Protein AF-0000000084999631 (afdb_homodimer)

Organism: Prochlorococcus marinus (strain NATL2A) (NCBI:txid59920)

Structure (mmCIF, N/CA/C/O backbone):
data_AF-0000000084999631-model_v1
#
loop_
_entity.id
_entity.type
_entity.pdbx_description
1 polymer 'Ribosomal RNA small subunit methyltransferase E'
#
loop_
_atom_site.group_PDB
_atom_site.id
_atom_site.type_symbol
_atom_site.label_atom_id
_atom_site.label_alt_id
_atom_site.label_comp_id
_atom_site.label_asym_id
_atom_site.label_entity_id
_atom_site.label_seq_id
_atom_site.pdbx_PDB_ins_code
_atom_site.Cartn_x
_atom_site.Cartn_y
_atom_site.Cartn_z
_atom_site.occupancy
_atom_site.B_iso_or_equiv
_atom_site.auth_seq_id
_atom_site.auth_comp_id
_atom_site.auth_asym_id
_atom_site.auth_atom_id
_atom_site.pdbx_PDB_model_num
ATOM 1 N N . MET A 1 1 ? 22.734 -13.086 -6.055 1 35.94 1 MET A N 1
ATOM 2 C CA . MET A 1 1 ? 22.125 -14.164 -6.832 1 35.94 1 MET A CA 1
ATOM 3 C C . MET A 1 1 ? 21.172 -13.602 -7.879 1 35.94 1 MET A C 1
ATOM 5 O O . MET A 1 1 ? 20.469 -12.625 -7.621 1 35.94 1 MET A O 1
ATOM 9 N N . ALA A 1 2 ? 21.375 -13.891 -9.086 1 48.78 2 ALA A N 1
ATOM 10 C CA . ALA A 1 2 ? 20.672 -13.367 -10.258 1 48.78 2 ALA A CA 1
ATOM 11 C C . ALA A 1 2 ? 19.172 -13.57 -10.133 1 48.78 2 ALA A C 1
ATOM 13 O O . ALA A 1 2 ? 18.719 -14.516 -9.484 1 48.78 2 ALA A O 1
ATOM 14 N N . GLU A 1 3 ? 18.328 -12.539 -10.297 1 60.88 3 GLU A N 1
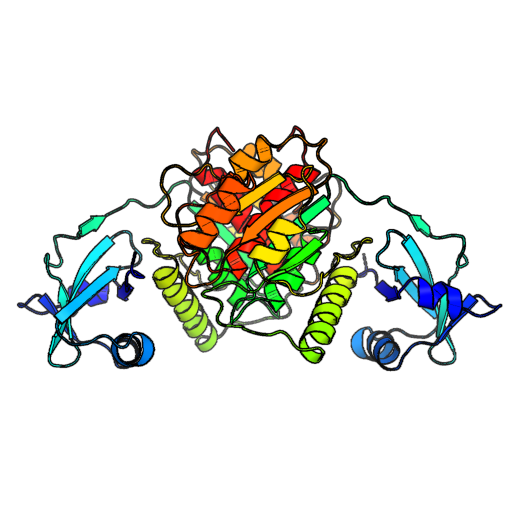ATOM 15 C CA . GLU A 1 3 ? 16.875 -12.539 -10.422 1 60.88 3 GLU A CA 1
ATOM 16 C C . GLU A 1 3 ? 16.375 -13.82 -11.086 1 60.88 3 GLU A C 1
ATOM 18 O O . GLU A 1 3 ? 16.938 -14.266 -12.086 1 60.88 3 GLU A O 1
ATOM 23 N N . LYS A 1 4 ? 15.609 -14.656 -10.273 1 72.19 4 LYS A N 1
ATOM 24 C CA . LYS A 1 4 ? 14.992 -15.812 -10.906 1 72.19 4 LYS A CA 1
ATOM 25 C C . LYS A 1 4 ? 13.961 -15.391 -11.945 1 72.19 4 LYS A C 1
ATOM 27 O O . LYS A 1 4 ? 13.086 -14.578 -11.664 1 72.19 4 LYS A O 1
ATOM 32 N N . ARG A 1 5 ? 14.281 -15.68 -13.172 1 85.5 5 ARG A N 1
ATOM 33 C CA . ARG A 1 5 ? 13.344 -15.375 -14.25 1 85.5 5 ARG A CA 1
ATOM 34 C C . ARG A 1 5 ? 12.18 -16.375 -14.266 1 85.5 5 ARG A C 1
ATOM 36 O O . ARG A 1 5 ? 12.391 -17.578 -14.438 1 85.5 5 ARG A O 1
ATOM 43 N N . ARG A 1 6 ? 10.977 -15.828 -14.016 1 92.56 6 ARG A N 1
ATOM 44 C CA . ARG A 1 6 ? 9.805 -16.688 -13.906 1 92.56 6 ARG A CA 1
ATOM 45 C C . ARG A 1 6 ? 8.789 -16.359 -14.992 1 92.56 6 ARG A C 1
ATOM 47 O O . ARG A 1 6 ? 8.586 -15.188 -15.328 1 92.56 6 ARG A O 1
ATOM 54 N N . LEU A 1 7 ? 8.18 -17.422 -15.477 1 94.81 7 LEU A N 1
ATOM 55 C CA . LEU A 1 7 ? 7.102 -17.281 -16.438 1 94.81 7 LEU A CA 1
ATOM 56 C C . LEU A 1 7 ? 5.828 -17.953 -15.938 1 94.81 7 LEU A C 1
ATOM 58 O O . LEU A 1 7 ? 5.848 -19.109 -15.547 1 94.81 7 LEU A O 1
ATOM 62 N N . PHE A 1 8 ? 4.727 -17.203 -15.969 1 95.88 8 PHE A N 1
ATOM 63 C CA . PHE A 1 8 ? 3.42 -17.719 -15.562 1 95.88 8 PHE A CA 1
ATOM 64 C C . PHE A 1 8 ? 2.686 -18.328 -16.75 1 95.88 8 PHE A C 1
ATOM 66 O O . PHE A 1 8 ? 2.424 -17.656 -17.75 1 95.88 8 PHE A O 1
ATOM 73 N N . ILE A 1 9 ? 2.396 -19.641 -16.625 1 95.25 9 ILE A N 1
ATOM 74 C CA . ILE A 1 9 ? 1.617 -20.344 -17.641 1 95.25 9 ILE A CA 1
ATOM 75 C C . ILE A 1 9 ? 0.489 -21.125 -16.969 1 95.25 9 ILE A C 1
ATOM 77 O O . ILE A 1 9 ? 0.736 -21.953 -16.094 1 95.25 9 ILE A O 1
ATOM 81 N N . LYS A 1 10 ? -0.709 -20.906 -17.438 1 93.94 10 LYS A N 1
ATOM 82 C CA . LYS A 1 10 ? -1.857 -21.594 -16.859 1 93.94 10 LYS A CA 1
ATOM 83 C C . LYS A 1 10 ? -1.708 -23.109 -16.984 1 93.94 10 LYS A C 1
ATOM 85 O O . LYS A 1 10 ? -1.228 -23.609 -18 1 93.94 10 LYS A O 1
ATOM 90 N N . LEU A 1 11 ? -2.225 -23.766 -16.016 1 91.69 11 LEU A N 1
ATOM 91 C CA . LEU A 1 11 ? -2.08 -25.203 -15.93 1 91.69 11 LEU A CA 1
ATOM 92 C C . LEU A 1 11 ? -2.682 -25.891 -17.156 1 91.69 11 LEU A C 1
ATOM 94 O O . LEU A 1 11 ? -2.104 -26.828 -17.688 1 91.69 11 LEU A O 1
ATOM 98 N N . ASN A 1 12 ? -3.787 -25.453 -17.594 1 93.06 12 ASN A N 1
ATOM 99 C CA . ASN A 1 12 ? -4.441 -26.047 -18.75 1 93.06 12 ASN A CA 1
ATOM 100 C C . ASN A 1 12 ? -3.586 -25.938 -20.016 1 93.06 12 ASN A C 1
ATOM 102 O O . ASN A 1 12 ? -3.529 -26.875 -20.812 1 93.06 12 ASN A O 1
ATOM 106 N N . ARG A 1 13 ? -2.957 -24.844 -20.125 1 94.38 13 ARG A N 1
ATOM 107 C CA . ARG A 1 13 ? -2.074 -24.672 -21.266 1 94.38 13 ARG A CA 1
ATOM 108 C C . ARG A 1 13 ? -0.871 -25.609 -21.188 1 94.38 13 ARG A C 1
ATOM 110 O O . ARG A 1 13 ? -0.479 -26.219 -22.172 1 94.38 13 ARG A O 1
ATOM 117 N N . LEU A 1 14 ? -0.287 -25.688 -20 1 93.56 14 LEU A N 1
ATOM 118 C CA . LEU A 1 14 ? 0.832 -26.594 -19.797 1 93.56 14 LEU A CA 1
ATOM 119 C C . LEU A 1 14 ? 0.429 -28.031 -20.109 1 93.56 14 LEU A C 1
ATOM 121 O O . LEU A 1 14 ? 1.145 -28.75 -20.828 1 93.56 14 LEU A O 1
ATOM 125 N N . ARG A 1 15 ? -0.682 -28.375 -19.672 1 91.44 15 ARG A N 1
ATOM 126 C CA . ARG A 1 15 ? -1.172 -29.75 -19.844 1 91.44 15 ARG A CA 1
ATOM 127 C C . ARG A 1 15 ? -1.519 -30.031 -21.297 1 91.44 15 ARG A C 1
ATOM 129 O O . ARG A 1 15 ? -1.139 -31.078 -21.844 1 91.44 15 ARG A O 1
ATOM 136 N N . ASP A 1 16 ? -2.133 -29.094 -21.969 1 94.12 16 ASP A N 1
ATOM 137 C CA . ASP A 1 16 ? -2.74 -29.328 -23.281 1 94.12 16 ASP A CA 1
ATOM 138 C C . ASP A 1 16 ? -1.75 -29.047 -24.406 1 94.12 16 ASP A C 1
ATOM 140 O O . ASP A 1 16 ? -1.86 -29.609 -25.484 1 94.12 16 ASP A O 1
ATOM 144 N N . GLU A 1 17 ? -0.849 -28.156 -24.109 1 93.88 17 GLU A N 1
ATOM 145 C CA . GLU A 1 17 ? -0.063 -27.656 -25.234 1 93.88 17 GLU A CA 1
ATOM 146 C C . GLU A 1 17 ? 1.366 -28.188 -25.188 1 93.88 17 GLU A C 1
ATOM 148 O O . GLU A 1 17 ? 2.113 -28.062 -26.172 1 93.88 17 GLU A O 1
ATOM 153 N N . ILE A 1 18 ? 1.748 -28.766 -24.125 1 91.94 18 ILE A N 1
ATOM 154 C CA . ILE A 1 18 ? 3.088 -29.328 -24.062 1 91.94 18 ILE A CA 1
ATOM 155 C C . ILE A 1 18 ? 3.16 -30.562 -24.969 1 91.94 18 ILE A C 1
ATOM 157 O O . ILE A 1 18 ? 2.254 -31.406 -24.953 1 91.94 18 ILE A O 1
ATOM 161 N N . ASP A 1 19 ? 4.176 -30.703 -25.75 1 90.06 19 ASP A N 1
ATOM 162 C CA . ASP A 1 19 ? 4.254 -31.797 -26.703 1 90.06 19 ASP A CA 1
ATOM 163 C C . ASP A 1 19 ? 5.008 -33 -26.109 1 90.06 19 ASP A C 1
ATOM 165 O O . ASP A 1 19 ? 5.344 -33 -24.922 1 90.06 19 ASP A O 1
ATOM 169 N N . SER A 1 20 ? 5.289 -34 -26.922 1 87.75 20 SER A N 1
ATOM 170 C CA . SER A 1 20 ? 5.883 -35.25 -26.469 1 87.75 20 SER A CA 1
ATOM 171 C C . SER A 1 20 ? 7.324 -35.031 -26.016 1 87.75 20 SER A C 1
ATOM 173 O O . SER A 1 20 ? 7.84 -35.812 -25.203 1 87.75 20 SER A O 1
ATOM 175 N N . ASN A 1 21 ? 7.934 -33.969 -26.438 1 86.88 21 ASN A N 1
ATOM 176 C CA . ASN A 1 21 ? 9.305 -33.688 -26.062 1 86.88 21 ASN A CA 1
ATOM 177 C C . ASN A 1 21 ? 9.367 -32.781 -24.812 1 86.88 21 ASN A C 1
ATOM 179 O O . ASN A 1 21 ? 10.453 -32.406 -24.375 1 86.88 21 ASN A O 1
ATOM 183 N N . GLY A 1 22 ? 8.141 -32.438 -24.344 1 89 22 GLY A N 1
ATOM 184 C CA . GLY A 1 22 ? 8.078 -31.547 -23.188 1 89 22 GLY A CA 1
ATOM 185 C C . GLY A 1 22 ? 8.211 -30.078 -23.531 1 89 22 GLY A C 1
ATOM 186 O O . GLY A 1 22 ? 8.547 -29.25 -22.688 1 89 22 GLY A O 1
ATOM 187 N N . GLU A 1 23 ? 8 -29.766 -24.781 1 94 23 GLU A N 1
ATOM 188 C CA . GLU A 1 23 ? 8.188 -28.406 -25.266 1 94 23 GLU A CA 1
ATOM 189 C C . GLU A 1 23 ? 6.852 -27.672 -25.344 1 94 23 GLU A C 1
ATOM 191 O O . GLU A 1 23 ? 5.824 -28.266 -25.656 1 94 23 GLU A O 1
ATOM 196 N N . LEU A 1 24 ? 6.879 -26.438 -25.016 1 95.62 24 LEU A N 1
ATOM 197 C CA . LEU A 1 24 ? 5.723 -25.562 -25.109 1 95.62 24 LEU A CA 1
ATOM 198 C C . LEU A 1 24 ? 6.051 -24.312 -25.938 1 95.62 24 LEU A C 1
ATOM 200 O O . LEU A 1 24 ? 7.012 -23.609 -25.641 1 95.62 24 LEU A O 1
ATOM 204 N N . LYS A 1 25 ? 5.273 -24.078 -26.953 1 95.69 25 LYS A N 1
ATOM 205 C CA . LYS A 1 25 ? 5.465 -22.906 -27.797 1 95.69 25 LYS A CA 1
ATOM 206 C C . LYS A 1 25 ? 5.031 -21.641 -27.062 1 95.69 25 LYS A C 1
ATOM 208 O O . LYS A 1 25 ? 3.979 -21.609 -26.422 1 95.69 25 LYS A O 1
ATOM 213 N N . LEU A 1 26 ? 5.781 -20.656 -27.156 1 96.06 26 LEU A N 1
ATOM 214 C CA . LEU A 1 26 ? 5.488 -19.391 -26.5 1 96.06 26 LEU A CA 1
ATOM 215 C C . LEU A 1 26 ? 4.52 -18.547 -27.328 1 96.06 26 LEU A C 1
ATOM 217 O O . LEU A 1 26 ? 4.586 -18.562 -28.562 1 96.06 26 LEU A O 1
ATOM 221 N N . THR A 1 27 ? 3.631 -17.875 -26.641 1 94.31 27 THR A N 1
ATOM 222 C CA . THR A 1 27 ? 2.816 -16.875 -27.312 1 94.31 27 THR A CA 1
ATOM 223 C C . THR A 1 27 ? 3.666 -15.664 -27.703 1 94.31 27 THR A C 1
ATOM 225 O O . THR A 1 27 ? 4.812 -15.539 -27.281 1 94.31 27 THR A O 1
ATOM 228 N N . SER A 1 28 ? 3.084 -14.82 -28.516 1 93.5 28 SER A N 1
ATOM 229 C CA . SER A 1 28 ? 3.793 -13.617 -28.922 1 93.5 28 SER A CA 1
ATOM 230 C C . SER A 1 28 ? 4.184 -12.766 -27.719 1 93.5 28 SER A C 1
ATOM 232 O O . SER A 1 28 ? 5.301 -12.25 -27.656 1 93.5 28 SER A O 1
ATOM 234 N N . ASN A 1 29 ? 3.289 -12.648 -26.781 1 91.31 29 ASN A N 1
ATOM 235 C CA . ASN A 1 29 ? 3.539 -11.859 -25.578 1 91.31 29 ASN A CA 1
ATOM 236 C C . ASN A 1 29 ? 4.625 -12.484 -24.719 1 91.31 29 ASN A C 1
ATOM 238 O O . ASN A 1 29 ? 5.492 -11.781 -24.188 1 91.31 29 ASN A O 1
ATOM 242 N N . GLU A 1 30 ? 4.566 -13.742 -24.547 1 93 30 GLU A N 1
ATOM 243 C CA . GLU A 1 30 ? 5.562 -14.453 -23.75 1 93 30 GLU A CA 1
ATOM 244 C C . GLU A 1 30 ? 6.949 -14.344 -24.391 1 93 30 GLU A C 1
ATOM 246 O O . GLU A 1 30 ? 7.941 -14.133 -23.688 1 93 30 GLU A O 1
ATOM 251 N N . SER A 1 31 ? 6.984 -14.5 -25.719 1 93.25 31 SER A N 1
ATOM 252 C CA . SER A 1 31 ? 8.234 -14.367 -26.469 1 93.25 31 SER A CA 1
ATOM 253 C C . SER A 1 31 ? 8.836 -12.977 -26.281 1 93.25 31 SER A C 1
ATOM 255 O O . SER A 1 31 ? 10.031 -12.836 -26.031 1 93.25 31 SER A O 1
ATOM 257 N N . HIS A 1 32 ? 7.977 -12.078 -26.484 1 92.62 32 HIS A N 1
ATOM 258 C CA . HIS A 1 32 ? 8.422 -10.703 -26.297 1 92.62 32 HIS A CA 1
ATOM 259 C C . HIS A 1 32 ? 8.977 -10.484 -24.891 1 92.62 32 HIS A C 1
ATOM 261 O O . HIS A 1 32 ? 10.047 -9.891 -24.734 1 92.62 32 HIS A O 1
ATOM 267 N N . TYR A 1 33 ? 8.297 -11 -23.938 1 90.25 33 TYR A N 1
ATOM 268 C CA . TYR A 1 33 ? 8.703 -10.852 -22.547 1 90.25 33 TYR A CA 1
ATOM 269 C C . TYR A 1 33 ? 10.062 -11.508 -22.312 1 90.25 33 TYR A C 1
ATOM 271 O O . TYR A 1 33 ? 10.977 -10.875 -21.781 1 90.25 33 TYR A O 1
ATOM 279 N N . LEU A 1 34 ? 10.266 -12.641 -22.688 1 92.19 34 LEU A N 1
ATOM 280 C CA . LEU A 1 34 ? 11.469 -13.414 -22.391 1 92.19 34 LEU A CA 1
ATOM 281 C C . LEU A 1 34 ? 12.656 -12.898 -23.203 1 92.19 34 LEU A C 1
ATOM 283 O O . LEU A 1 34 ? 13.766 -12.781 -22.672 1 92.19 34 LEU A O 1
ATOM 287 N N . PHE A 1 35 ? 12.414 -12.523 -24.422 1 92.06 35 PHE A N 1
ATOM 288 C CA . PHE A 1 35 ? 13.539 -12.266 -25.312 1 92.06 35 PHE A CA 1
ATOM 289 C C . PHE A 1 35 ? 13.852 -10.781 -25.391 1 92.06 35 PHE A C 1
ATOM 291 O O . PHE A 1 35 ? 15.008 -10.391 -25.562 1 92.06 35 PHE A O 1
ATOM 298 N N . ARG A 1 36 ? 12.852 -9.977 -25.297 1 90.75 36 ARG A N 1
ATOM 299 C CA . ARG A 1 36 ? 13.07 -8.539 -25.438 1 90.75 36 ARG A CA 1
ATOM 300 C C . ARG A 1 36 ? 13.203 -7.875 -24.062 1 90.75 36 ARG A C 1
ATOM 302 O O . ARG A 1 36 ? 14.094 -7.047 -23.859 1 90.75 36 ARG A O 1
ATOM 309 N N . VAL A 1 37 ? 12.383 -8.297 -23.234 1 86.31 37 VAL A N 1
ATOM 310 C CA . VAL A 1 37 ? 12.367 -7.641 -21.922 1 86.31 37 VAL A CA 1
ATOM 311 C C . VAL A 1 37 ? 13.414 -8.273 -21.016 1 86.31 37 VAL A C 1
ATOM 313 O O . VAL A 1 37 ? 14.227 -7.57 -20.406 1 86.31 37 VAL A O 1
ATOM 316 N N . MET A 1 38 ? 13.406 -9.57 -20.984 1 88.31 38 MET A N 1
ATOM 317 C CA . MET A 1 38 ? 14.32 -10.273 -20.094 1 88.31 38 MET A CA 1
ATOM 318 C C . MET A 1 38 ? 15.625 -10.625 -20.797 1 88.31 38 MET A C 1
ATOM 320 O O . MET A 1 38 ? 16.578 -11.078 -20.172 1 88.31 38 MET A O 1
ATOM 324 N N . ARG A 1 39 ? 15.633 -10.484 -22.094 1 91.81 39 ARG A N 1
ATOM 325 C CA . ARG A 1 39 ? 16.812 -10.648 -22.922 1 91.81 39 ARG A CA 1
ATOM 326 C C . ARG A 1 39 ? 17.422 -12.047 -22.75 1 91.81 39 ARG A C 1
ATOM 328 O O . ARG A 1 39 ? 18.641 -12.188 -22.641 1 91.81 39 ARG A O 1
ATOM 335 N N . MET A 1 40 ? 16.531 -12.953 -22.641 1 92.31 40 MET A N 1
ATOM 336 C CA . MET A 1 40 ? 16.984 -14.336 -22.5 1 92.31 40 MET A CA 1
ATOM 337 C C . MET A 1 40 ? 17.359 -14.922 -23.859 1 92.31 40 MET A C 1
ATOM 339 O O . MET A 1 40 ? 16.891 -14.461 -24.891 1 92.31 40 MET A O 1
ATOM 343 N N . ARG A 1 41 ? 18.281 -15.883 -23.828 1 91.25 41 ARG A N 1
ATOM 344 C CA . ARG A 1 41 ? 18.781 -16.547 -25.031 1 91.25 41 ARG A CA 1
ATOM 345 C C . ARG A 1 41 ? 18.547 -18.047 -24.969 1 91.25 41 ARG A C 1
ATOM 347 O O . ARG A 1 41 ? 18.125 -18.578 -23.938 1 91.25 41 ARG A O 1
ATOM 354 N N . SER A 1 42 ? 18.797 -18.625 -26.016 1 91.5 42 SER A N 1
ATOM 355 C CA . SER A 1 42 ? 18.688 -20.078 -26.078 1 91.5 42 SER A CA 1
ATOM 356 C C . SER A 1 42 ? 19.484 -20.766 -24.969 1 91.5 42 SER A C 1
ATOM 358 O O . SER A 1 42 ? 20.609 -20.344 -24.688 1 91.5 42 SER A O 1
ATOM 360 N N . GLU A 1 43 ? 18.875 -21.75 -24.375 1 93.06 43 GLU A N 1
ATOM 361 C CA . GLU A 1 43 ? 19.484 -22.594 -23.359 1 93.06 43 GLU A CA 1
ATOM 362 C C . GLU A 1 43 ? 19.484 -21.922 -21.984 1 93.06 43 GLU A C 1
ATOM 364 O O . GLU A 1 43 ? 19.891 -22.531 -21 1 93.06 43 GLU A O 1
ATOM 369 N N . ASP A 1 44 ? 19.078 -20.703 -22 1 93.94 44 ASP A N 1
ATOM 370 C CA . ASP A 1 44 ? 18.922 -20.062 -20.688 1 93.94 44 ASP A CA 1
ATOM 371 C C . ASP A 1 44 ? 17.875 -20.781 -19.844 1 93.94 44 ASP A C 1
ATOM 373 O O . ASP A 1 44 ? 16.875 -21.266 -20.375 1 93.94 44 ASP A O 1
ATOM 377 N N . LEU A 1 45 ? 18.109 -20.797 -18.547 1 94.06 45 LEU A N 1
ATOM 378 C CA . LEU A 1 45 ? 17.188 -21.453 -17.625 1 94.06 45 LEU A CA 1
ATOM 379 C C . LEU A 1 45 ? 16.188 -20.453 -17.078 1 94.06 45 LEU A C 1
ATOM 381 O O . LEU A 1 45 ? 16.5 -19.266 -16.891 1 94.06 45 LEU A O 1
ATOM 385 N N . LEU A 1 46 ? 14.984 -20.922 -16.859 1 94.69 46 LEU A N 1
ATOM 386 C CA . LEU A 1 46 ? 13.938 -20.125 -16.203 1 94.69 46 LEU A CA 1
ATOM 387 C C . LEU A 1 46 ? 13.008 -21.031 -15.406 1 94.69 46 LEU A C 1
ATOM 389 O O . LEU A 1 46 ? 13.117 -22.25 -15.461 1 94.69 46 LEU A O 1
ATOM 393 N N . GLU A 1 47 ? 12.219 -20.391 -14.695 1 95.94 47 GLU A N 1
ATOM 394 C CA . GLU A 1 47 ? 11.203 -21.109 -13.93 1 95.94 47 GLU A CA 1
ATOM 395 C C . GLU A 1 47 ? 9.812 -20.875 -14.5 1 95.94 47 GLU A C 1
ATOM 397 O O . GLU A 1 47 ? 9.508 -19.781 -14.984 1 95.94 47 GLU A O 1
ATOM 402 N N . VAL A 1 48 ? 9.039 -21.922 -14.477 1 96.12 48 VAL A N 1
ATOM 403 C CA . VAL A 1 48 ? 7.652 -21.828 -14.914 1 96.12 48 VAL A CA 1
ATOM 404 C C . VAL A 1 48 ? 6.723 -22.109 -13.734 1 96.12 48 VAL A C 1
ATOM 406 O O . VAL A 1 48 ? 6.918 -23.078 -13 1 96.12 48 VAL A O 1
ATOM 409 N N . ILE A 1 49 ? 5.75 -21.25 -13.586 1 96.94 49 ILE A N 1
ATOM 410 C CA . ILE A 1 49 ? 4.77 -21.438 -12.523 1 96.94 49 ILE A CA 1
ATOM 411 C C . ILE A 1 49 ? 3.361 -21.453 -13.109 1 96.94 49 ILE A C 1
ATOM 413 O O . ILE A 1 49 ? 3.115 -20.875 -14.164 1 96.94 49 ILE A O 1
ATOM 417 N N . ASP A 1 50 ? 2.398 -22.125 -12.406 1 96.5 5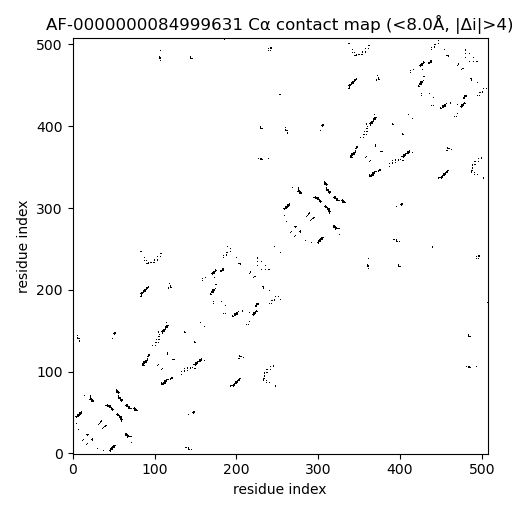0 ASP A N 1
ATOM 418 C CA . ASP A 1 50 ? 1.051 -22.25 -12.953 1 96.5 50 ASP A CA 1
ATOM 419 C C . ASP A 1 50 ? 0.051 -21.438 -12.141 1 96.5 50 ASP A C 1
ATOM 421 O O . ASP A 1 50 ? -1.133 -21.375 -12.484 1 96.5 50 ASP A O 1
ATOM 425 N N . GLY A 1 51 ? 0.489 -20.828 -11.055 1 96.62 51 GLY A N 1
ATOM 426 C CA . GLY A 1 51 ? -0.4 -20.047 -10.203 1 96.62 51 GLY A CA 1
ATOM 427 C C . GLY A 1 51 ? -1.254 -20.906 -9.289 1 96.62 51 GLY A C 1
ATOM 428 O O . GLY A 1 51 ? -2.189 -20.406 -8.656 1 96.62 51 GLY A O 1
ATOM 429 N N . LYS A 1 52 ? -0.935 -22.172 -9.312 1 97.06 52 LYS A N 1
ATOM 430 C CA . LYS A 1 52 ? -1.661 -23.125 -8.469 1 97.06 52 LYS A CA 1
ATOM 431 C C . LYS A 1 52 ? -0.703 -23.938 -7.605 1 97.06 52 LYS A C 1
ATOM 433 O O . LYS A 1 52 ? -0.931 -25.125 -7.371 1 97.06 52 LYS A O 1
ATOM 438 N N . GLY A 1 53 ? 0.46 -23.344 -7.297 1 97.25 53 GLY A N 1
ATOM 439 C CA . GLY A 1 53 ? 1.348 -23.922 -6.297 1 97.25 53 GLY A CA 1
ATOM 440 C C . GLY A 1 53 ? 2.514 -24.688 -6.895 1 97.25 53 GLY A C 1
ATOM 441 O O . GLY A 1 53 ? 3.402 -25.141 -6.172 1 97.25 53 GLY A O 1
ATOM 442 N N . ARG A 1 54 ? 2.574 -24.797 -8.211 1 96.81 54 ARG A N 1
ATOM 443 C CA . ARG A 1 54 ? 3.621 -25.609 -8.82 1 96.81 54 ARG A CA 1
ATOM 444 C C . ARG A 1 54 ? 4.672 -24.734 -9.492 1 96.81 54 ARG A C 1
ATOM 446 O O . ARG A 1 54 ? 4.348 -23.688 -10.07 1 96.81 54 ARG A O 1
ATOM 453 N N . LEU A 1 55 ? 5.863 -25.188 -9.438 1 97 55 LEU A N 1
ATOM 454 C CA . LEU A 1 55 ? 7.027 -24.578 -10.07 1 97 55 LEU A CA 1
ATOM 455 C C . LEU A 1 55 ? 7.84 -25.609 -10.828 1 97 55 LEU A C 1
ATOM 457 O O . LEU A 1 55 ? 8.102 -26.703 -10.32 1 97 55 LEU A O 1
ATOM 461 N N . TRP A 1 56 ? 8.172 -25.375 -12.109 1 96 56 TRP A N 1
ATOM 462 C CA . TRP A 1 56 ? 9.031 -26.234 -12.922 1 96 56 TRP A CA 1
ATOM 463 C C . TRP A 1 56 ? 10.305 -25.484 -13.328 1 96 56 TRP A C 1
ATOM 465 O O . TRP A 1 56 ? 10.289 -24.266 -13.508 1 96 56 TRP A O 1
ATOM 475 N N . ASN A 1 57 ? 11.32 -26.234 -13.461 1 95.5 57 ASN A N 1
ATOM 476 C CA . ASN A 1 57 ? 12.461 -25.719 -14.211 1 95.5 57 ASN A CA 1
ATOM 477 C C . ASN A 1 57 ? 12.242 -25.844 -15.719 1 95.5 57 ASN A C 1
ATOM 479 O O . ASN A 1 57 ? 11.648 -26.812 -16.188 1 95.5 57 ASN A O 1
ATOM 483 N N . ALA A 1 58 ? 12.742 -24.844 -16.422 1 95.62 58 ALA A N 1
ATOM 484 C CA . ALA A 1 58 ? 12.625 -24.875 -17.875 1 95.62 58 ALA A CA 1
ATOM 485 C C . ALA A 1 58 ? 13.828 -24.219 -18.547 1 95.62 58 ALA A C 1
ATOM 487 O O . ALA A 1 58 ? 14.625 -23.547 -17.875 1 95.62 58 ALA A O 1
ATOM 488 N N . LYS A 1 59 ? 13.969 -24.469 -19.734 1 95.62 59 LYS A N 1
ATOM 489 C CA . LYS A 1 59 ? 15 -23.828 -20.547 1 95.62 59 LYS A CA 1
ATOM 490 C C . LYS A 1 59 ? 14.43 -23.328 -21.875 1 95.62 59 LYS A C 1
ATOM 492 O O . LYS A 1 59 ? 13.453 -23.891 -22.391 1 95.62 59 LYS A O 1
ATOM 497 N N . ILE A 1 60 ? 15.047 -22.281 -22.312 1 95.38 60 ILE A N 1
ATOM 498 C CA . ILE A 1 60 ? 14.656 -21.781 -23.625 1 95.38 60 ILE A CA 1
ATOM 499 C C . ILE A 1 60 ? 15.211 -22.688 -24.719 1 95.38 60 ILE A C 1
ATOM 501 O O . ILE A 1 60 ? 16.391 -23.062 -24.703 1 95.38 60 ILE A O 1
ATOM 505 N N . VAL A 1 61 ? 14.406 -23.031 -25.609 1 94.38 61 VAL A N 1
ATOM 506 C CA . VAL A 1 61 ? 14.844 -23.875 -26.719 1 94.38 61 VAL A CA 1
ATOM 507 C C . VAL A 1 61 ? 14.562 -23.172 -28.047 1 94.38 61 VAL A C 1
ATOM 509 O O . VAL A 1 61 ? 14.156 -22 -28.062 1 94.38 61 VAL A O 1
ATOM 512 N N . GLU A 1 62 ? 14.875 -23.766 -29.109 1 85.38 62 GLU A N 1
ATOM 513 C CA . GLU A 1 62 ? 14.727 -23.172 -30.438 1 85.38 62 GLU A CA 1
ATOM 514 C C . GLU A 1 62 ? 13.266 -22.875 -30.75 1 85.38 62 GLU A C 1
ATOM 516 O O . GLU A 1 62 ? 12.367 -23.359 -30.062 1 85.38 62 GLU A O 1
ATOM 521 N N . GLN A 1 63 ? 13.016 -21.984 -31.625 1 79.81 63 GLN A N 1
ATOM 522 C CA . GLN A 1 63 ? 11.703 -21.703 -32.188 1 79.81 63 GLN A CA 1
ATOM 523 C C . GLN A 1 63 ? 10.781 -21.062 -31.172 1 79.81 63 GLN A C 1
ATOM 525 O O . GLN A 1 63 ? 9.609 -21.422 -31.062 1 79.81 63 GLN A O 1
ATOM 530 N N . LYS A 1 64 ? 11.234 -20.344 -30.344 1 88.69 64 LYS A N 1
ATOM 531 C CA . LYS A 1 64 ? 10.445 -19.562 -29.391 1 88.69 64 LYS A CA 1
ATOM 532 C C . LYS A 1 64 ? 9.633 -20.484 -28.484 1 88.69 64 LYS A C 1
ATOM 534 O O . LYS A 1 64 ? 8.43 -20.281 -28.297 1 88.69 64 LYS A O 1
ATOM 539 N N . ALA A 1 65 ? 10.281 -21.531 -28.094 1 94.75 65 ALA A N 1
ATOM 540 C CA . ALA A 1 65 ? 9.648 -22.484 -27.188 1 94.75 65 ALA A CA 1
ATOM 541 C C . ALA A 1 65 ? 10.469 -22.656 -25.906 1 94.75 65 ALA A C 1
ATOM 543 O O . ALA A 1 65 ? 11.633 -22.266 -25.859 1 94.75 65 ALA A O 1
ATOM 544 N N . ILE A 1 66 ? 9.75 -23.219 -24.922 1 95.75 66 ILE A N 1
ATOM 545 C CA . ILE A 1 66 ? 10.445 -23.625 -23.703 1 95.75 66 ILE A CA 1
ATOM 546 C C . ILE A 1 66 ? 10.25 -25.125 -23.469 1 95.75 66 ILE A C 1
ATOM 548 O O . ILE A 1 66 ? 9.297 -25.719 -23.969 1 95.75 66 ILE A O 1
ATOM 552 N N . LYS A 1 67 ? 11.18 -25.688 -22.766 1 95.62 67 LYS A N 1
ATOM 553 C CA . LYS A 1 67 ? 11.102 -27.094 -22.406 1 95.62 67 LYS A CA 1
ATOM 554 C C . LYS A 1 67 ? 11.227 -27.297 -20.906 1 95.62 67 LYS A C 1
ATOM 556 O O . LYS A 1 67 ? 12.156 -26.781 -20.281 1 95.62 67 LYS A O 1
ATOM 561 N N . LEU A 1 68 ? 10.266 -27.969 -20.359 1 94.56 68 LEU A N 1
ATOM 562 C CA . LEU A 1 68 ? 10.375 -28.328 -18.953 1 94.56 68 LEU A CA 1
ATOM 563 C C . LEU A 1 68 ? 11.469 -29.375 -18.75 1 94.56 68 LEU A C 1
ATOM 565 O O . LEU A 1 68 ? 11.43 -30.453 -19.344 1 94.56 68 LEU A O 1
ATOM 569 N N . THR A 1 69 ? 12.375 -29.078 -17.922 1 92.12 69 THR A N 1
ATOM 570 C CA . THR A 1 69 ? 13.555 -29.922 -17.797 1 92.12 69 THR A CA 1
ATOM 571 C C . THR A 1 69 ? 13.25 -31.156 -16.938 1 92.12 69 THR A C 1
ATOM 573 O O . THR A 1 69 ? 13.883 -32.188 -17.109 1 92.12 69 THR A O 1
ATOM 576 N N . ASN A 1 70 ? 12.352 -31.047 -16.047 1 87.5 70 ASN A N 1
ATOM 577 C CA . ASN A 1 70 ? 12.016 -32.156 -15.164 1 87.5 70 ASN A CA 1
ATOM 578 C C . ASN A 1 70 ? 10.719 -32.844 -15.602 1 87.5 70 ASN A C 1
ATOM 580 O O . ASN A 1 70 ? 10.273 -33.812 -14.961 1 87.5 70 ASN A O 1
ATOM 584 N N . GLY A 1 71 ? 10.125 -32.469 -16.703 1 88.75 71 GLY A N 1
ATOM 585 C CA . GLY A 1 71 ? 8.859 -33 -17.141 1 88.75 71 GLY A CA 1
ATOM 586 C C . GLY A 1 71 ? 7.66 -32.375 -16.484 1 88.75 71 GLY A C 1
ATOM 587 O O . GLY A 1 71 ? 7.758 -31.891 -15.344 1 88.75 71 GLY A O 1
ATOM 588 N N . PHE A 1 72 ? 6.57 -32.469 -17.094 1 91.06 72 PHE A N 1
ATOM 589 C CA . PHE A 1 72 ? 5.336 -31.859 -16.625 1 91.06 72 PHE A CA 1
ATOM 590 C C . PHE A 1 72 ? 4.863 -32.5 -15.328 1 91.06 72 PHE A C 1
ATOM 592 O O . PHE A 1 72 ? 4.398 -31.812 -14.422 1 91.06 72 PHE A O 1
ATOM 599 N N . ASP A 1 73 ? 4.984 -33.75 -15.172 1 91.31 73 ASP A N 1
ATOM 600 C CA . ASP A 1 73 ? 4.43 -34.5 -14.047 1 91.31 73 ASP A CA 1
ATOM 601 C C . ASP A 1 73 ? 5.344 -34.406 -12.828 1 91.31 73 ASP A C 1
ATOM 603 O O . ASP A 1 73 ? 5.008 -34.938 -11.758 1 91.31 73 ASP A O 1
ATOM 607 N N . LYS A 1 74 ? 6.477 -33.781 -13.008 1 92 74 LYS A N 1
ATOM 608 C CA . LYS A 1 74 ? 7.438 -33.688 -11.914 1 92 74 LYS A CA 1
ATOM 609 C C . LYS A 1 74 ? 7.828 -32.25 -11.648 1 92 74 LYS A C 1
ATOM 611 O O . LYS A 1 74 ? 8.969 -31.844 -11.883 1 92 74 LYS A O 1
ATOM 616 N N . PRO A 1 75 ? 6.949 -31.547 -11.039 1 94.31 75 PRO A N 1
ATOM 617 C CA . PRO A 1 75 ? 7.32 -30.172 -10.688 1 94.31 75 PRO A CA 1
ATOM 618 C C . PRO A 1 75 ? 8.461 -30.109 -9.672 1 94.31 75 PRO A C 1
ATOM 620 O O . PRO A 1 75 ? 8.609 -31.016 -8.844 1 94.31 75 PRO A O 1
ATOM 623 N N . LEU A 1 76 ? 9.312 -29.156 -9.859 1 94.62 76 LEU A N 1
ATOM 624 C CA . LEU A 1 76 ? 10.414 -28.938 -8.93 1 94.62 76 LEU A CA 1
ATOM 625 C C . LEU A 1 76 ? 9.906 -28.703 -7.52 1 94.62 76 LEU A C 1
ATOM 627 O O . LEU A 1 76 ? 10.523 -29.125 -6.543 1 94.62 76 LEU A O 1
ATOM 631 N N . GLN A 1 77 ? 8.836 -27.938 -7.492 1 95.31 77 GLN A N 1
ATOM 632 C CA . GLN A 1 77 ? 8.227 -27.594 -6.211 1 95.31 77 GLN A CA 1
ATOM 633 C C . GLN A 1 77 ? 6.699 -27.609 -6.309 1 95.31 77 GLN A C 1
ATOM 635 O O . GLN A 1 77 ? 6.137 -27.297 -7.355 1 95.31 77 GLN A O 1
ATOM 640 N N . PHE A 1 78 ? 6.094 -28.078 -5.258 1 95.38 78 PHE A N 1
ATOM 641 C CA . PHE A 1 78 ? 4.66 -27.922 -5.047 1 95.38 78 PHE A CA 1
ATOM 642 C C . PHE A 1 78 ? 4.367 -27.484 -3.615 1 95.38 78 PHE A C 1
ATOM 644 O O . PHE A 1 78 ? 4.855 -28.094 -2.664 1 95.38 78 PHE A O 1
ATOM 651 N N . VAL A 1 79 ? 3.682 -26.438 -3.498 1 95.88 79 VAL A N 1
ATOM 652 C CA . VAL A 1 79 ? 3.295 -25.969 -2.17 1 95.88 79 VAL A CA 1
ATOM 653 C C . VAL A 1 79 ? 1.773 -25.891 -2.074 1 95.88 79 VAL A C 1
ATOM 655 O O . VAL A 1 79 ? 1.104 -25.516 -3.037 1 95.88 79 VAL A O 1
ATOM 658 N N . SER A 1 80 ? 1.23 -26.312 -0.957 1 96.5 80 SER A N 1
ATOM 659 C CA . SER A 1 80 ? -0.201 -26.172 -0.718 1 96.5 80 SER A CA 1
ATOM 660 C C . SER A 1 80 ? -0.576 -24.703 -0.488 1 96.5 80 SER A C 1
ATOM 662 O O . SER A 1 80 ? 0.264 -23.906 -0.081 1 96.5 80 SER A O 1
ATOM 664 N N . ARG A 1 81 ? -1.755 -24.516 -0.807 1 95.62 81 ARG A N 1
ATOM 665 C CA . ARG A 1 81 ? -2.254 -23.156 -0.593 1 95.62 81 ARG A CA 1
ATOM 666 C C . ARG A 1 81 ? -2.273 -22.812 0.891 1 95.62 81 ARG A C 1
ATOM 668 O O . ARG A 1 81 ? -2.693 -23.625 1.72 1 95.62 81 ARG A O 1
ATOM 675 N N . GLU A 1 82 ? -1.855 -21.594 1.201 1 94.69 82 GLU A N 1
ATOM 676 C CA . GLU A 1 82 ? -1.861 -21.156 2.594 1 94.69 82 GLU A CA 1
ATOM 677 C C . GLU A 1 82 ? -3.287 -20.984 3.109 1 94.69 82 GLU A C 1
ATOM 679 O O . GLU A 1 82 ? -4.172 -20.547 2.365 1 94.69 82 GLU A O 1
ATOM 684 N N . ARG A 1 83 ? -3.439 -21.281 4.43 1 95.5 83 ARG A N 1
ATOM 685 C CA . ARG A 1 83 ? -4.727 -21.125 5.094 1 95.5 83 ARG A CA 1
ATOM 686 C C . ARG A 1 83 ? -4.586 -20.328 6.383 1 95.5 83 ARG A C 1
ATOM 688 O O . ARG A 1 83 ? -3.533 -20.344 7.023 1 95.5 83 ARG A O 1
ATOM 695 N N . PRO A 1 84 ? -5.727 -19.719 6.871 1 97.31 84 PRO A N 1
ATOM 696 C CA . PRO A 1 84 ? -6.953 -19.469 6.109 1 97.31 84 PRO A CA 1
ATOM 697 C C . PRO A 1 84 ? -6.715 -18.625 4.859 1 97.31 84 PRO A C 1
ATOM 699 O O . PRO A 1 84 ? -5.688 -17.953 4.754 1 97.31 84 PRO A O 1
ATOM 702 N N . LEU A 1 85 ? -7.656 -18.688 3.896 1 97.94 85 LEU A N 1
ATOM 703 C CA . LEU A 1 85 ? -7.578 -17.828 2.719 1 97.94 85 LEU A CA 1
ATOM 704 C C . LEU A 1 85 ? -7.859 -16.375 3.086 1 97.94 85 LEU A C 1
ATOM 706 O O . LEU A 1 85 ? -8.781 -16.094 3.857 1 97.94 85 LEU A O 1
ATOM 710 N N . ILE A 1 86 ? -7.078 -15.516 2.531 1 98.56 86 ILE A N 1
ATOM 711 C CA . ILE A 1 86 ? -7.25 -14.086 2.758 1 98.56 86 ILE A CA 1
ATOM 712 C C . ILE A 1 86 ? -7.922 -13.453 1.545 1 98.56 86 ILE A C 1
ATOM 714 O O . ILE A 1 86 ? -7.422 -13.555 0.422 1 98.56 86 ILE A O 1
ATOM 718 N N . GLY A 1 87 ? -9.055 -12.828 1.817 1 98.75 87 GLY A N 1
ATOM 719 C CA . GLY A 1 87 ? -9.789 -12.141 0.766 1 98.75 87 GLY A CA 1
ATOM 720 C C . GLY A 1 87 ? -9.945 -10.656 1.015 1 98.75 87 GLY A C 1
ATOM 721 O O . GLY A 1 87 ? -10.117 -10.227 2.156 1 98.75 87 GLY A O 1
ATOM 722 N N . ILE A 1 88 ? -9.883 -9.875 -0.07 1 98.94 88 ILE A N 1
ATOM 723 C CA . ILE A 1 88 ? -10.219 -8.461 -0.033 1 98.94 88 ILE A CA 1
ATOM 724 C C . ILE A 1 88 ? -11.375 -8.18 -0.991 1 98.94 88 ILE A C 1
ATOM 726 O O . ILE A 1 88 ? -11.258 -8.398 -2.199 1 98.94 88 ILE A O 1
ATOM 730 N N . ALA A 1 89 ? -12.469 -7.789 -0.439 1 98.88 89 ALA A N 1
ATOM 731 C CA . ALA A 1 89 ? -13.531 -7.207 -1.247 1 98.88 89 ALA A CA 1
ATOM 732 C C . ALA A 1 89 ? -13.422 -5.684 -1.288 1 98.88 89 ALA A C 1
ATOM 734 O O . ALA A 1 89 ? -13.234 -5.043 -0.254 1 98.88 89 ALA A O 1
ATOM 735 N N . ILE A 1 90 ? -13.516 -5.117 -2.479 1 98.81 90 ILE A N 1
ATOM 736 C CA . ILE A 1 90 ? -13.25 -3.688 -2.594 1 98.81 90 ILE A CA 1
ATOM 737 C C . ILE A 1 90 ? -14.188 -3.072 -3.631 1 98.81 90 ILE A C 1
ATOM 739 O O . ILE A 1 90 ? -14.32 -3.586 -4.742 1 98.81 90 ILE A O 1
ATOM 743 N N . VAL A 1 91 ? -14.875 -2.061 -3.242 1 98.62 91 VAL A N 1
ATOM 744 C CA . VAL A 1 91 ? -15.602 -1.281 -4.242 1 98.62 91 VAL A CA 1
ATOM 745 C C . VAL A 1 91 ? -14.609 -0.597 -5.18 1 98.62 91 VAL A C 1
ATOM 747 O O . VAL A 1 91 ? -13.727 0.139 -4.73 1 98.62 91 VAL A O 1
ATOM 750 N N . ILE A 1 92 ? -14.711 -0.877 -6.449 1 98.06 92 ILE A N 1
ATOM 751 C CA . ILE A 1 92 ? -13.742 -0.402 -7.43 1 98.06 92 ILE A CA 1
ATOM 752 C C . ILE A 1 92 ? -13.641 1.12 -7.363 1 98.06 92 ILE A C 1
ATOM 754 O O . ILE A 1 92 ? -14.609 1.824 -7.66 1 98.06 92 ILE A O 1
ATOM 758 N N . PRO A 1 93 ? -12.5 1.583 -6.961 1 97.25 93 PRO A N 1
ATOM 759 C CA . PRO A 1 93 ? -12.336 3.037 -6.898 1 97.25 93 PRO A CA 1
ATOM 760 C C . PRO A 1 93 ? -12.086 3.662 -8.266 1 97.25 93 PRO A C 1
ATOM 762 O O . PRO A 1 93 ? -11.75 2.957 -9.219 1 97.25 93 PRO A O 1
ATOM 765 N N . LYS A 1 94 ? -12.242 4.898 -8.305 1 94.5 94 LYS A N 1
ATOM 766 C CA . LYS A 1 94 ? -11.969 5.637 -9.539 1 94.5 94 LYS A CA 1
ATOM 767 C C . LYS A 1 94 ? -10.5 5.527 -9.93 1 94.5 94 LYS A C 1
ATOM 769 O O . LYS A 1 94 ? -10.172 5.414 -11.117 1 94.5 94 LYS A O 1
ATOM 774 N N . LYS A 1 95 ? -9.656 5.555 -8.969 1 94.25 95 LYS A N 1
ATOM 775 C CA . LYS A 1 95 ? -8.211 5.445 -9.172 1 94.25 95 LYS A CA 1
ATOM 776 C C . LYS A 1 95 ? -7.586 4.484 -8.172 1 94.25 95 LYS A C 1
ATOM 778 O O . LYS A 1 95 ? -8.094 4.32 -7.059 1 94.25 95 LYS A O 1
ATOM 783 N N . GLY A 1 96 ? -6.52 3.846 -8.617 1 96.56 96 GLY A N 1
ATOM 784 C CA . GLY A 1 96 ? -5.711 3.107 -7.66 1 96.56 96 GLY A CA 1
ATOM 785 C C . GLY A 1 96 ? -6.016 1.621 -7.641 1 96.56 96 GLY A C 1
ATOM 786 O O . GLY A 1 96 ? -5.328 0.851 -6.969 1 96.56 96 GLY A O 1
ATOM 787 N N . PHE A 1 97 ? -7.016 1.181 -8.383 1 97.88 97 PHE A N 1
ATOM 788 C CA . PHE A 1 97 ? -7.379 -0.232 -8.375 1 97.88 97 PHE A CA 1
ATOM 789 C C . PHE A 1 97 ? -6.23 -1.09 -8.891 1 97.88 97 PHE A C 1
ATOM 791 O O . PHE A 1 97 ? -5.926 -2.139 -8.32 1 97.88 97 PHE A O 1
ATOM 798 N N . GLU A 1 98 ? -5.605 -0.641 -9.93 1 98.06 98 GLU A N 1
ATOM 799 C CA . GLU A 1 98 ? -4.492 -1.393 -10.5 1 98.06 98 GLU A CA 1
ATOM 800 C C . GLU A 1 98 ? -3.326 -1.479 -9.516 1 98.06 98 GLU A C 1
ATOM 802 O O . GLU A 1 98 ? -2.686 -2.525 -9.391 1 98.06 98 GLU A O 1
ATOM 807 N N . ASN A 1 99 ? -3.053 -0.395 -8.844 1 98.06 99 ASN A N 1
ATOM 808 C CA . ASN A 1 99 ? -2.035 -0.41 -7.801 1 98.06 99 ASN A CA 1
ATOM 809 C C . ASN A 1 99 ? -2.373 -1.415 -6.703 1 98.06 99 ASN A C 1
ATOM 811 O O . ASN A 1 99 ? -1.502 -2.156 -6.242 1 98.06 99 ASN A O 1
ATOM 815 N N . PHE A 1 100 ? -3.613 -1.39 -6.344 1 98.56 100 PHE A N 1
ATOM 816 C CA . PHE A 1 100 ? -4.07 -2.336 -5.336 1 98.56 100 PHE A CA 1
ATOM 817 C C . PHE A 1 100 ? -3.875 -3.771 -5.809 1 98.56 100 PHE A C 1
ATOM 819 O O . PHE A 1 100 ? -3.381 -4.617 -5.059 1 98.56 100 PHE A O 1
ATOM 826 N N . LEU A 1 101 ? -4.238 -4.055 -7.016 1 98.81 101 LEU A N 1
ATOM 827 C CA . LEU A 1 101 ? -4.117 -5.406 -7.547 1 98.81 101 LEU A CA 1
ATOM 828 C C . LEU A 1 101 ? -2.672 -5.891 -7.477 1 98.81 101 LEU A C 1
ATOM 830 O O . LEU A 1 101 ? -2.408 -7 -7.004 1 98.81 101 LEU A O 1
ATOM 834 N N . GLN A 1 102 ? -1.82 -5.09 -7.883 1 98.62 102 GLN A N 1
ATOM 835 C CA . GLN A 1 102 ? -0.401 -5.43 -7.883 1 98.62 102 GLN A CA 1
ATOM 836 C C . GLN A 1 102 ? 0.119 -5.617 -6.461 1 98.62 102 GLN A C 1
ATOM 838 O O . GLN A 1 102 ? 0.71 -6.652 -6.141 1 98.62 102 GLN A O 1
ATOM 843 N N . MET A 1 103 ? -0.134 -4.66 -5.598 1 98.69 103 MET A N 1
ATOM 844 C CA . MET A 1 103 ? 0.426 -4.672 -4.25 1 98.69 103 MET A CA 1
ATOM 845 C C . MET A 1 103 ? -0.168 -5.812 -3.424 1 98.69 103 MET A C 1
ATOM 847 O O . MET A 1 103 ? 0.549 -6.488 -2.684 1 98.69 103 MET A O 1
ATOM 851 N N . SER A 1 104 ? -1.465 -5.98 -3.527 1 98.56 104 SER A N 1
ATOM 852 C CA . SER A 1 104 ? -2.104 -7.035 -2.748 1 98.56 104 SER A CA 1
ATOM 853 C C . SER A 1 104 ? -1.596 -8.414 -3.16 1 98.56 104 SER A C 1
ATOM 855 O O . SER A 1 104 ? -1.455 -9.305 -2.32 1 98.56 104 SER A O 1
ATOM 857 N N . CYS A 1 105 ? -1.347 -8.586 -4.457 1 98.38 105 CYS A N 1
ATOM 858 C CA . CYS A 1 105 ? -0.761 -9.828 -4.941 1 98.38 105 CYS A CA 1
ATOM 859 C C . CYS A 1 105 ? 0.611 -10.07 -4.32 1 98.38 105 CYS A C 1
ATOM 861 O O . CYS A 1 105 ? 0.874 -11.141 -3.773 1 98.38 105 CYS A O 1
ATOM 863 N N . GLU A 1 106 ? 1.412 -9.07 -4.371 1 98.25 106 GLU A N 1
ATOM 864 C CA . GLU A 1 106 ? 2.746 -9.18 -3.789 1 98.25 106 GLU A CA 1
ATOM 865 C C . GLU A 1 106 ? 2.672 -9.477 -2.295 1 98.25 106 GLU A C 1
ATOM 867 O O . GLU A 1 106 ? 3.457 -10.281 -1.778 1 98.25 106 GLU A O 1
ATOM 872 N N . ILE A 1 107 ? 1.736 -8.859 -1.653 1 98.38 107 ILE A N 1
ATOM 873 C CA . ILE A 1 107 ? 1.627 -8.93 -0.2 1 98.38 107 ILE A CA 1
ATOM 874 C C . ILE A 1 107 ? 1.109 -10.305 0.215 1 98.38 107 ILE A C 1
ATOM 876 O O . ILE A 1 107 ? 1.445 -10.805 1.293 1 98.38 107 ILE A O 1
ATOM 880 N N . GLY A 1 108 ? 0.239 -10.906 -0.6 1 98.12 108 GLY A N 1
ATOM 881 C CA . GLY A 1 108 ? -0.106 -12.281 -0.294 1 98.12 108 GLY A CA 1
ATOM 882 C C . GLY A 1 108 ? -1.603 -12.523 -0.238 1 98.12 108 GLY A C 1
ATOM 883 O O . GLY A 1 108 ? -2.057 -13.508 0.353 1 98.12 108 GLY A O 1
ATOM 884 N N . VAL A 1 109 ? -2.412 -11.688 -0.78 1 98.56 109 VAL A N 1
ATOM 885 C CA . VAL A 1 109 ? -3.859 -11.867 -0.828 1 98.56 109 VAL A CA 1
ATOM 886 C C . VAL A 1 109 ? -4.203 -13.047 -1.728 1 98.56 109 VAL A C 1
ATOM 888 O O . VAL A 1 109 ? -3.551 -13.266 -2.752 1 98.56 109 VAL A O 1
ATOM 891 N N . ASP A 1 110 ? -5.258 -13.75 -1.38 1 98.62 110 ASP A N 1
ATOM 892 C CA . ASP A 1 110 ? -5.602 -14.961 -2.115 1 98.62 110 ASP A CA 1
ATOM 893 C C . ASP A 1 110 ? -6.777 -14.719 -3.057 1 98.62 110 ASP A C 1
ATOM 895 O O . ASP A 1 110 ? -6.883 -15.359 -4.105 1 98.62 110 ASP A O 1
ATOM 899 N N . ILE A 1 111 ? -7.703 -13.891 -2.604 1 98.62 111 ILE A N 1
ATOM 900 C CA . ILE A 1 111 ? -8.922 -13.664 -3.369 1 98.62 111 ILE A CA 1
ATOM 901 C C . ILE A 1 111 ? -9.242 -12.172 -3.402 1 98.62 111 ILE A C 1
ATOM 903 O O . ILE A 1 111 ? -9.195 -11.492 -2.371 1 98.62 111 ILE A O 1
ATOM 907 N N . ILE A 1 112 ? -9.531 -11.695 -4.574 1 98.81 112 ILE A N 1
ATOM 908 C CA . ILE A 1 112 ? -9.922 -10.297 -4.762 1 98.81 112 ILE A CA 1
ATOM 909 C C . ILE A 1 112 ? -11.336 -10.234 -5.336 1 98.81 112 ILE A C 1
ATOM 911 O O . ILE A 1 112 ? -11.617 -10.82 -6.383 1 98.81 112 ILE A O 1
ATOM 915 N N . GLN A 1 113 ? -12.188 -9.539 -4.645 1 98.56 113 GLN A N 1
ATOM 916 C CA . GLN A 1 113 ? -13.57 -9.367 -5.07 1 98.56 113 GLN A CA 1
ATOM 917 C C . GLN A 1 113 ? -13.875 -7.906 -5.383 1 98.56 113 GLN A C 1
ATOM 919 O O . GLN A 1 113 ? -14.125 -7.109 -4.477 1 98.56 113 GLN A O 1
ATOM 924 N N . PRO A 1 114 ? -13.898 -7.582 -6.691 1 98.44 114 PRO A N 1
ATOM 925 C CA . PRO A 1 114 ? -14.367 -6.238 -7.043 1 98.44 114 PRO A CA 1
ATOM 926 C C . PRO A 1 114 ? -15.867 -6.055 -6.809 1 98.44 114 PRO A C 1
ATOM 928 O O . PRO A 1 114 ? -16.656 -6.938 -7.152 1 98.44 114 PRO A O 1
ATOM 931 N N . LEU A 1 115 ? -16.172 -4.934 -6.285 1 98.38 115 LEU A N 1
ATOM 932 C CA . LEU A 1 115 ? -17.562 -4.664 -5.938 1 98.38 115 LEU A CA 1
ATOM 933 C C . LEU A 1 115 ? -18.031 -3.35 -6.555 1 98.38 115 LEU A C 1
ATOM 935 O O . LEU A 1 115 ? -17.219 -2.48 -6.867 1 98.38 115 LEU A O 1
ATOM 939 N N . ILE A 1 116 ? -19.312 -3.275 -6.734 1 97.62 116 ILE A N 1
ATOM 940 C CA . ILE A 1 116 ? -20.031 -2.031 -7.004 1 97.62 116 ILE A CA 1
ATOM 941 C C . ILE A 1 116 ? -20.984 -1.729 -5.855 1 97.62 116 ILE A C 1
ATOM 943 O O . ILE A 1 116 ? -21.703 -2.613 -5.395 1 97.62 116 ILE A O 1
ATOM 947 N N . SER A 1 117 ? -20.984 -0.545 -5.328 1 97.06 117 SER A N 1
ATOM 948 C CA . SER A 1 117 ? -21.875 -0.126 -4.246 1 97.06 117 SER A CA 1
ATOM 949 C C . SER A 1 117 ? -22.688 1.1 -4.645 1 97.06 117 SER A C 1
ATOM 951 O O . SER A 1 117 ? -22.609 1.566 -5.781 1 97.06 117 SER A O 1
ATOM 953 N N . LYS A 1 118 ? -23.5 1.586 -3.754 1 95.25 118 LYS A N 1
ATOM 954 C CA . LYS A 1 118 ? -24.422 2.682 -4.039 1 95.25 118 LYS A CA 1
ATOM 955 C C . LYS A 1 118 ? -23.656 3.951 -4.422 1 95.25 118 LYS A C 1
ATOM 957 O O . LYS A 1 118 ? -24.047 4.652 -5.359 1 95.25 118 LYS A O 1
ATOM 962 N N . ARG A 1 119 ? -22.547 4.23 -3.789 1 94.31 119 ARG A N 1
ATOM 963 C CA . ARG A 1 119 ? -21.812 5.473 -4.008 1 94.31 119 ARG A CA 1
ATOM 964 C C . ARG A 1 119 ? -20.578 5.23 -4.852 1 94.31 119 ARG A C 1
ATOM 966 O O . ARG A 1 119 ? -19.625 6.008 -4.793 1 94.31 119 ARG A O 1
ATOM 973 N N . SER A 1 120 ? -20.594 4.137 -5.559 1 94 120 SER A N 1
ATOM 974 C CA . SER A 1 120 ? -19.484 3.826 -6.449 1 94 120 SER A CA 1
ATOM 975 C C . SER A 1 120 ? -19.391 4.832 -7.594 1 94 120 SER A C 1
ATOM 977 O O . SER A 1 120 ? -20.406 5.191 -8.195 1 94 120 SER A O 1
ATOM 979 N N . VAL A 1 121 ? -18.219 5.254 -7.91 1 89.88 121 VAL A N 1
ATOM 980 C CA . VAL A 1 121 ? -18 6.078 -9.094 1 89.88 121 VAL A CA 1
ATOM 981 C C . VAL A 1 121 ? -17.969 5.195 -10.344 1 89.88 121 VAL A C 1
ATOM 983 O O . VAL A 1 121 ? -18.562 5.535 -11.367 1 89.88 121 VAL A O 1
ATOM 986 N N . VAL A 1 122 ? -17.297 4.031 -10.188 1 88.06 122 VAL A N 1
ATOM 987 C CA . VAL A 1 122 ? -17.266 3.033 -11.25 1 88.06 122 VAL A CA 1
ATOM 988 C C . VAL A 1 122 ? -18.531 2.18 -11.195 1 88.06 122 VAL A C 1
ATOM 990 O O . VAL A 1 122 ? -18.812 1.544 -10.18 1 88.06 122 VAL A O 1
ATOM 993 N N . LYS A 1 123 ? -19.172 2.141 -12.305 1 87.38 123 LYS A N 1
ATOM 994 C CA . LYS A 1 123 ? -20.484 1.478 -12.297 1 87.38 123 LYS A CA 1
ATOM 995 C C . LYS A 1 123 ? -20.422 0.135 -13.016 1 87.38 123 LYS A C 1
ATOM 997 O O . LYS A 1 123 ? -21.297 -0.707 -12.852 1 87.38 123 LYS A O 1
ATOM 1002 N N . GLU A 1 124 ? -19.422 0.04 -13.828 1 84.62 124 GLU A N 1
ATOM 1003 C CA . GLU A 1 124 ? -19.25 -1.213 -14.555 1 84.62 124 GLU A CA 1
ATOM 1004 C C . GLU A 1 124 ? -17.781 -1.507 -14.836 1 84.62 124 GLU A C 1
ATOM 1006 O O . GLU A 1 124 ? -16.953 -0.604 -14.789 1 84.62 124 GLU A O 1
ATOM 1011 N N . CYS A 1 125 ? -17.531 -2.727 -14.945 1 85.62 125 CYS A N 1
ATOM 1012 C CA . CYS A 1 125 ? -16.219 -3.188 -15.336 1 85.62 125 CYS A CA 1
ATOM 1013 C C . CYS A 1 125 ? -16.281 -4.043 -16.594 1 85.62 125 CYS A C 1
ATOM 1015 O O . CYS A 1 125 ? -16.797 -5.164 -16.562 1 85.62 125 CYS A O 1
ATOM 1017 N N . ASN A 1 126 ? -15.781 -3.527 -17.609 1 88.81 126 ASN A N 1
ATOM 1018 C CA . ASN A 1 126 ? -15.906 -4.25 -18.875 1 88.81 126 ASN A CA 1
ATOM 1019 C C . ASN A 1 126 ? -14.828 -5.32 -19.016 1 88.81 126 ASN A C 1
ATOM 1021 O O . ASN A 1 126 ? -13.938 -5.422 -18.172 1 88.81 126 ASN A O 1
ATOM 1025 N N . ASN A 1 127 ? -14.977 -6.043 -20.062 1 91.12 127 ASN A N 1
ATOM 1026 C CA . ASN A 1 127 ? -14.109 -7.195 -20.281 1 91.12 127 ASN A CA 1
ATOM 1027 C C . ASN A 1 127 ? -12.664 -6.77 -20.516 1 91.12 127 ASN A C 1
ATOM 1029 O O . ASN A 1 127 ? -11.727 -7.461 -20.109 1 91.12 127 ASN A O 1
ATOM 1033 N N . GLU A 1 128 ? -12.477 -5.684 -21.156 1 92.12 128 GLU A N 1
ATOM 1034 C CA . GLU A 1 128 ? -11.125 -5.188 -21.422 1 92.12 128 GLU A CA 1
ATOM 1035 C C . GLU A 1 128 ? -10.391 -4.867 -20.125 1 92.12 128 GLU A C 1
ATOM 1037 O O . GLU A 1 128 ? -9.203 -5.18 -19.984 1 92.12 128 GLU A O 1
ATOM 1042 N N . LYS A 1 129 ? -11.141 -4.254 -19.219 1 93.5 129 LYS A N 1
ATOM 1043 C CA . LYS A 1 129 ? -10.547 -3.941 -17.922 1 93.5 129 LYS A CA 1
ATOM 1044 C C . LYS A 1 129 ? -10.195 -5.215 -17.156 1 93.5 129 LYS A C 1
ATOM 1046 O O . LYS A 1 129 ? -9.133 -5.297 -16.547 1 93.5 129 LYS A O 1
ATOM 1051 N N . ILE A 1 130 ? -11.016 -6.129 -17.266 1 94.81 130 ILE A N 1
ATOM 1052 C CA . ILE A 1 130 ? -10.805 -7.387 -16.562 1 94.81 130 ILE A CA 1
ATOM 1053 C C . ILE A 1 130 ? -9.547 -8.07 -17.109 1 94.81 130 ILE A C 1
ATOM 1055 O O . ILE A 1 130 ? -8.734 -8.586 -16.328 1 94.81 130 ILE A O 1
ATOM 1059 N N . ILE A 1 131 ? -9.406 -8.102 -18.375 1 94 131 ILE A N 1
ATOM 1060 C CA . ILE A 1 131 ? -8.227 -8.68 -19.016 1 94 131 ILE A CA 1
ATOM 1061 C C . ILE A 1 131 ? -6.969 -7.965 -18.531 1 94 131 ILE A C 1
ATOM 1063 O O . ILE A 1 131 ? -5.977 -8.617 -18.188 1 94 131 ILE A O 1
ATOM 1067 N N . ARG A 1 132 ? -7.043 -6.684 -18.5 1 95.62 132 ARG A N 1
ATOM 1068 C CA . ARG A 1 132 ? -5.922 -5.887 -18.016 1 95.62 132 ARG A CA 1
ATOM 1069 C C . ARG A 1 132 ? -5.617 -6.211 -16.547 1 95.62 132 ARG A C 1
ATOM 1071 O O . ARG A 1 132 ? -4.457 -6.367 -16.172 1 95.62 132 ARG A O 1
ATOM 1078 N N . TYR A 1 133 ? -6.676 -6.289 -15.742 1 97.69 133 TYR A N 1
ATOM 1079 C CA . TYR A 1 133 ? -6.508 -6.602 -14.328 1 97.69 133 TYR A CA 1
ATOM 1080 C C . TYR A 1 133 ? -5.824 -7.949 -14.148 1 97.69 133 TYR A C 1
ATOM 1082 O O . TYR A 1 133 ? -4.918 -8.086 -13.32 1 97.69 133 TYR A O 1
ATOM 1090 N N . LYS A 1 134 ? -6.223 -8.875 -14.898 1 96.5 134 LYS A N 1
ATOM 1091 C CA . LYS A 1 134 ? -5.617 -10.203 -14.828 1 96.5 134 LYS A CA 1
ATOM 1092 C C . LYS A 1 134 ? -4.145 -10.164 -15.227 1 96.5 134 LYS A C 1
ATOM 1094 O O . LYS A 1 134 ? -3.309 -10.82 -14.609 1 96.5 134 LYS A O 1
ATOM 1099 N N . LYS A 1 135 ? -3.863 -9.438 -16.25 1 94.88 135 LYS A N 1
ATOM 1100 C CA . LYS A 1 135 ? -2.477 -9.281 -16.672 1 94.88 135 LYS A CA 1
ATOM 1101 C C . LYS A 1 135 ? -1.618 -8.695 -15.562 1 94.88 135 LYS A C 1
ATOM 1103 O O . LYS A 1 135 ? -0.504 -9.164 -15.312 1 94.88 135 LYS A O 1
ATOM 1108 N N . ILE A 1 136 ? -2.117 -7.719 -14.898 1 97.31 136 ILE A N 1
ATOM 1109 C CA . ILE A 1 136 ? -1.41 -7.078 -13.789 1 97.31 136 ILE A CA 1
ATOM 1110 C C . ILE A 1 136 ? -1.134 -8.102 -12.695 1 97.31 136 ILE A C 1
ATOM 1112 O O . ILE A 1 136 ? -0.025 -8.164 -12.156 1 97.31 136 ILE A O 1
ATOM 1116 N N . ILE A 1 137 ? -2.098 -8.906 -12.375 1 97.81 137 ILE A N 1
ATOM 1117 C CA . ILE A 1 137 ? -1.971 -9.922 -11.336 1 97.81 137 ILE A CA 1
ATOM 1118 C C . ILE A 1 137 ? -0.909 -10.945 -11.734 1 97.81 137 ILE A C 1
ATOM 1120 O O . ILE A 1 137 ? -0.023 -11.273 -10.945 1 97.81 137 ILE A O 1
ATOM 1124 N N . TYR A 1 138 ? -0.939 -11.391 -12.969 1 94.88 138 TYR A N 1
ATOM 1125 C CA . TYR A 1 138 ? 0.01 -12.391 -13.438 1 94.88 138 TYR A CA 1
ATOM 1126 C C . TYR A 1 138 ? 1.436 -11.852 -13.398 1 94.88 138 TYR A C 1
ATOM 1128 O O . TYR A 1 138 ? 2.357 -12.555 -12.961 1 94.88 138 TYR A O 1
ATOM 1136 N N . GLU A 1 139 ? 1.595 -10.648 -13.805 1 93.94 139 GLU A N 1
ATOM 1137 C CA . GLU A 1 139 ? 2.91 -10.016 -13.758 1 93.94 139 GLU A CA 1
ATOM 1138 C C . GLU A 1 139 ? 3.402 -9.883 -12.32 1 93.94 139 GLU A C 1
ATOM 1140 O O . GLU A 1 139 ? 4.586 -10.102 -12.039 1 93.94 139 GLU A O 1
ATOM 1145 N N . ALA A 1 140 ? 2.496 -9.555 -11.445 1 96.88 140 ALA A N 1
ATOM 1146 C CA . ALA A 1 140 ? 2.852 -9.422 -10.039 1 96.88 140 ALA A CA 1
ATOM 1147 C C . ALA A 1 140 ? 3.23 -10.766 -9.438 1 96.88 140 ALA A C 1
ATOM 1149 O O . ALA A 1 140 ? 4.148 -10.852 -8.617 1 96.88 140 ALA A O 1
ATOM 1150 N N . VAL A 1 141 ? 2.551 -11.789 -9.797 1 96.56 141 VAL A N 1
ATOM 1151 C CA . VAL A 1 141 ? 2.852 -13.141 -9.328 1 96.56 141 VAL A CA 1
ATOM 1152 C C . VAL A 1 141 ? 4.262 -13.531 -9.758 1 96.56 141 VAL A C 1
ATOM 1154 O O . VAL A 1 141 ? 5.055 -14.016 -8.945 1 96.56 141 VAL A O 1
ATOM 1157 N N . GLU A 1 142 ? 4.586 -13.32 -11 1 93.94 142 GLU A N 1
ATOM 1158 C CA . GLU A 1 142 ? 5.91 -13.641 -11.523 1 93.94 142 GLU A CA 1
ATOM 1159 C C . GLU A 1 142 ? 7 -12.875 -10.781 1 93.94 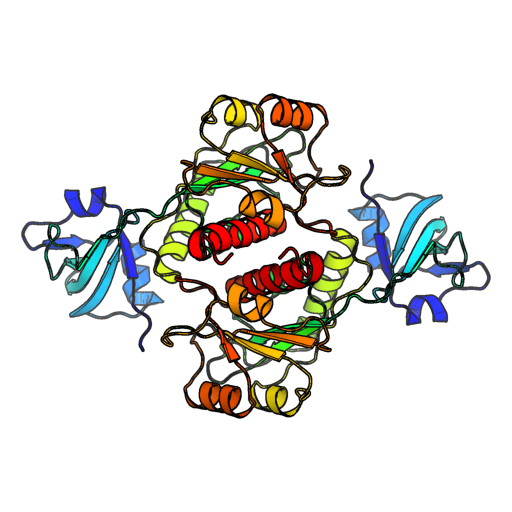142 GLU A C 1
ATOM 1161 O O . GLU A 1 142 ? 7.98 -13.469 -10.328 1 93.94 142 GLU A O 1
ATOM 1166 N N . GLN A 1 143 ? 6.727 -11.633 -10.594 1 91.12 143 GLN A N 1
ATOM 1167 C CA . GLN A 1 143 ? 7.727 -10.766 -9.984 1 91.12 143 GLN A CA 1
ATOM 1168 C C . GLN A 1 143 ? 7.891 -11.07 -8.5 1 91.12 143 GLN A C 1
ATOM 1170 O O . GLN A 1 143 ? 9.008 -11.016 -7.973 1 91.12 143 GLN A O 1
ATOM 1175 N N . SER A 1 144 ? 6.855 -11.367 -7.809 1 95.38 144 SER A N 1
ATOM 1176 C CA . SER A 1 144 ? 6.883 -11.555 -6.359 1 95.38 144 SER A CA 1
ATOM 1177 C C . SER A 1 144 ? 7.336 -12.961 -5.988 1 95.38 144 SER A C 1
ATOM 1179 O O . SER A 1 144 ? 7.531 -13.266 -4.812 1 95.38 144 SER A O 1
ATOM 1181 N N . GLU A 1 145 ? 7.418 -13.867 -6.98 1 93.81 145 GLU A N 1
ATOM 1182 C CA . GLU A 1 145 ? 7.859 -15.25 -6.82 1 93.81 145 GLU A CA 1
ATOM 1183 C C . GLU A 1 145 ? 6.867 -16.047 -5.98 1 93.81 145 GLU A C 1
ATOM 1185 O O . GLU A 1 145 ? 7.258 -16.953 -5.238 1 93.81 145 GLU A O 1
ATOM 1190 N N . ARG A 1 146 ? 5.664 -15.609 -5.992 1 94.19 146 ARG A N 1
ATOM 1191 C CA . ARG A 1 146 ? 4.574 -16.391 -5.422 1 94.19 146 ARG A CA 1
ATOM 1192 C C . ARG A 1 146 ? 4.242 -17.594 -6.309 1 94.19 146 ARG A C 1
ATOM 1194 O O . ARG A 1 146 ? 4.391 -17.531 -7.531 1 94.19 146 ARG A O 1
ATOM 1201 N N . LEU A 1 147 ? 3.756 -18.609 -5.676 1 96.81 147 LEU A N 1
ATOM 1202 C CA . LEU A 1 147 ? 3.404 -19.781 -6.473 1 96.81 147 LEU A CA 1
ATOM 1203 C C . LEU A 1 147 ? 1.895 -19.859 -6.672 1 96.81 147 LEU A C 1
ATOM 1205 O O . LEU A 1 147 ? 1.422 -20.578 -7.562 1 96.81 147 LEU A O 1
ATOM 1209 N N . TRP A 1 148 ? 1.136 -19.25 -5.805 1 97.62 148 TRP A N 1
ATOM 1210 C CA . TRP A 1 148 ? -0.316 -19.188 -5.945 1 97.62 148 TRP A C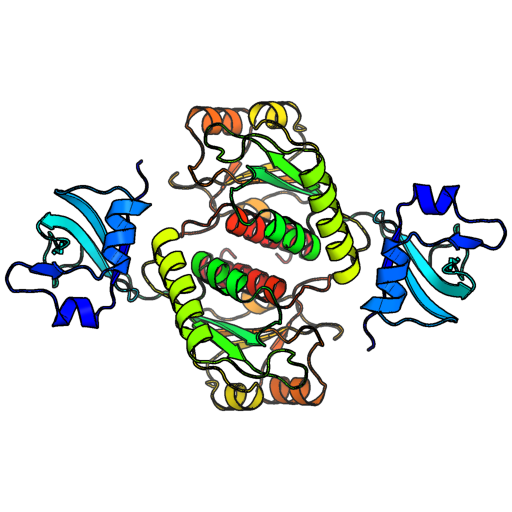A 1
ATOM 1211 C C . TRP A 1 148 ? -0.761 -17.797 -6.402 1 97.62 148 TRP A C 1
ATOM 1213 O O . TRP A 1 148 ? -0.414 -16.797 -5.777 1 97.62 148 TRP A O 1
ATOM 1223 N N . SER A 1 149 ? -1.456 -17.75 -7.449 1 97.94 149 SER A N 1
ATOM 1224 C CA . SER A 1 149 ? -2.021 -16.484 -7.934 1 97.94 149 SER A CA 1
ATOM 1225 C C . SER A 1 149 ? -3.32 -16.156 -7.207 1 97.94 149 SER A C 1
ATOM 1227 O O . SER A 1 149 ? -4.156 -17.031 -6.977 1 97.94 149 SER A O 1
ATOM 1229 N N . PRO A 1 150 ? -3.471 -14.922 -6.801 1 98.38 150 PRO A N 1
ATOM 1230 C CA . PRO A 1 150 ? -4.797 -14.562 -6.293 1 98.38 150 PRO A CA 1
ATOM 1231 C C . PRO A 1 150 ? -5.898 -14.742 -7.332 1 98.38 150 PRO A C 1
ATOM 1233 O O . PRO A 1 150 ? -5.668 -14.523 -8.523 1 98.38 150 PRO A O 1
ATOM 1236 N N . GLU A 1 151 ? -7.008 -15.125 -6.883 1 97.94 151 GLU A N 1
ATOM 1237 C CA . GLU A 1 151 ? -8.18 -15.227 -7.746 1 97.94 151 GLU A CA 1
ATOM 1238 C C . GLU A 1 151 ? -8.914 -13.891 -7.84 1 97.94 151 GLU A C 1
ATOM 1240 O O . GLU A 1 151 ? -9.289 -13.312 -6.82 1 97.94 151 GLU A O 1
ATOM 1245 N N . LEU A 1 152 ? -9.047 -13.414 -9.023 1 98.31 152 LEU A N 1
ATOM 1246 C CA . LEU A 1 152 ? -9.883 -12.242 -9.273 1 98.31 152 LEU A CA 1
ATOM 1247 C C . LEU A 1 152 ? -11.312 -12.656 -9.602 1 98.31 152 LEU A C 1
ATOM 1249 O O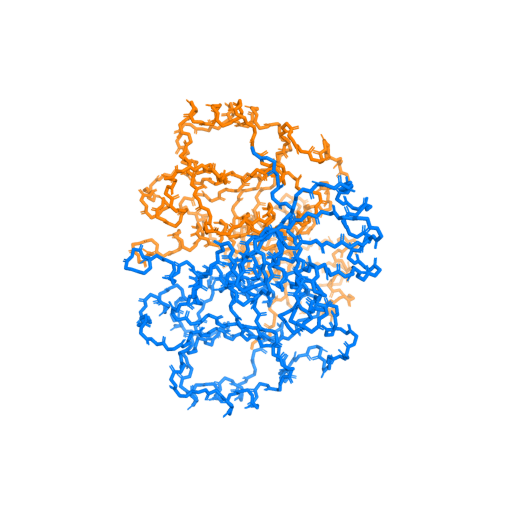 . LEU A 1 152 ? -11.578 -13.195 -10.68 1 98.31 152 LEU A O 1
ATOM 1253 N N . MET A 1 153 ? -12.172 -12.359 -8.727 1 97.69 153 MET A N 1
ATOM 1254 C CA . MET A 1 153 ? -13.562 -12.773 -8.883 1 97.69 153 MET A CA 1
ATOM 1255 C C . MET A 1 153 ? -14.312 -11.828 -9.805 1 97.69 153 MET A C 1
ATOM 1257 O O . MET A 1 153 ? -13.859 -10.711 -10.062 1 97.69 153 MET A O 1
ATOM 1261 N N . GLN A 1 154 ? -15.422 -12.312 -10.32 1 96.25 154 GLN A N 1
ATOM 1262 C CA . GLN A 1 154 ? -16.297 -11.461 -11.117 1 96.25 154 GLN A CA 1
ATOM 1263 C C . GLN A 1 154 ? -16.844 -10.305 -10.281 1 96.25 154 GLN A C 1
ATOM 1265 O O . GLN A 1 154 ? -17.125 -10.469 -9.094 1 96.25 154 GLN A O 1
ATOM 1270 N N . VAL A 1 155 ? -17.078 -9.227 -10.992 1 97.31 155 VAL A N 1
ATOM 1271 C CA . VAL A 1 155 ? -17.609 -8.055 -10.305 1 97.31 155 VAL A CA 1
ATOM 1272 C C . VAL A 1 155 ? -19.031 -8.336 -9.828 1 97.31 155 VAL A C 1
ATOM 1274 O O . VAL A 1 155 ? -19.844 -8.898 -10.562 1 97.31 155 VAL A O 1
ATOM 1277 N N . LEU A 1 156 ? -19.328 -7.996 -8.609 1 97.31 156 LEU A N 1
ATOM 1278 C CA . LEU A 1 156 ? -20.656 -8.117 -8.016 1 97.31 156 LEU A CA 1
ATOM 1279 C C . LEU A 1 156 ? -21.078 -6.812 -7.348 1 97.31 156 LEU A C 1
ATOM 1281 O O . LEU A 1 156 ? -20.219 -5.988 -7 1 97.31 156 LEU A O 1
ATOM 1285 N N . THR A 1 157 ? -22.391 -6.711 -7.242 1 97.56 157 THR A N 1
ATOM 1286 C CA . THR A 1 157 ? -22.859 -5.672 -6.332 1 97.56 157 THR A CA 1
ATOM 1287 C C . THR A 1 157 ? -22.641 -6.082 -4.879 1 97.56 157 THR A C 1
ATOM 1289 O O . THR A 1 157 ? -22.578 -7.273 -4.566 1 97.56 157 THR A O 1
ATOM 1292 N N . PHE A 1 158 ? -22.531 -5.07 -4.047 1 98.06 158 PHE A N 1
ATOM 1293 C CA . PHE A 1 158 ? -22.281 -5.328 -2.635 1 98.06 158 PHE A CA 1
ATOM 1294 C C . PHE A 1 158 ? -23.344 -6.238 -2.047 1 98.06 158 PHE A C 1
ATOM 1296 O O . PHE A 1 158 ? -23.031 -7.254 -1.422 1 98.06 158 PHE A O 1
ATOM 1303 N N . PRO A 1 159 ? -24.641 -6.023 -2.271 1 97.69 159 PRO A N 1
ATOM 1304 C CA . PRO A 1 159 ? -25.672 -6.914 -1.724 1 97.69 159 PRO A CA 1
ATOM 1305 C C . PRO A 1 159 ? -25.562 -8.344 -2.256 1 97.69 159 PRO A C 1
ATOM 1307 O O . PRO A 1 159 ? -25.734 -9.305 -1.501 1 97.69 159 PRO A O 1
ATOM 1310 N N . ASN A 1 160 ? -25.25 -8.516 -3.535 1 97.62 160 ASN A N 1
ATOM 1311 C CA . ASN A 1 160 ? -25.109 -9.852 -4.113 1 97.62 160 ASN A CA 1
ATOM 1312 C C . ASN A 1 160 ? -23.922 -10.602 -3.514 1 97.62 160 ASN A C 1
ATOM 1314 O O . ASN A 1 160 ? -24 -11.812 -3.299 1 97.62 160 ASN A O 1
ATOM 1318 N N . TRP A 1 161 ? -22.891 -9.859 -3.229 1 98.06 161 TRP A N 1
ATOM 1319 C CA . TRP A 1 161 ? -21.719 -10.469 -2.627 1 98.06 161 TRP A CA 1
ATOM 1320 C C . TRP A 1 161 ? -22.031 -10.984 -1.224 1 98.06 161 TRP A C 1
ATOM 1322 O O . TRP A 1 161 ? -21.625 -12.086 -0.854 1 98.06 161 TRP A O 1
ATOM 1332 N N . ILE A 1 162 ? -22.719 -10.18 -0.465 1 97.12 162 ILE A N 1
ATOM 1333 C CA . ILE A 1 162 ? -23.094 -10.562 0.892 1 97.12 162 ILE A CA 1
ATOM 1334 C C . ILE A 1 162 ? -23.922 -11.844 0.856 1 97.12 162 ILE A C 1
ATOM 1336 O O . ILE A 1 162 ? -23.703 -12.75 1.667 1 97.12 162 ILE A O 1
ATOM 1340 N N . ASN A 1 163 ? -24.797 -11.914 -0.088 1 94.69 163 ASN A N 1
ATOM 1341 C CA . ASN A 1 163 ? -25.672 -13.07 -0.216 1 94.69 163 ASN A CA 1
ATOM 1342 C C . ASN A 1 163 ? -24.891 -14.328 -0.566 1 94.69 163 ASN A C 1
ATOM 1344 O O . ASN A 1 163 ? -25.281 -15.438 -0.187 1 94.69 163 ASN A O 1
ATOM 1348 N N . ASP A 1 164 ? -23.828 -14.156 -1.264 1 93.38 164 ASP A N 1
ATOM 1349 C CA . ASP A 1 164 ? -23.031 -15.281 -1.736 1 93.38 164 ASP A CA 1
ATOM 1350 C C . ASP A 1 164 ? -21.984 -15.695 -0.694 1 93.38 164 ASP A C 1
ATOM 1352 O O . ASP A 1 164 ? -21.312 -16.719 -0.848 1 93.38 164 ASP A O 1
ATOM 1356 N N . MET A 1 165 ? -21.781 -14.898 0.315 1 90.75 165 MET A N 1
ATOM 1357 C CA . MET A 1 165 ? -20.719 -15.133 1.289 1 90.75 165 MET A CA 1
ATOM 1358 C C . MET A 1 165 ? -21.047 -16.328 2.178 1 90.75 165 MET A C 1
ATOM 1360 O O . MET A 1 165 ? -22.188 -16.453 2.654 1 90.75 165 MET A O 1
ATOM 1364 N N . SER A 1 166 ? -20.062 -17.141 2.303 1 85.12 166 SER A N 1
ATOM 1365 C CA . SER A 1 166 ? -20.219 -18.312 3.156 1 85.12 166 SER A CA 1
ATOM 1366 C C . SER A 1 166 ? -20.391 -17.922 4.621 1 85.12 166 SER A C 1
ATOM 1368 O O . SER A 1 166 ? -19.734 -16.984 5.086 1 85.12 166 SER A O 1
ATOM 1370 N N . SER A 1 167 ? -21.109 -18.703 5.367 1 82.94 167 SER A N 1
ATOM 1371 C CA . SER A 1 167 ? -21.297 -18.469 6.797 1 82.94 167 SER A CA 1
ATOM 1372 C C . SER A 1 167 ? -20.031 -18.781 7.578 1 82.94 167 SER A C 1
ATOM 1374 O O . SER A 1 167 ? -19.875 -18.359 8.727 1 82.94 167 SER A O 1
ATOM 1376 N N . GLU A 1 168 ? -19.125 -19.406 6.977 1 88.38 168 GLU A N 1
ATOM 1377 C CA . GLU A 1 168 ? -17.906 -19.828 7.668 1 88.38 168 GLU A CA 1
ATOM 1378 C C . GLU A 1 168 ? -16.812 -18.781 7.508 1 88.38 168 GLU A C 1
ATOM 1380 O O . GLU A 1 168 ? -15.734 -18.922 8.102 1 88.38 168 GLU A O 1
ATOM 1385 N N . ALA A 1 169 ? -17.094 -17.797 6.781 1 94.06 169 ALA A N 1
ATOM 1386 C CA . ALA A 1 169 ? -16.094 -16.75 6.562 1 94.06 169 ALA A CA 1
ATOM 1387 C C . ALA A 1 169 ? -16.188 -15.68 7.645 1 94.06 169 ALA A C 1
ATOM 1389 O O . ALA A 1 169 ? -17.281 -15.398 8.164 1 94.06 169 ALA A O 1
ATOM 1390 N N . GLN A 1 170 ? -15.102 -15.195 8.055 1 97.19 170 GLN A N 1
ATOM 1391 C CA . GLN A 1 170 ? -15.047 -14.016 8.906 1 97.19 170 GLN A CA 1
ATOM 1392 C C . GLN A 1 170 ? -14.797 -12.75 8.086 1 97.19 170 GLN A C 1
ATOM 1394 O O . GLN A 1 170 ? -13.844 -12.688 7.312 1 97.19 170 GLN A O 1
ATOM 1399 N N . VAL A 1 171 ? -15.688 -11.797 8.266 1 98.31 171 VAL A N 1
ATOM 1400 C CA . VAL A 1 171 ? -15.602 -10.617 7.41 1 98.31 171 VAL A CA 1
ATOM 1401 C C . VAL A 1 171 ? -15.516 -9.359 8.273 1 98.31 171 VAL A C 1
ATOM 1403 O O . VAL A 1 171 ? -16.406 -9.086 9.07 1 98.31 171 VAL A O 1
ATOM 1406 N N . GLY A 1 172 ? -14.375 -8.633 8.148 1 98.62 172 GLY A N 1
ATOM 1407 C CA . GLY A 1 172 ? -14.289 -7.281 8.672 1 98.62 172 GLY A CA 1
ATOM 1408 C C . GLY A 1 172 ? -14.852 -6.238 7.723 1 98.62 172 GLY A C 1
ATOM 1409 O O . GLY A 1 172 ? -14.461 -6.188 6.551 1 98.62 172 GLY A O 1
ATOM 1410 N N . PHE A 1 173 ? -15.75 -5.449 8.164 1 98.69 173 PHE A N 1
ATOM 1411 C CA . PHE A 1 173 ? -16.391 -4.359 7.426 1 98.69 173 PHE A CA 1
ATOM 1412 C C . PHE A 1 173 ? -15.719 -3.027 7.75 1 98.69 173 PHE A C 1
ATOM 1414 O O . PHE A 1 173 ? -16.016 -2.418 8.781 1 98.69 173 PHE A O 1
ATOM 1421 N N . ALA A 1 174 ? -14.828 -2.572 6.824 1 98.56 174 ALA A N 1
ATOM 1422 C CA . ALA A 1 174 ? -14.086 -1.346 7.086 1 98.56 174 ALA A CA 1
ATOM 1423 C C . ALA A 1 174 ? -14.969 -0.114 6.906 1 98.56 174 ALA A C 1
ATOM 1425 O O . ALA A 1 174 ? -15.516 0.112 5.824 1 98.56 174 ALA A O 1
ATOM 1426 N N . ALA A 1 175 ? -15.07 0.597 7.891 1 94.94 175 ALA A N 1
ATOM 1427 C CA . ALA A 1 175 ? -15.898 1.798 7.863 1 94.94 175 ALA A CA 1
ATOM 1428 C C . ALA A 1 175 ? -15.211 2.957 8.586 1 94.94 175 ALA A C 1
ATOM 1430 O O . ALA A 1 175 ? -14.336 2.742 9.422 1 94.94 175 ALA A O 1
ATOM 1431 N N . THR A 1 176 ? -15.594 4.09 8.102 1 89.25 176 THR A N 1
ATOM 1432 C CA . THR A 1 176 ? -15.117 5.316 8.727 1 89.25 176 THR A CA 1
ATOM 1433 C C . THR A 1 176 ? -16.266 6.066 9.398 1 89.25 176 THR A C 1
ATOM 1435 O O . THR A 1 176 ? -17.438 5.793 9.117 1 89.25 176 THR A O 1
ATOM 1438 N N . ARG A 1 177 ? -15.938 6.883 10.352 1 86.12 177 ARG A N 1
ATOM 1439 C CA . ARG A 1 177 ? -16.875 7.793 11 1 86.12 177 ARG A CA 1
ATOM 1440 C C . ARG A 1 177 ? -17.938 7.02 11.789 1 86.12 177 ARG A C 1
ATOM 1442 O O . ARG A 1 177 ? -19.094 7.41 11.82 1 86.12 177 ARG A O 1
ATOM 1449 N N . ILE A 1 178 ? -17.703 5.801 12.078 1 88.75 178 ILE A N 1
ATOM 1450 C CA . ILE A 1 178 ? -18.453 5.012 13.047 1 88.75 178 ILE A CA 1
ATOM 1451 C C . ILE A 1 178 ? -17.672 4.902 14.352 1 88.75 178 ILE A C 1
ATOM 1453 O O . ILE A 1 178 ? -16.469 4.602 14.344 1 88.75 178 ILE A O 1
ATOM 1457 N N . GLU A 1 179 ? -18.344 5.148 15.359 1 87.38 179 GLU A N 1
ATOM 1458 C CA . GLU A 1 179 ? -17.672 5.199 16.656 1 87.38 179 GLU A CA 1
ATOM 1459 C C . GLU A 1 179 ? -17.391 3.799 17.188 1 87.38 179 GLU A C 1
ATOM 1461 O O . GLU A 1 179 ? -18.141 2.859 16.906 1 87.38 179 GLU A O 1
ATOM 1466 N N . ASP A 1 180 ? -16.312 3.643 17.859 1 91.31 180 ASP A N 1
ATOM 1467 C CA . ASP A 1 180 ? -15.977 2.508 18.703 1 91.31 180 ASP A CA 1
ATOM 1468 C C . ASP A 1 180 ? -15.766 1.242 17.875 1 91.31 180 ASP A C 1
ATOM 1470 O O . ASP A 1 180 ? -16.125 0.145 18.312 1 91.31 180 ASP A O 1
ATOM 1474 N N . LEU A 1 181 ? -15.383 1.375 16.703 1 95 181 LEU A N 1
ATOM 1475 C CA . LEU A 1 181 ? -14.984 0.204 15.93 1 95 181 LEU A CA 1
ATOM 1476 C C . LEU A 1 181 ? -13.617 -0.308 16.391 1 95 181 LEU A C 1
ATOM 1478 O O . LEU A 1 181 ? -12.703 0.483 16.641 1 95 181 LEU A O 1
ATOM 1482 N N . PRO A 1 182 ? -13.562 -1.628 16.578 1 96.19 182 PRO A N 1
ATOM 1483 C CA . PRO A 1 182 ? -12.211 -2.143 16.828 1 96.19 182 PRO A CA 1
ATOM 1484 C C . PRO A 1 182 ? -11.266 -1.9 15.656 1 96.19 182 PRO A C 1
ATOM 1486 O O . PRO A 1 182 ? -11.703 -1.838 14.508 1 96.19 182 PRO A O 1
ATOM 1489 N N . ASP A 1 183 ? -9.977 -1.788 15.992 1 97.19 183 ASP A N 1
ATOM 1490 C CA . ASP A 1 183 ? -8.961 -1.708 14.953 1 97.19 183 ASP A CA 1
ATOM 1491 C C . ASP A 1 183 ? -8.875 -3.014 14.164 1 97.19 183 ASP A C 1
ATOM 1493 O O . ASP A 1 183 ? -8.977 -4.098 14.742 1 97.19 183 ASP A O 1
ATOM 1497 N N . CYS A 1 184 ? -8.609 -2.891 12.883 1 98.19 184 CYS A N 1
ATOM 1498 C CA . CYS A 1 184 ? -8.508 -4.066 12.031 1 98.19 184 CYS A CA 1
ATOM 1499 C C . CYS A 1 184 ? -7.465 -5.039 12.562 1 98.19 184 CYS A C 1
ATOM 1501 O O . CYS A 1 184 ? -7.656 -6.258 12.508 1 98.19 184 CYS A O 1
ATOM 1503 N N . VAL A 1 185 ? -6.348 -4.52 13.031 1 97.94 185 VAL A N 1
ATOM 1504 C CA . VAL A 1 185 ? -5.285 -5.352 13.594 1 97.94 185 VAL A CA 1
ATOM 1505 C C . VAL A 1 185 ? -5.82 -6.145 14.781 1 97.94 185 VAL A C 1
ATOM 1507 O O . VAL A 1 185 ? -5.59 -7.352 14.883 1 97.94 185 VAL A O 1
ATOM 1510 N N . THR A 1 186 ? -6.52 -5.449 15.656 1 97.06 186 THR A N 1
ATOM 1511 C CA . THR A 1 186 ? -7.078 -6.09 16.844 1 97.06 186 THR A CA 1
ATOM 1512 C C . THR A 1 186 ? -8.109 -7.145 16.453 1 97.06 186 THR A C 1
ATOM 1514 O O . THR A 1 186 ? -8.117 -8.25 17 1 97.06 186 THR A O 1
ATOM 1517 N N . TRP A 1 187 ? -8.93 -6.789 15.492 1 97.88 187 TRP A N 1
ATOM 1518 C CA . TRP A 1 187 ? -9.977 -7.699 15.039 1 97.88 187 TRP A CA 1
ATOM 1519 C C . TRP A 1 187 ? -9.375 -8.984 14.484 1 97.88 187 TRP A C 1
ATOM 1521 O O . TRP A 1 187 ? -9.805 -10.086 14.836 1 97.88 187 TRP A O 1
ATOM 1531 N N . VAL A 1 188 ? -8.367 -8.883 13.609 1 97.38 188 VAL A N 1
ATOM 1532 C CA . VAL A 1 188 ? -7.828 -10.078 12.977 1 97.38 188 VAL A CA 1
ATOM 1533 C C . VAL A 1 188 ? -7.07 -10.906 14.016 1 97.38 188 VAL A C 1
ATOM 1535 O O . VAL A 1 188 ? -7.039 -12.141 13.938 1 97.38 188 VAL A O 1
ATOM 1538 N N . LYS A 1 189 ? -6.445 -10.266 14.938 1 95.88 189 LYS A N 1
ATOM 1539 C CA . LYS A 1 189 ? -5.758 -10.969 16.016 1 95.88 189 LYS A CA 1
ATOM 1540 C C . LYS A 1 189 ? -6.715 -11.875 16.781 1 95.88 189 LYS A C 1
ATOM 1542 O O . LYS A 1 189 ? -6.316 -12.938 17.281 1 95.88 189 LYS A O 1
ATOM 1547 N N . GLU A 1 190 ? -7.891 -11.406 16.859 1 95.88 190 GLU A N 1
ATOM 1548 C CA . GLU A 1 190 ? -8.898 -12.148 17.625 1 95.88 190 GLU A CA 1
ATOM 1549 C C . GLU A 1 190 ? -9.602 -13.18 16.734 1 95.88 190 GLU A C 1
ATOM 1551 O O . GLU A 1 190 ? -10.391 -13.984 17.234 1 95.88 190 GLU A O 1
ATOM 1556 N N . THR A 1 191 ? -9.359 -13.141 15.5 1 95.56 191 THR A N 1
ATOM 1557 C CA . THR A 1 191 ? -9.953 -14.094 14.562 1 95.56 191 THR A CA 1
ATOM 1558 C C . THR A 1 191 ? -9.242 -15.438 14.641 1 95.56 191 THR A C 1
ATOM 1560 O O . THR A 1 191 ? -8.016 -15.5 14.531 1 95.56 191 THR A O 1
ATOM 1563 N N . PRO A 1 192 ? -9.977 -16.531 14.805 1 93.81 192 PRO A N 1
ATOM 1564 C CA . PRO A 1 192 ? -9.344 -17.844 14.844 1 93.81 192 PRO A CA 1
ATOM 1565 C C . PRO A 1 192 ? -8.703 -18.234 13.516 1 93.81 192 PRO A C 1
ATOM 1567 O O . PRO A 1 192 ? -9.25 -17.938 12.453 1 93.81 192 PRO A O 1
ATOM 1570 N N . HIS A 1 193 ? -7.609 -18.906 13.625 1 94.06 193 HIS A N 1
ATOM 1571 C CA . HIS A 1 193 ? -6.887 -19.312 12.422 1 94.06 193 HIS A CA 1
ATOM 1572 C C . HIS A 1 193 ? -7.555 -20.5 11.758 1 94.06 193 HIS A C 1
ATOM 1574 O O . HIS A 1 193 ? -7.23 -20.844 10.617 1 94.06 193 HIS A O 1
ATOM 1580 N N . GLU A 1 194 ? -8.477 -21.078 12.375 1 92.94 194 GLU A N 1
ATOM 1581 C CA . GLU A 1 194 ? -9.133 -22.281 11.875 1 92.94 194 GLU A CA 1
ATOM 1582 C C . GLU A 1 194 ? -10.234 -21.938 10.883 1 92.94 194 GLU A C 1
ATOM 1584 O O . GLU A 1 194 ? -10.75 -22.828 10.195 1 92.94 194 GLU A O 1
ATOM 1589 N N . VAL A 1 195 ? -10.508 -20.734 10.766 1 92.88 195 VAL A N 1
ATOM 1590 C CA . VAL A 1 195 ? -11.547 -20.328 9.82 1 92.88 195 VAL A CA 1
ATOM 1591 C C . VAL A 1 195 ? -11.086 -20.609 8.391 1 92.88 195 VAL A C 1
ATOM 1593 O O . VAL A 1 195 ? -9.883 -20.734 8.133 1 92.88 195 VAL A O 1
ATOM 1596 N N . ASN A 1 196 ? -12.047 -20.75 7.516 1 93.5 196 ASN A N 1
ATOM 1597 C CA . ASN A 1 196 ? -11.734 -21.078 6.129 1 93.5 196 ASN A CA 1
ATOM 1598 C C . ASN A 1 196 ? -11.203 -19.859 5.371 1 93.5 196 ASN A C 1
ATOM 1600 O O . ASN A 1 196 ? -10.227 -19.969 4.629 1 93.5 196 ASN A O 1
ATOM 1604 N N . GLN A 1 197 ? -11.945 -18.766 5.602 1 97.44 197 GLN A N 1
ATOM 1605 C CA . GLN A 1 197 ? -11.602 -17.531 4.914 1 97.44 197 GLN A CA 1
ATOM 1606 C C . GLN A 1 197 ? -11.742 -16.328 5.848 1 97.44 197 GLN A C 1
ATOM 1608 O O . GLN A 1 197 ? -12.656 -16.266 6.672 1 97.44 197 GLN A O 1
ATOM 1613 N N . VAL A 1 198 ? -10.883 -15.438 5.734 1 98.31 198 VAL A N 1
ATOM 1614 C CA . VAL A 1 198 ? -10.961 -14.141 6.398 1 98.31 198 VAL A CA 1
ATOM 1615 C C . VAL A 1 198 ? -10.961 -13.023 5.359 1 98.31 198 VAL A C 1
ATOM 1617 O O . VAL A 1 198 ? -10.117 -13 4.465 1 98.31 198 VAL A O 1
ATOM 1620 N N . TRP A 1 199 ? -11.977 -12.125 5.461 1 98.69 199 TRP A N 1
ATOM 1621 C CA . TRP A 1 199 ? -12.164 -11.055 4.484 1 98.69 199 TRP A CA 1
ATOM 1622 C C . TRP A 1 199 ? -12.172 -9.688 5.164 1 98.69 199 TRP A C 1
ATOM 1624 O O . TRP A 1 199 ? -12.586 -9.562 6.316 1 98.69 199 TRP A O 1
ATOM 1634 N N . VAL A 1 200 ? -11.719 -8.703 4.477 1 98.88 200 VAL A N 1
ATOM 1635 C CA . VAL A 1 200 ? -12.055 -7.316 4.773 1 98.88 200 VAL A CA 1
ATOM 1636 C C . VAL A 1 200 ? -12.703 -6.672 3.551 1 98.88 200 VAL A C 1
ATOM 1638 O O . VAL A 1 200 ? -12.242 -6.855 2.422 1 98.88 200 VAL A O 1
ATOM 1641 N N . VAL A 1 201 ? -13.797 -6.016 3.748 1 98.88 201 VAL A N 1
ATOM 1642 C CA . VAL A 1 201 ? -14.469 -5.32 2.658 1 98.88 201 VAL A CA 1
ATOM 1643 C C . VAL A 1 201 ? -14.266 -3.812 2.803 1 98.88 201 VAL A C 1
ATOM 1645 O O . VAL A 1 201 ? -14.461 -3.254 3.885 1 98.88 201 VAL A O 1
ATOM 1648 N N . ILE A 1 202 ? -13.828 -3.217 1.72 1 98.75 202 ILE A N 1
ATOM 1649 C CA . ILE A 1 202 ? -13.477 -1.803 1.657 1 98.75 202 ILE A CA 1
ATOM 1650 C C . ILE A 1 202 ? -14.484 -1.053 0.796 1 98.75 202 ILE A C 1
ATOM 1652 O O . ILE A 1 202 ? -14.781 -1.466 -0.328 1 98.75 202 ILE A O 1
ATOM 1656 N N . GLY A 1 203 ? -14.984 0.029 1.263 1 98.19 203 GLY A N 1
ATOM 1657 C CA . GLY A 1 203 ? -16.031 0.781 0.588 1 98.19 203 GLY A CA 1
ATOM 1658 C C . GLY A 1 203 ? -15.484 1.792 -0.407 1 98.19 203 GLY A C 1
ATOM 1659 O O . GLY A 1 203 ? -14.273 1.883 -0.613 1 98.19 203 GLY A O 1
ATOM 1660 N N . PRO A 1 204 ? -16.453 2.496 -1.024 1 96.81 204 PRO A N 1
ATOM 1661 C CA . PRO A 1 204 ? -16.078 3.496 -2.027 1 96.81 204 PRO A CA 1
ATOM 1662 C C . PRO A 1 204 ? -15.578 4.801 -1.405 1 96.81 204 PRO A C 1
ATOM 1664 O O . PRO A 1 204 ? -15.625 4.961 -0.183 1 96.81 204 PRO A O 1
ATOM 1667 N N . GLU A 1 205 ? -15.07 5.688 -2.209 1 92.19 205 GLU A N 1
ATOM 1668 C CA . GLU A 1 205 ? -14.578 6.996 -1.789 1 92.19 205 GLU A CA 1
ATOM 1669 C C . GLU A 1 205 ? -15.648 7.777 -1.042 1 92.19 205 GLU A C 1
ATOM 1671 O O . GLU A 1 205 ? -15.359 8.477 -0.071 1 92.19 205 GLU A O 1
ATOM 1676 N N . GLY A 1 206 ? -16.859 7.617 -1.411 1 91.06 206 GLY A N 1
ATOM 1677 C CA . GLY A 1 206 ? -17.969 8.32 -0.786 1 91.06 206 GLY A CA 1
ATOM 1678 C C . GLY A 1 206 ? -18.469 7.652 0.481 1 91.06 206 GLY A C 1
ATOM 1679 O O . GLY A 1 206 ? -19.406 8.125 1.111 1 91.06 206 GLY A O 1
ATOM 1680 N N . GLY A 1 207 ? -17.828 6.527 0.854 1 94.19 207 GLY A N 1
ATOM 1681 C CA . GLY A 1 207 ? -18.234 5.801 2.047 1 94.19 207 GLY A CA 1
ATOM 1682 C C . GLY A 1 207 ? -19.453 4.918 1.82 1 94.19 207 GLY A C 1
ATOM 1683 O O . GLY A 1 207 ? -20.062 4.945 0.746 1 94.19 207 GLY A O 1
ATOM 1684 N N . TRP A 1 208 ? -19.719 4.164 2.861 1 96.62 208 TRP A N 1
ATOM 1685 C CA . TRP A 1 208 ? -20.906 3.307 2.848 1 96.62 208 TRP A CA 1
ATOM 1686 C C . TRP A 1 208 ? -22.156 4.102 3.189 1 96.62 208 TRP A C 1
ATOM 1688 O O . TRP A 1 208 ? -22.109 5.027 4.004 1 96.62 208 TRP A O 1
ATOM 1698 N N . ASN A 1 209 ? -23.266 3.764 2.564 1 94.69 209 ASN A N 1
ATOM 1699 C CA . ASN A 1 209 ? -24.5 4.352 3.066 1 94.69 209 ASN A CA 1
ATOM 1700 C C . ASN A 1 209 ? -25.094 3.531 4.211 1 94.69 209 ASN A C 1
ATOM 1702 O O . ASN A 1 209 ? -24.656 2.4 4.449 1 94.69 209 ASN A O 1
ATOM 1706 N N . LYS A 1 210 ? -26.078 4.066 4.801 1 95.5 210 LYS A N 1
ATOM 1707 C CA . LYS A 1 210 ? -26.625 3.461 6.008 1 95.5 210 LYS A CA 1
ATOM 1708 C C . LYS A 1 210 ? -27.25 2.1 5.707 1 95.5 210 LYS A C 1
ATOM 1710 O O . LYS A 1 210 ? -27.125 1.168 6.504 1 95.5 210 LYS A O 1
ATOM 1715 N N . ASP A 1 211 ? -27.906 1.947 4.609 1 97 211 ASP A N 1
ATOM 1716 C CA . ASP A 1 211 ? -28.516 0.683 4.215 1 97 211 ASP A CA 1
ATOM 1717 C C . ASP A 1 211 ? -27.469 -0.405 4.023 1 97 211 ASP A C 1
ATOM 1719 O O . ASP A 1 211 ? -27.672 -1.553 4.422 1 97 211 ASP A O 1
ATOM 1723 N N . GLU A 1 212 ? -26.391 -0.079 3.439 1 97.5 212 GLU A N 1
ATOM 1724 C CA . GLU A 1 212 ? -25.297 -1.02 3.215 1 97.5 212 GLU A CA 1
ATOM 1725 C C . GLU A 1 212 ? -24.641 -1.432 4.531 1 97.5 212 GLU A C 1
ATOM 1727 O O . GLU A 1 212 ? -24.297 -2.598 4.715 1 97.5 212 GLU A O 1
ATOM 1732 N N . GLU A 1 213 ? -24.453 -0.45 5.398 1 97.06 213 GLU A N 1
ATOM 1733 C CA . GLU A 1 213 ? -23.953 -0.754 6.73 1 97.06 213 GLU A CA 1
ATOM 1734 C C . GLU A 1 213 ? -24.844 -1.757 7.449 1 97.06 213 GLU A C 1
ATOM 1736 O O . GLU A 1 213 ? -24.359 -2.752 7.996 1 97.06 213 GLU A O 1
ATOM 1741 N N . GLU A 1 214 ? -26.109 -1.461 7.414 1 97.31 214 GLU A N 1
ATOM 1742 C CA . GLU A 1 214 ? -27.078 -2.338 8.07 1 97.31 214 GLU A CA 1
ATOM 1743 C C . GLU A 1 214 ? -27.047 -3.734 7.457 1 97.31 214 GLU A C 1
ATOM 1745 O O . GLU A 1 214 ? -27.109 -4.734 8.18 1 97.31 214 GLU A O 1
ATOM 1750 N N . LEU A 1 215 ? -26.984 -3.787 6.16 1 97.38 215 LEU A N 1
ATOM 1751 C CA . LEU A 1 215 ? -26.906 -5.062 5.453 1 97.38 215 LEU A CA 1
ATOM 1752 C C . LEU A 1 215 ? -25.703 -5.863 5.91 1 97.38 215 LEU A C 1
ATOM 1754 O O . LEU A 1 215 ? -25.797 -7.066 6.164 1 97.38 215 LEU A O 1
ATOM 1758 N N . ALA A 1 216 ? -24.562 -5.262 6.023 1 97.25 216 ALA A N 1
ATOM 1759 C CA . ALA A 1 216 ? -23.312 -5.91 6.43 1 97.25 216 ALA A CA 1
ATOM 1760 C C . ALA A 1 216 ? -23.422 -6.449 7.855 1 97.25 216 ALA A C 1
ATOM 1762 O O . ALA A 1 216 ? -23.062 -7.598 8.117 1 97.25 216 ALA A O 1
ATOM 1763 N N . PHE A 1 217 ? -23.922 -5.598 8.727 1 96.56 217 PHE A N 1
ATOM 1764 C CA . PHE A 1 217 ? -24 -5.973 10.133 1 96.56 217 PHE A CA 1
ATOM 1765 C C . PHE A 1 217 ? -25.031 -7.086 10.336 1 96.56 217 PHE A C 1
ATOM 1767 O O . PHE A 1 217 ? -24.812 -7.996 11.133 1 96.56 217 PHE A O 1
ATOM 1774 N N . ASN A 1 218 ? -26.125 -7.023 9.609 1 96.44 218 ASN A N 1
ATOM 1775 C CA . ASN A 1 218 ? -27.125 -8.078 9.68 1 96.44 218 ASN A CA 1
ATOM 1776 C C . ASN A 1 218 ? -26.594 -9.406 9.156 1 96.44 218 ASN A C 1
ATOM 1778 O O . ASN A 1 218 ? -27.062 -10.469 9.57 1 96.44 218 ASN A O 1
ATOM 1782 N N . ALA A 1 219 ? -25.625 -9.336 8.289 1 96.75 219 ALA A N 1
ATOM 1783 C CA . ALA A 1 219 ? -25.016 -10.547 7.727 1 96.75 219 ALA A CA 1
ATOM 1784 C C . ALA A 1 219 ? -23.938 -11.102 8.656 1 96.75 219 ALA A C 1
ATOM 1786 O O . ALA A 1 219 ? -23.328 -12.125 8.359 1 96.75 219 ALA A O 1
ATOM 1787 N N . GLY A 1 220 ? -23.625 -10.352 9.758 1 95.94 220 GLY A N 1
ATOM 1788 C CA . GLY A 1 220 ? -22.672 -10.828 10.75 1 95.94 220 GLY A CA 1
ATOM 1789 C C . GLY A 1 220 ? -21.266 -10.273 10.539 1 95.94 220 GLY A C 1
ATOM 1790 O O . GLY A 1 220 ? -20.312 -10.727 11.18 1 95.94 220 GLY A O 1
ATOM 1791 N N . PHE A 1 221 ? -21.141 -9.352 9.594 1 97.56 221 PHE A N 1
ATOM 1792 C CA . PHE A 1 221 ? -19.828 -8.719 9.414 1 97.56 221 PHE A CA 1
ATOM 1793 C C . PHE A 1 221 ? -19.469 -7.883 10.633 1 97.56 221 PHE A C 1
ATOM 1795 O O . PHE A 1 221 ? -20.328 -7.273 11.266 1 97.56 221 PHE A O 1
ATOM 1802 N N . VAL A 1 222 ? -18.219 -7.824 10.992 1 97.69 222 VAL A N 1
ATOM 1803 C CA . VAL A 1 222 ? -17.75 -7.035 12.117 1 97.69 222 VAL A CA 1
ATOM 1804 C C . VAL A 1 222 ? -17.172 -5.711 11.617 1 97.69 222 VAL A C 1
ATOM 1806 O O . VAL A 1 222 ? -16.281 -5.695 10.773 1 97.69 222 VAL A O 1
ATOM 1809 N N . GLY A 1 223 ? -17.672 -4.625 12.109 1 98.06 223 GLY A N 1
ATOM 1810 C CA . GLY A 1 223 ? -17.094 -3.334 11.789 1 98.06 223 GLY A CA 1
ATOM 1811 C C . GLY A 1 223 ? -15.672 -3.18 12.281 1 98.06 223 GLY A C 1
ATOM 1812 O O . GLY A 1 223 ? -15.352 -3.562 13.406 1 98.06 223 GLY A O 1
ATOM 1813 N N . VAL A 1 224 ? -14.812 -2.609 11.406 1 98.44 224 VAL A N 1
ATOM 1814 C CA . VAL A 1 224 ? -13.422 -2.412 11.82 1 98.44 224 VAL A CA 1
ATOM 1815 C C . VAL A 1 224 ? -12.93 -1.054 11.328 1 98.44 224 VAL A C 1
ATOM 1817 O O . VAL A 1 224 ? -13.383 -0.556 10.297 1 98.44 224 VAL A O 1
ATOM 1820 N N . SER A 1 225 ? -12.016 -0.502 12.055 1 97.44 225 SER A N 1
ATOM 1821 C CA . SER A 1 225 ? -11.32 0.723 11.672 1 97.44 225 SER A CA 1
ATOM 1822 C C . SER A 1 225 ? -9.938 0.422 11.125 1 97.44 225 SER A C 1
ATOM 1824 O O . SER A 1 225 ? -9.258 -0.488 11.602 1 97.44 225 SER A O 1
ATOM 1826 N N . MET A 1 226 ? -9.523 1.156 10.125 1 96.31 226 MET A N 1
ATOM 1827 C CA . MET A 1 226 ? -8.203 0.979 9.523 1 96.31 226 MET A CA 1
ATOM 1828 C C . MET A 1 226 ? -7.199 1.972 10.109 1 96.31 226 MET A C 1
ATOM 1830 O O . MET A 1 226 ? -6.086 2.107 9.602 1 96.31 226 MET A O 1
ATOM 1834 N N . GLY A 1 227 ? -7.57 2.623 11.125 1 91.94 227 GLY A N 1
ATOM 1835 C CA . GLY A 1 227 ? -6.715 3.617 11.75 1 91.94 227 GLY A CA 1
ATOM 1836 C C . GLY A 1 227 ? -7.438 4.914 12.055 1 91.94 227 GLY A C 1
ATOM 1837 O O . GLY A 1 227 ? -8.672 4.977 12 1 91.94 227 GLY A O 1
ATOM 1838 N N . GLU A 1 228 ? -6.68 5.941 12.352 1 88.19 228 GLU A N 1
ATOM 1839 C CA . GLU A 1 228 ? -7.258 7.195 12.828 1 88.19 228 GLU A CA 1
ATOM 1840 C C . GLU A 1 228 ? -7.484 8.172 11.68 1 88.19 228 GLU A C 1
ATOM 1842 O O . GLU A 1 228 ? -8.258 9.125 11.812 1 88.19 228 GLU A O 1
ATOM 1847 N N . THR A 1 229 ? -6.809 7.918 10.633 1 91.94 229 THR A N 1
ATOM 1848 C CA . THR A 1 229 ? -6.906 8.805 9.477 1 91.94 229 THR A CA 1
ATOM 1849 C C . THR A 1 229 ? -7.836 8.219 8.422 1 91.94 229 THR A C 1
ATOM 1851 O O . THR A 1 229 ? -8.172 7.031 8.469 1 91.94 229 THR A O 1
ATOM 1854 N N . ILE A 1 230 ? -8.266 9.047 7.531 1 94.5 230 ILE A N 1
ATOM 1855 C CA . ILE A 1 230 ? -9.094 8.602 6.414 1 94.5 230 ILE A CA 1
ATOM 1856 C C . ILE A 1 230 ? -8.195 8.086 5.285 1 94.5 230 ILE A C 1
ATOM 1858 O O . ILE A 1 230 ? -7.41 8.844 4.719 1 94.5 230 ILE A O 1
ATOM 1862 N N . LEU A 1 231 ? -8.352 6.844 5 1 97.38 231 LEU A N 1
ATOM 1863 C CA . LEU A 1 231 ? -7.605 6.246 3.9 1 97.38 231 LEU A CA 1
ATOM 1864 C C . LEU A 1 231 ? -8.438 6.227 2.623 1 97.38 231 LEU A C 1
ATOM 1866 O O . LEU A 1 231 ? -9.641 5.949 2.664 1 97.38 231 LEU A O 1
ATOM 1870 N N . ARG A 1 232 ? -7.797 6.512 1.523 1 97.25 232 ARG A N 1
ATOM 1871 C CA . ARG A 1 232 ? -8.469 6.238 0.256 1 97.25 232 ARG A CA 1
ATOM 1872 C C . ARG A 1 232 ? -8.781 4.75 0.115 1 97.25 232 ARG A C 1
ATOM 1874 O O . ARG A 1 232 ? -8.125 3.91 0.73 1 97.25 232 ARG A O 1
ATOM 1881 N N . THR A 1 233 ? -9.688 4.477 -0.727 1 97.94 233 THR A N 1
ATOM 1882 C CA . THR A 1 233 ? -10.18 3.111 -0.911 1 97.94 233 THR A CA 1
ATOM 1883 C C . THR A 1 233 ? -9.023 2.162 -1.223 1 97.94 233 THR A C 1
ATOM 1885 O O . THR A 1 233 ? -8.891 1.111 -0.593 1 97.94 233 THR A O 1
ATOM 1888 N N . SER A 1 234 ? -8.148 2.52 -2.146 1 98.31 234 SER A N 1
ATOM 1889 C CA . SER A 1 234 ? -7.027 1.663 -2.527 1 98.31 234 SER A CA 1
ATOM 1890 C C . SER A 1 234 ? -6.031 1.515 -1.384 1 98.31 234 SER A C 1
ATOM 1892 O O . SER A 1 234 ? -5.508 0.424 -1.146 1 98.31 234 SER A O 1
ATOM 1894 N N . THR A 1 235 ? -5.754 2.605 -0.627 1 98.56 235 THR A N 1
ATOM 1895 C CA . THR A 1 235 ? -4.832 2.559 0.502 1 98.56 235 THR A CA 1
ATOM 1896 C C . THR A 1 235 ? -5.379 1.657 1.607 1 98.56 235 THR A C 1
ATOM 1898 O O . THR A 1 235 ? -4.641 0.857 2.184 1 98.56 235 THR A O 1
ATOM 1901 N N . ALA A 1 236 ? -6.645 1.818 1.855 1 98.69 236 ALA A N 1
ATOM 1902 C CA . ALA A 1 236 ? -7.281 0.984 2.871 1 98.69 236 ALA A CA 1
ATOM 1903 C C . ALA A 1 236 ? -7.168 -0.495 2.518 1 98.69 236 ALA A C 1
ATOM 1905 O O . ALA A 1 236 ? -6.902 -1.329 3.385 1 98.69 236 ALA A O 1
ATOM 1906 N N . ALA A 1 237 ? -7.383 -0.79 1.263 1 98.81 237 ALA A N 1
ATOM 1907 C CA . ALA A 1 237 ? -7.328 -2.174 0.8 1 98.81 237 ALA A CA 1
ATOM 1908 C C . ALA A 1 237 ? -5.918 -2.744 0.937 1 98.81 237 ALA A C 1
ATOM 1910 O O . ALA A 1 237 ? -5.742 -3.883 1.375 1 98.81 237 ALA A O 1
ATOM 1911 N N . VAL A 1 238 ? -4.922 -1.95 0.565 1 98.81 238 VAL A N 1
ATOM 1912 C CA . VAL A 1 238 ? -3.535 -2.393 0.682 1 98.81 238 VAL A CA 1
ATOM 1913 C C . VAL A 1 238 ? -3.166 -2.557 2.154 1 98.81 238 VAL A C 1
ATOM 1915 O O . VAL A 1 238 ? -2.508 -3.529 2.531 1 98.81 238 VAL A O 1
ATOM 1918 N N . SER A 1 239 ? -3.613 -1.611 2.967 1 98.75 239 SER A N 1
ATOM 1919 C CA . SER A 1 239 ? -3.367 -1.69 4.402 1 98.75 239 SER A CA 1
ATOM 1920 C C . SER A 1 239 ? -3.984 -2.949 5 1 98.75 239 SER A C 1
ATOM 1922 O O . SER A 1 239 ? -3.342 -3.652 5.785 1 98.75 239 SER A O 1
ATOM 1924 N N . ALA A 1 240 ? -5.207 -3.23 4.629 1 98.88 240 ALA A N 1
ATOM 1925 C CA . ALA A 1 240 ? -5.879 -4.438 5.102 1 98.88 240 ALA A CA 1
ATOM 1926 C C . ALA A 1 240 ? -5.133 -5.691 4.66 1 98.88 240 ALA A C 1
ATOM 1928 O O . ALA A 1 240 ? -4.992 -6.645 5.43 1 98.88 240 ALA A O 1
ATOM 1929 N N . SER A 1 241 ? -4.676 -5.688 3.404 1 98.75 241 SER A N 1
ATOM 1930 C CA . SER A 1 241 ? -3.902 -6.809 2.879 1 98.75 241 SER A CA 1
ATOM 1931 C C . SER A 1 241 ? -2.691 -7.105 3.756 1 98.75 241 SER A C 1
ATOM 1933 O O . SER A 1 241 ? -2.455 -8.258 4.129 1 98.75 241 SER A O 1
ATOM 1935 N N . GLN A 1 242 ? -1.977 -6.051 4.102 1 98.62 242 GLN A N 1
ATOM 1936 C CA . GLN A 1 242 ? -0.765 -6.207 4.902 1 98.62 242 GLN A CA 1
ATOM 1937 C C . GLN A 1 242 ? -1.089 -6.738 6.293 1 98.62 242 GLN A C 1
ATOM 1939 O O . GLN A 1 242 ? -0.407 -7.633 6.797 1 98.62 242 GLN A O 1
ATOM 1944 N N . VAL A 1 243 ? -2.104 -6.219 6.91 1 98.38 243 VAL A N 1
ATOM 1945 C CA . VAL A 1 243 ? -2.498 -6.613 8.258 1 98.38 243 VAL A CA 1
ATOM 1946 C C . VAL A 1 243 ? -2.898 -8.086 8.273 1 98.38 243 VAL A C 1
ATOM 1948 O O . VAL A 1 243 ? -2.395 -8.867 9.086 1 98.38 243 VAL A O 1
ATOM 1951 N N . MET A 1 244 ? -3.711 -8.492 7.352 1 98.44 244 MET A N 1
ATOM 1952 C CA . MET A 1 244 ? -4.266 -9.844 7.336 1 98.44 244 MET A CA 1
ATOM 1953 C C . MET A 1 244 ? -3.193 -10.875 6.992 1 98.44 244 MET A C 1
ATOM 1955 O O . MET A 1 244 ? -3.139 -11.945 7.598 1 98.44 244 MET A O 1
ATOM 1959 N N . THR A 1 245 ? -2.379 -10.555 6.035 1 98.06 245 THR A N 1
ATOM 1960 C CA . THR A 1 245 ? -1.359 -11.508 5.617 1 98.06 245 THR A CA 1
ATOM 1961 C C . THR A 1 245 ? -0.295 -11.672 6.699 1 98.06 245 THR A C 1
ATOM 1963 O O . THR A 1 245 ? 0.237 -12.766 6.895 1 98.06 245 THR A O 1
ATOM 1966 N N . SER A 1 246 ? 0.054 -10.555 7.395 1 97.81 246 SER A N 1
ATOM 1967 C CA . SER A 1 246 ? 0.969 -10.656 8.523 1 97.81 246 SER A CA 1
ATOM 1968 C C . SER A 1 246 ? 0.395 -11.539 9.625 1 97.81 246 SER A C 1
ATOM 1970 O O . SER A 1 246 ? 1.105 -12.367 10.195 1 97.81 246 SER A O 1
ATOM 1972 N N . TRP A 1 247 ? -0.888 -11.32 9.906 1 97.69 247 TRP A N 1
ATOM 1973 C CA . TRP A 1 247 ? -1.59 -12.117 10.906 1 97.69 247 TRP A CA 1
ATOM 1974 C C . TRP A 1 247 ? -1.533 -13.602 10.547 1 97.69 247 TRP A C 1
ATOM 1976 O O . TRP A 1 247 ? -1.215 -14.438 11.398 1 97.69 247 TRP A O 1
ATOM 1986 N N . ARG A 1 248 ? -1.778 -13.922 9.305 1 97.31 248 ARG A N 1
ATOM 1987 C CA . ARG A 1 248 ? -1.761 -15.32 8.875 1 97.31 248 ARG A CA 1
ATOM 1988 C C . ARG A 1 248 ? -0.362 -15.914 9.008 1 97.31 248 ARG A C 1
ATOM 1990 O O . ARG A 1 248 ? -0.202 -17.031 9.492 1 97.31 248 ARG A O 1
ATOM 1997 N N . ARG A 1 249 ? 0.608 -15.188 8.586 1 94.56 249 ARG A N 1
ATOM 1998 C CA . ARG A 1 249 ? 1.982 -15.672 8.508 1 94.56 249 ARG A CA 1
ATOM 1999 C C . ARG A 1 249 ? 2.566 -15.883 9.898 1 94.56 249 ARG A C 1
ATOM 2001 O O . ARG A 1 249 ? 3.293 -16.844 10.133 1 94.56 249 ARG A O 1
ATOM 2008 N N . LEU A 1 250 ? 2.246 -14.977 10.852 1 94.62 250 LEU A N 1
ATOM 2009 C CA . LEU A 1 250 ? 2.916 -14.961 12.148 1 94.62 250 LEU A CA 1
ATOM 2010 C C . LEU A 1 250 ? 2.111 -15.742 13.188 1 94.62 250 LEU A C 1
ATOM 2012 O O . LEU A 1 250 ? 2.615 -16.047 14.266 1 94.62 250 LEU A O 1
ATOM 2016 N N . LYS A 1 251 ? 0.865 -16.078 12.875 1 92.06 251 LYS A N 1
ATOM 2017 C CA . LYS A 1 251 ? -0 -16.859 13.742 1 92.06 251 LYS A CA 1
ATOM 2018 C C . LYS A 1 251 ? 0.042 -16.359 15.18 1 92.06 251 LYS A C 1
ATOM 2020 O O . LYS A 1 251 ? -0.25 -15.188 15.438 1 92.06 251 LYS A O 1
ATOM 2025 N N . SER A 1 252 ? 0.595 -17.172 16.062 1 80.88 252 SER A N 1
ATOM 2026 C CA . SER A 1 252 ? 0.567 -16.812 17.469 1 80.88 252 SER A CA 1
ATOM 2027 C C . SER A 1 252 ? 1.546 -15.688 17.781 1 80.88 252 SER A C 1
ATOM 2029 O O . SER A 1 252 ? 1.428 -15.016 18.797 1 80.88 252 SER A O 1
ATOM 2031 N N . SER A 1 253 ? 2.416 -15.383 16.891 1 85.25 253 SER A N 1
ATOM 2032 C CA . SER A 1 253 ? 3.422 -14.352 17.125 1 85.25 253 SER A CA 1
ATOM 2033 C C . SER A 1 253 ? 2.955 -13 16.609 1 85.25 253 SER A C 1
ATOM 2035 O O . SER A 1 253 ? 3.654 -11.992 16.766 1 85.25 253 SER A O 1
ATOM 2037 N N . PHE A 1 254 ? 1.827 -12.992 16.078 1 89 254 PHE A N 1
ATOM 2038 C CA . PHE A 1 254 ? 1.316 -11.734 15.547 1 89 254 PHE A CA 1
ATOM 2039 C C . PHE A 1 254 ? 0.766 -10.859 16.672 1 89 254 PHE A C 1
ATOM 2041 O O . PHE A 1 254 ? 0.095 -11.359 17.578 1 89 254 PHE A O 1
ATOM 2048 N N . MET B 1 1 ? -22.172 11.961 7.129 1 40 1 MET B N 1
ATOM 2049 C CA . MET B 1 1 ? -21.609 13.25 7.508 1 40 1 MET B CA 1
ATOM 2050 C C . MET B 1 1 ? -20.734 13.812 6.387 1 40 1 MET B C 1
ATOM 2052 O O . MET B 1 1 ? -20.109 13.055 5.648 1 40 1 MET B O 1
ATOM 2056 N N . ALA B 1 2 ? -20.953 14.945 5.992 1 50.62 2 ALA B N 1
ATOM 2057 C CA . ALA B 1 2 ? -20.375 15.648 4.848 1 50.62 2 ALA B CA 1
ATOM 2058 C C . ALA B 1 2 ? -18.859 15.688 4.934 1 50.62 2 ALA B C 1
ATOM 2060 O O . ALA B 1 2 ? -18.297 15.711 6.031 1 50.62 2 ALA B O 1
ATOM 2061 N N . GLU B 1 3 ? -18.188 15.242 3.863 1 59.88 3 GLU B N 1
ATOM 2062 C CA . GLU B 1 3 ? -16.75 15.406 3.678 1 59.88 3 GLU B CA 1
ATOM 2063 C C . GLU B 1 3 ? -16.281 16.766 4.184 1 59.88 3 GLU B C 1
ATOM 2065 O O . GLU B 1 3 ? -16.922 17.781 3.934 1 59.88 3 GLU B O 1
ATOM 2070 N N . LYS B 1 4 ? -15.453 16.766 5.336 1 72.25 4 LYS B N 1
ATOM 2071 C CA . LYS B 1 4 ? -14.875 18.031 5.781 1 72.25 4 LYS B CA 1
ATOM 2072 C C .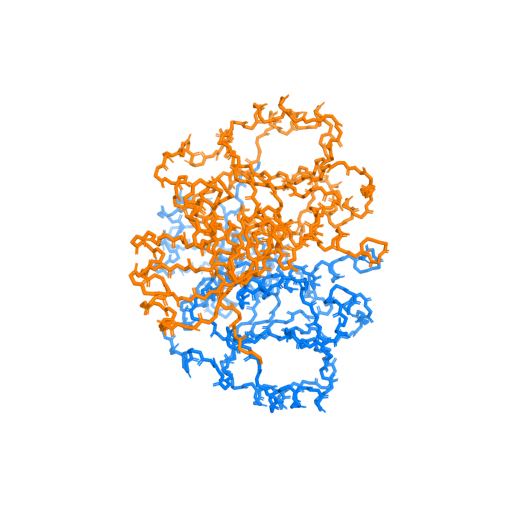 LYS B 1 4 ? -13.906 18.578 4.738 1 72.25 4 LYS B C 1
ATOM 2074 O O . LYS B 1 4 ? -13 17.875 4.289 1 72.25 4 LYS B O 1
ATOM 2079 N N . ARG B 1 5 ? -14.266 19.672 4.156 1 86.06 5 ARG B N 1
ATOM 2080 C CA . ARG B 1 5 ? -13.391 20.328 3.186 1 86.06 5 ARG B CA 1
ATOM 2081 C C . ARG B 1 5 ? -12.211 21 3.879 1 86.06 5 ARG B C 1
ATOM 2083 O O . ARG B 1 5 ? -12.406 21.906 4.695 1 86.06 5 ARG B O 1
ATOM 2090 N N . ARG B 1 6 ? -11.008 20.469 3.59 1 92.81 6 ARG B N 1
ATOM 2091 C CA . ARG B 1 6 ? -9.812 20.969 4.254 1 92.81 6 ARG B CA 1
ATOM 2092 C C . ARG B 1 6 ? -8.859 21.609 3.254 1 92.81 6 ARG B C 1
ATOM 2094 O O . ARG B 1 6 ? -8.711 21.125 2.131 1 92.81 6 ARG B O 1
ATOM 2101 N N . LEU B 1 7 ? -8.266 22.672 3.725 1 94.88 7 LEU B N 1
ATOM 2102 C CA . LEU B 1 7 ? -7.238 23.359 2.939 1 94.88 7 LEU B CA 1
ATOM 2103 C C . LEU B 1 7 ? -5.926 23.422 3.711 1 94.88 7 LEU B C 1
ATOM 2105 O O . LEU B 1 7 ? -5.898 23.875 4.859 1 94.88 7 LEU B O 1
ATOM 2109 N N . PHE B 1 8 ? -4.844 22.984 3.062 1 95.88 8 PHE B N 1
ATOM 2110 C CA . PHE B 1 8 ? -3.51 23.031 3.648 1 95.88 8 PHE B CA 1
ATOM 2111 C C . PHE B 1 8 ? -2.82 24.344 3.324 1 95.88 8 PHE B C 1
ATOM 2113 O O . PHE B 1 8 ? -2.625 24.672 2.154 1 95.88 8 PHE B O 1
ATOM 2120 N N . ILE B 1 9 ? -2.486 25.094 4.387 1 95.25 9 ILE B N 1
ATOM 2121 C CA . ILE B 1 9 ? -1.742 26.328 4.234 1 95.25 9 ILE B CA 1
ATOM 2122 C C . ILE B 1 9 ? -0.562 26.344 5.207 1 95.25 9 ILE B C 1
ATOM 2124 O O . ILE B 1 9 ? -0.745 26.203 6.418 1 95.25 9 ILE B O 1
ATOM 2128 N N . LYS B 1 10 ? 0.599 26.594 4.672 1 93.75 10 LYS B N 1
ATOM 2129 C CA . LYS B 1 10 ? 1.792 26.609 5.512 1 93.75 10 LYS B CA 1
ATOM 2130 C C . LYS B 1 10 ? 1.675 27.672 6.602 1 93.75 10 LYS B C 1
ATOM 2132 O O . LYS B 1 10 ? 1.155 28.766 6.355 1 93.75 10 LYS B O 1
ATOM 2137 N N . LEU B 1 11 ? 2.258 27.375 7.711 1 91.56 11 LEU B N 1
ATOM 2138 C CA . LEU B 1 11 ? 2.152 28.234 8.883 1 91.56 11 LEU B CA 1
ATOM 2139 C C . LEU B 1 11 ? 2.711 29.625 8.586 1 91.56 11 LEU B C 1
ATOM 2141 O O . LEU B 1 11 ? 2.131 30.625 9 1 91.56 11 LEU B O 1
ATOM 2145 N N . ASN B 1 12 ? 3.781 29.703 7.902 1 92.94 12 ASN B N 1
ATOM 2146 C CA . ASN B 1 12 ? 4.395 30.984 7.598 1 92.94 12 ASN B CA 1
ATOM 2147 C C . ASN B 1 12 ? 3.479 31.859 6.75 1 92.94 12 ASN B C 1
ATOM 2149 O O . ASN B 1 12 ? 3.408 33.062 6.949 1 92.94 12 ASN B O 1
ATOM 2153 N N . ARG B 1 13 ? 2.818 31.234 5.871 1 94.31 13 ARG B N 1
ATOM 2154 C CA . ARG B 1 13 ? 1.879 31.984 5.051 1 94.31 13 ARG B CA 1
ATOM 2155 C C . ARG B 1 13 ? 0.705 32.5 5.883 1 94.31 13 ARG B C 1
ATOM 2157 O O . ARG B 1 13 ? 0.28 33.625 5.734 1 94.31 13 ARG B O 1
ATOM 2164 N N . LEU B 1 14 ? 0.177 31.625 6.727 1 93.44 14 LEU B N 1
ATOM 2165 C CA . LEU B 1 14 ? -0.906 32.031 7.617 1 93.44 14 LEU B CA 1
ATOM 2166 C C . LEU B 1 14 ? -0.481 33.188 8.492 1 93.44 14 LEU B C 1
ATOM 2168 O O . LEU B 1 14 ? -1.214 34.188 8.617 1 93.44 14 LEU B O 1
ATOM 2172 N N . ARG B 1 15 ? 0.663 33.094 8.984 1 91.31 15 ARG B N 1
ATOM 2173 C CA . ARG B 1 15 ? 1.18 34.125 9.898 1 91.31 15 ARG B CA 1
ATOM 2174 C C . ARG B 1 15 ? 1.463 35.438 9.164 1 91.31 15 ARG B C 1
ATOM 2176 O O . ARG B 1 15 ? 1.082 36.5 9.633 1 91.31 15 ARG B O 1
ATOM 2183 N N . ASP B 1 16 ? 2.016 35.344 7.98 1 93.94 16 ASP B N 1
ATOM 2184 C CA . ASP B 1 16 ? 2.566 36.5 7.297 1 93.94 16 ASP B CA 1
ATOM 2185 C C . ASP B 1 16 ? 1.52 37.188 6.406 1 93.94 16 ASP B C 1
ATOM 2187 O O . ASP B 1 16 ? 1.596 38.375 6.133 1 93.94 16 ASP B O 1
ATOM 2191 N N . GLU B 1 17 ? 0.602 36.375 5.957 1 93.69 17 GLU B N 1
ATOM 2192 C CA . GLU B 1 17 ? -0.247 36.906 4.891 1 93.69 17 GLU B CA 1
ATOM 2193 C C . GLU B 1 17 ? -1.66 37.156 5.395 1 93.69 17 GLU B C 1
ATOM 2195 O O . GLU B 1 17 ? -2.457 37.812 4.703 1 93.69 17 GLU B O 1
ATOM 2200 N N . ILE B 1 18 ? -1.98 36.719 6.539 1 91.88 18 ILE B N 1
ATOM 2201 C CA . ILE B 1 18 ? -3.303 37 7.078 1 91.88 18 ILE B CA 1
ATOM 2202 C C . ILE B 1 18 ? -3.387 38.5 7.445 1 91.88 18 ILE B C 1
ATOM 2204 O O . ILE B 1 18 ? -2.463 39.031 8.047 1 91.88 18 ILE B O 1
ATOM 2208 N N . ASP B 1 19 ? -4.426 39.156 7.086 1 89.88 19 ASP B N 1
ATOM 2209 C CA . ASP B 1 19 ? -4.523 40.594 7.32 1 89.88 19 ASP B CA 1
ATOM 2210 C C . ASP B 1 19 ? -5.219 40.906 8.648 1 89.88 19 ASP B C 1
ATOM 2212 O O . ASP B 1 19 ? -5.496 39.969 9.422 1 89.88 19 ASP B O 1
ATOM 2216 N N . SER B 1 20 ? -5.527 42.156 8.922 1 87.69 20 SER B N 1
ATOM 2217 C CA . SER B 1 20 ? -6.07 42.625 10.195 1 87.69 20 SER B CA 1
ATOM 2218 C C . SER B 1 20 ? -7.492 42.094 10.406 1 87.69 20 SER B C 1
ATOM 2220 O O . SER B 1 20 ? -7.949 41.969 11.547 1 87.69 20 SER B O 1
ATOM 2222 N N . ASN B 1 21 ? -8.141 41.719 9.344 1 86.75 21 ASN B N 1
ATOM 2223 C CA . ASN B 1 21 ? -9.5 41.219 9.43 1 86.75 21 ASN B CA 1
ATOM 2224 C C . ASN B 1 21 ? -9.523 39.688 9.555 1 86.75 21 ASN B C 1
ATOM 2226 O O . ASN B 1 21 ? -10.594 39.062 9.594 1 86.75 21 ASN B O 1
ATOM 2230 N N . GLY B 1 22 ? -8.289 39.125 9.516 1 88.88 22 GLY B N 1
ATOM 2231 C CA . GLY B 1 22 ? -8.195 37.656 9.586 1 88.88 22 GLY B CA 1
ATOM 2232 C C . GLY B 1 22 ? -8.383 37 8.242 1 88.88 22 GLY B C 1
ATOM 2233 O O . GLY B 1 22 ? -8.695 35.781 8.172 1 88.88 22 GLY B O 1
ATOM 2234 N N . GLU B 1 23 ? -8.234 37.75 7.188 1 93.94 23 GLU B N 1
ATOM 2235 C CA . GLU B 1 23 ? -8.477 37.219 5.844 1 93.94 23 GLU B CA 1
ATOM 2236 C C . GLU B 1 23 ? -7.164 36.844 5.156 1 93.94 23 GLU B C 1
ATOM 2238 O O . GLU B 1 23 ? -6.137 37.5 5.363 1 93.94 23 GLU B O 1
ATOM 2243 N N . LEU B 1 24 ? -7.199 35.812 4.441 1 95.56 24 LEU B N 1
ATOM 2244 C CA . LEU B 1 24 ? -6.07 35.312 3.65 1 95.56 24 LEU B CA 1
ATOM 2245 C C . LEU B 1 24 ? -6.469 35.156 2.189 1 95.56 24 LEU B C 1
ATOM 2247 O O . LEU B 1 24 ? -7.434 34.438 1.884 1 95.56 24 LEU B O 1
ATOM 2251 N N . LYS B 1 25 ? -5.75 35.812 1.312 1 95.56 25 LYS B N 1
ATOM 2252 C CA . LYS B 1 25 ? -6.008 35.688 -0.118 1 95.56 25 LYS B CA 1
ATOM 2253 C C . LYS B 1 25 ? -5.57 34.312 -0.637 1 95.56 25 LYS B C 1
ATOM 2255 O O . LYS B 1 25 ? -4.484 33.844 -0.296 1 95.56 25 LYS B O 1
ATOM 2260 N N . LEU B 1 26 ? -6.355 33.719 -1.407 1 96.06 26 LEU B N 1
ATOM 2261 C CA . LEU B 1 26 ? -6.062 32.406 -1.97 1 96.06 26 LEU B CA 1
ATOM 2262 C C . LEU B 1 26 ? -5.152 32.531 -3.188 1 96.06 26 LEU B C 1
ATOM 2264 O O . LEU B 1 26 ? -5.277 33.469 -3.971 1 96.06 26 LEU B O 1
ATOM 2268 N N . THR B 1 27 ? -4.25 31.578 -3.297 1 94.25 27 THR B N 1
ATOM 2269 C CA . THR B 1 27 ? -3.49 31.469 -4.535 1 94.25 27 THR B CA 1
ATOM 2270 C C . THR B 1 27 ? -4.383 30.969 -5.676 1 94.25 27 THR B C 1
ATOM 2272 O O . THR B 1 27 ? -5.512 30.547 -5.441 1 94.25 27 THR B O 1
ATOM 2275 N N . SER B 1 28 ? -3.857 31.062 -6.871 1 93.44 28 SER B N 1
ATOM 2276 C CA . SER B 1 28 ? -4.609 30.578 -8.023 1 93.44 28 SER B CA 1
ATOM 2277 C C . SER B 1 28 ? -4.961 29.109 -7.887 1 93.44 28 SER B C 1
ATOM 2279 O O . SER B 1 28 ? -6.086 28.703 -8.188 1 93.44 28 SER B O 1
ATOM 2281 N N . ASN B 1 29 ? -4.035 28.344 -7.41 1 91.19 29 ASN B N 1
ATOM 2282 C CA . ASN B 1 29 ? -4.25 26.906 -7.234 1 91.19 29 ASN B CA 1
ATOM 2283 C C . ASN B 1 29 ? -5.281 26.625 -6.145 1 91.19 29 ASN B C 1
ATOM 2285 O O . ASN B 1 29 ? -6.141 25.75 -6.309 1 91.19 29 ASN B O 1
ATOM 2289 N N . GLU B 1 30 ? -5.176 27.297 -5.07 1 93 30 GLU B N 1
ATOM 2290 C CA . GLU B 1 30 ? -6.121 27.125 -3.971 1 93 30 GLU B CA 1
ATOM 2291 C C . GLU B 1 30 ? -7.535 27.516 -4.391 1 93 30 GLU B C 1
ATOM 2293 O O . GLU B 1 30 ? -8.5 26.812 -4.055 1 93 30 GLU B O 1
ATOM 2298 N N . SER B 1 31 ? -7.633 28.641 -5.145 1 93.25 31 SER B N 1
ATOM 2299 C CA . SER B 1 31 ? -8.922 29.094 -5.66 1 93.25 31 SER B CA 1
ATOM 2300 C C . SER B 1 31 ? -9.547 28.047 -6.586 1 93.25 31 SER B C 1
ATOM 2302 O O . SER B 1 31 ? -10.734 27.734 -6.465 1 93.25 31 SER B O 1
ATOM 2304 N N . HIS B 1 32 ? -8.719 27.641 -7.434 1 92.56 32 HIS B N 1
ATOM 2305 C CA . HIS B 1 32 ? -9.188 26.609 -8.352 1 92.56 32 HIS B CA 1
ATOM 2306 C C . HIS B 1 32 ? -9.68 25.375 -7.59 1 92.56 32 HIS B C 1
ATOM 2308 O O . HIS B 1 32 ? -10.758 24.859 -7.883 1 92.56 32 HIS B O 1
ATOM 2314 N N . TYR B 1 33 ? -8.945 25 -6.621 1 90.31 33 TYR B N 1
ATOM 2315 C CA . TYR B 1 33 ? -9.297 23.828 -5.82 1 90.31 33 TYR B CA 1
ATOM 2316 C C . TYR B 1 33 ? -10.625 24.031 -5.102 1 90.31 33 TYR B C 1
ATOM 2318 O O . TYR B 1 33 ? -11.531 23.203 -5.211 1 90.31 33 TYR B O 1
ATOM 2326 N N . LEU B 1 34 ? -10.82 25.062 -4.461 1 92.19 34 LEU B N 1
ATOM 2327 C CA . LEU B 1 34 ? -11.992 25.312 -3.623 1 92.19 34 LEU B CA 1
ATOM 2328 C C . LEU B 1 34 ? -13.227 25.578 -4.477 1 92.19 34 LEU B C 1
ATOM 2330 O O . LEU B 1 34 ? -14.312 25.062 -4.176 1 92.19 34 LEU B O 1
ATOM 2334 N N . PHE B 1 35 ? -13.047 26.281 -5.57 1 92 35 PHE B N 1
ATOM 2335 C CA . PHE B 1 35 ? -14.219 26.766 -6.285 1 92 35 PHE B CA 1
ATOM 2336 C C . PHE B 1 35 ? -14.562 25.859 -7.453 1 92 35 PHE B C 1
ATOM 2338 O O . PHE B 1 35 ? -15.734 25.703 -7.801 1 92 35 PHE B O 1
ATOM 2345 N N . ARG B 1 36 ? -13.594 25.297 -8.055 1 90.75 36 ARG B N 1
ATOM 2346 C CA . ARG B 1 36 ? -13.852 24.469 -9.234 1 90.75 36 ARG B CA 1
ATOM 2347 C C . ARG B 1 36 ? -13.938 23 -8.859 1 90.75 36 ARG B C 1
ATOM 2349 O O . ARG B 1 36 ? -14.828 22.281 -9.312 1 90.75 36 ARG B O 1
ATOM 2356 N N . VAL B 1 37 ? -13.07 22.641 -8.031 1 86.25 37 VAL B N 1
ATOM 2357 C CA . VAL B 1 37 ? -13.008 21.219 -7.695 1 86.25 37 VAL B CA 1
ATOM 2358 C C . VAL B 1 37 ? -14 20.906 -6.574 1 86.25 37 VAL B C 1
ATOM 2360 O O . VAL B 1 37 ? -14.805 19.984 -6.691 1 86.25 37 VAL B O 1
ATOM 2363 N N . MET B 1 38 ? -13.961 21.719 -5.57 1 88.38 38 MET B N 1
ATOM 2364 C CA . MET B 1 38 ? -14.82 21.469 -4.414 1 88.38 38 MET B CA 1
ATOM 2365 C C . MET B 1 38 ? -16.141 22.203 -4.543 1 88.38 38 MET B C 1
ATOM 2367 O O . MET B 1 38 ? -17.062 22 -3.74 1 88.38 38 MET B O 1
ATOM 2371 N N . ARG B 1 39 ? -16.203 23.109 -5.477 1 91.88 39 ARG B N 1
ATOM 2372 C CA . ARG B 1 39 ? -17.422 23.844 -5.824 1 91.88 39 ARG B CA 1
ATOM 2373 C C . ARG B 1 39 ? -17.969 24.594 -4.617 1 91.88 39 ARG B C 1
ATOM 2375 O O . ARG B 1 39 ? -19.188 24.578 -4.375 1 91.88 39 ARG B O 1
ATOM 2382 N N . MET B 1 40 ? -17.078 25.109 -3.889 1 92.44 40 MET B N 1
ATOM 2383 C CA . MET B 1 40 ? -17.484 25.875 -2.717 1 92.44 40 MET B CA 1
ATOM 2384 C C . MET B 1 40 ? -17.906 27.281 -3.113 1 92.44 40 MET B C 1
ATOM 2386 O O . MET B 1 40 ? -17.5 27.797 -4.16 1 92.44 40 MET B O 1
ATOM 2390 N N . ARG B 1 41 ? -18.812 27.875 -2.334 1 91.69 41 ARG B N 1
ATOM 2391 C CA . ARG B 1 41 ? -19.359 29.219 -2.574 1 91.69 41 ARG B CA 1
ATOM 2392 C C . ARG B 1 41 ? -19.078 30.141 -1.396 1 91.69 41 ARG B C 1
ATOM 2394 O O . ARG B 1 41 ? -18.594 29.703 -0.354 1 91.69 41 ARG B O 1
ATOM 2401 N N . SER B 1 42 ? -19.359 31.297 -1.583 1 91.62 42 SER B N 1
ATOM 2402 C CA . SER B 1 42 ? -19.203 32.281 -0.52 1 91.62 42 SER B CA 1
ATOM 2403 C C . SER B 1 42 ? -19.938 31.859 0.745 1 91.62 42 SER B C 1
ATOM 2405 O O . SER B 1 42 ? -21.062 31.344 0.674 1 91.62 42 SER B O 1
ATOM 2407 N N . GLU B 1 43 ? -19.281 32.031 1.858 1 93.12 43 GLU B N 1
ATOM 2408 C CA . GLU B 1 43 ? -19.828 31.797 3.191 1 93.12 43 GLU B CA 1
ATOM 2409 C C . GLU B 1 43 ? -19.766 30.312 3.553 1 93.12 43 GLU B C 1
ATOM 2411 O O . GLU B 1 43 ? -20.109 29.922 4.676 1 93.12 43 GLU B O 1
ATOM 2416 N N . ASP B 1 44 ? -19.391 29.531 2.578 1 94.19 44 ASP B N 1
ATOM 2417 C CA . ASP B 1 44 ? -19.188 28.125 2.92 1 94.19 44 ASP B CA 1
ATOM 2418 C C . ASP B 1 44 ? -18.078 27.969 3.959 1 94.19 44 ASP B C 1
ATOM 2420 O O . ASP B 1 44 ? -17.094 28.703 3.943 1 94.19 44 ASP B O 1
ATOM 2424 N N . LEU B 1 45 ? -18.25 26.984 4.812 1 94.19 45 LEU B N 1
ATOM 2425 C CA . LEU B 1 45 ? -17.266 26.719 5.859 1 94.19 45 LEU B CA 1
ATOM 2426 C C . LEU B 1 45 ? -16.266 25.672 5.395 1 94.19 45 LEU B C 1
ATOM 2428 O O . LEU B 1 45 ? -16.594 24.781 4.613 1 94.19 45 LEU B O 1
ATOM 2432 N N . LEU B 1 46 ? -15.047 25.812 5.836 1 94.75 46 LEU B N 1
ATOM 2433 C CA . LEU B 1 46 ? -13.992 24.844 5.605 1 94.75 46 LEU B CA 1
ATOM 2434 C C . LEU B 1 46 ? -13.008 24.828 6.762 1 94.75 46 LEU B C 1
ATOM 2436 O O . LEU B 1 46 ? -13.094 25.656 7.672 1 94.75 46 LEU B O 1
ATOM 2440 N N . GLU B 1 47 ? -12.188 23.906 6.699 1 96 47 GLU B N 1
ATOM 2441 C CA . GLU B 1 47 ? -11.117 23.797 7.691 1 96 47 GLU B CA 1
ATOM 2442 C C . GLU B 1 47 ? -9.758 24.109 7.074 1 96 47 GLU B C 1
ATOM 2444 O O . GLU B 1 47 ? -9.508 23.781 5.914 1 96 47 GLU B O 1
ATOM 2449 N N . VAL B 1 48 ? -8.969 24.797 7.848 1 96.19 48 VAL B N 1
ATOM 2450 C CA . VAL B 1 48 ? -7.602 25.094 7.434 1 96.19 48 VAL B CA 1
ATOM 2451 C C . VAL B 1 48 ? -6.609 24.391 8.352 1 96.19 48 VAL B C 1
ATOM 2453 O O . VAL B 1 48 ? -6.75 24.438 9.578 1 96.19 48 VAL B O 1
ATOM 2456 N N . ILE B 1 49 ? -5.652 23.75 7.738 1 96.94 49 ILE B N 1
ATOM 2457 C CA . ILE B 1 49 ? -4.621 23.062 8.508 1 96.94 49 ILE B CA 1
ATOM 2458 C C . ILE B 1 49 ? -3.242 23.562 8.078 1 96.94 49 ILE B C 1
ATOM 2460 O O . ILE B 1 49 ? -3.059 24 6.945 1 96.94 49 ILE B O 1
ATOM 2464 N N . ASP B 1 50 ? -2.238 23.469 9.008 1 96.44 50 ASP B N 1
ATOM 2465 C CA . ASP B 1 50 ? -0.916 24 8.688 1 96.44 50 ASP B CA 1
ATOM 2466 C C . ASP B 1 50 ? 0.101 22.859 8.523 1 96.44 50 ASP B C 1
ATOM 2468 O O . ASP B 1 50 ? 1.265 23.109 8.203 1 96.44 50 ASP B O 1
ATOM 2472 N N . GLY B 1 51 ? -0.296 21.625 8.781 1 96.56 51 GLY B N 1
ATOM 2473 C CA . GLY B 1 51 ? 0.614 20.484 8.688 1 96.56 51 GLY B CA 1
ATOM 2474 C C . GLY B 1 51 ? 1.529 20.359 9.891 1 96.56 51 GLY B C 1
ATOM 2475 O O . GLY B 1 51 ? 2.479 19.578 9.875 1 96.56 51 GLY B O 1
ATOM 2476 N N . LYS B 1 52 ? 1.25 21.188 10.859 1 97 52 LYS B N 1
ATOM 2477 C CA . LYS B 1 52 ? 2.037 21.172 12.094 1 97 52 LYS B CA 1
ATOM 2478 C C . LYS B 1 52 ? 1.139 21.016 13.32 1 97 52 LYS B C 1
ATOM 2480 O O . LYS B 1 52 ? 1.405 21.594 14.367 1 97 52 LYS B O 1
ATOM 2485 N N . GLY B 1 53 ? -0.026 20.375 13.125 1 97.19 53 GLY B N 1
ATOM 2486 C CA . GLY B 1 53 ? -0.85 19.953 14.242 1 97.19 53 GLY B CA 1
ATOM 2487 C C . GLY B 1 53 ? -2.025 20.875 14.508 1 97.19 53 GLY B C 1
ATOM 2488 O O . GLY B 1 53 ? -2.863 20.594 15.359 1 97.19 53 GLY B O 1
ATOM 2489 N N . ARG B 1 54 ? -2.145 21.953 13.742 1 96.81 54 ARG B N 1
ATOM 2490 C CA . ARG B 1 54 ? -3.199 22.922 14.023 1 96.81 54 ARG B CA 1
ATOM 2491 C C . ARG B 1 54 ? -4.305 22.859 12.977 1 96.81 54 ARG B C 1
ATOM 2493 O O . ARG B 1 54 ? -4.031 22.625 11.797 1 96.81 54 ARG B O 1
ATOM 2500 N N . LEU B 1 55 ? -5.48 23.078 13.43 1 97 55 LEU B N 1
ATOM 2501 C CA . LEU B 1 55 ? -6.684 23.156 12.609 1 97 55 LEU B CA 1
ATOM 2502 C C . LEU B 1 55 ? -7.512 24.375 12.953 1 97 55 LEU B C 1
ATOM 2504 O O . LEU B 1 55 ? -7.727 24.688 14.125 1 97 55 LEU B O 1
ATOM 2508 N N . TRP B 1 56 ? -7.902 25.203 11.961 1 96 56 TRP B N 1
ATOM 2509 C CA . TRP B 1 56 ? -8.781 26.359 12.133 1 96 56 TRP B CA 1
ATOM 2510 C C . TRP B 1 56 ? -10.086 26.172 11.367 1 96 56 TRP B C 1
ATOM 2512 O O . TRP B 1 56 ? -10.102 25.531 10.32 1 96 56 TRP B O 1
ATOM 2522 N N . ASN B 1 57 ? -11.086 26.719 11.914 1 95.5 57 ASN B N 1
ATOM 2523 C CA . ASN B 1 57 ? -12.273 26.938 11.094 1 95.5 57 ASN B CA 1
ATOM 2524 C C . ASN B 1 57 ? -12.125 28.172 10.203 1 95.5 57 ASN B C 1
ATOM 2526 O O . ASN B 1 57 ? -11.516 29.156 10.617 1 95.5 57 ASN B O 1
ATOM 2530 N N . ALA B 1 58 ? -12.68 28.078 9.016 1 95.62 58 ALA B N 1
ATOM 2531 C CA . ALA B 1 58 ? -12.625 29.219 8.102 1 95.62 58 ALA B CA 1
ATOM 2532 C C . ALA B 1 58 ? -13.883 29.266 7.23 1 95.62 58 ALA B C 1
ATOM 2534 O O . ALA B 1 58 ? -14.664 28.312 7.191 1 95.62 58 ALA B O 1
ATOM 2535 N N . LYS B 1 59 ? -14.078 30.328 6.664 1 95.62 59 LYS B N 1
ATOM 2536 C CA . LYS B 1 59 ? -15.164 30.516 5.699 1 95.62 59 LYS B CA 1
ATOM 2537 C C . LYS B 1 59 ? -14.664 31.219 4.445 1 95.62 59 LYS B C 1
ATOM 2539 O O . LYS B 1 59 ? -13.711 32 4.5 1 95.62 59 LYS B O 1
ATOM 2544 N N . ILE B 1 60 ? -15.328 30.875 3.389 1 95.44 60 ILE B N 1
ATOM 2545 C CA . ILE B 1 60 ? -15.016 31.562 2.141 1 95.44 60 ILE B CA 1
ATOM 2546 C C . ILE B 1 60 ? -15.602 32.969 2.168 1 95.44 60 ILE B C 1
ATOM 2548 O O . ILE B 1 60 ? -16.766 33.156 2.518 1 95.44 60 ILE B O 1
ATOM 2552 N N . VAL B 1 61 ? -14.836 33.906 1.83 1 94.38 61 VAL B N 1
ATOM 2553 C CA . VAL B 1 61 ? -15.305 35.281 1.783 1 94.38 61 VAL B CA 1
ATOM 2554 C C . VAL B 1 61 ? -15.102 35.844 0.38 1 94.38 61 VAL B C 1
ATOM 2556 O O . VAL B 1 61 ? -14.711 35.125 -0.539 1 94.38 61 VAL B O 1
ATOM 2559 N N . GLU B 1 62 ? -15.445 37.031 0.168 1 85.31 62 GLU B N 1
ATOM 2560 C CA . GLU B 1 62 ? -15.375 37.656 -1.149 1 85.31 62 GLU B CA 1
ATOM 2561 C C . GLU B 1 62 ? -13.938 37.75 -1.646 1 85.31 62 GLU B C 1
ATOM 2563 O O . GLU B 1 62 ? -13 37.531 -0.874 1 85.31 62 GLU B O 1
ATOM 2568 N N . GLN B 1 63 ? -13.742 37.875 -2.9 1 79.62 63 GLN B N 1
ATOM 2569 C CA . GLN B 1 63 ? -12.469 38.156 -3.543 1 79.62 63 GLN B CA 1
ATOM 2570 C C . GLN B 1 63 ? -11.516 36.969 -3.43 1 79.62 63 GLN B C 1
ATOM 2572 O O . GLN B 1 63 ? -10.328 37.125 -3.139 1 79.62 63 GLN B O 1
ATOM 2577 N N . LYS B 1 64 ? -11.953 35.844 -3.43 1 88.75 64 LYS B N 1
ATOM 2578 C CA . LYS B 1 64 ? -11.133 34.625 -3.443 1 88.75 64 LYS B CA 1
ATOM 2579 C C . LYS B 1 64 ? -10.258 34.562 -2.197 1 88.75 64 LYS B C 1
ATOM 2581 O O . LYS B 1 64 ? -9.055 34.312 -2.295 1 88.75 64 LYS B O 1
ATOM 2586 N N . ALA B 1 65 ? -10.859 34.906 -1.122 1 94.69 65 ALA B N 1
ATOM 2587 C CA . ALA B 1 65 ? -10.164 34.875 0.161 1 94.69 65 ALA B CA 1
ATOM 2588 C C . ALA B 1 65 ? -10.922 33.969 1.154 1 94.69 65 ALA B C 1
ATOM 2590 O O . ALA B 1 65 ? -12.086 33.656 0.938 1 94.69 65 ALA B O 1
ATOM 2591 N N . ILE B 1 66 ? -10.148 33.594 2.186 1 95.75 66 ILE B N 1
ATOM 2592 C CA . ILE B 1 66 ? -10.766 32.906 3.314 1 95.75 66 ILE B CA 1
ATOM 2593 C C . ILE B 1 66 ? -10.531 33.688 4.598 1 95.75 66 ILE B C 1
ATOM 2595 O O . ILE B 1 66 ? -9.578 34.469 4.684 1 95.75 66 ILE B O 1
ATOM 2599 N N . LYS B 1 67 ? -11.414 33.5 5.516 1 95.56 67 LYS B N 1
ATOM 2600 C CA . LYS B 1 67 ? -11.281 34.156 6.824 1 95.56 67 LYS B CA 1
ATOM 2601 C C . LYS B 1 67 ? -11.328 33.125 7.945 1 95.56 67 LYS B C 1
ATOM 2603 O O . LYS B 1 67 ? -12.242 32.281 7.996 1 95.56 67 LYS B O 1
ATOM 2608 N N . LEU B 1 68 ? -10.328 33.125 8.766 1 94.5 68 LEU B N 1
ATOM 2609 C CA . LEU B 1 68 ? -10.359 32.281 9.953 1 94.5 68 LEU B CA 1
ATOM 2610 C C . LEU B 1 68 ? -11.422 32.781 10.93 1 94.5 68 LEU B C 1
ATOM 2612 O O . LEU B 1 68 ? -11.391 33.938 11.367 1 94.5 68 LEU B O 1
ATOM 2616 N N . THR B 1 69 ? -12.281 31.938 11.289 1 92 69 THR B N 1
ATOM 2617 C CA . THR B 1 69 ? -13.438 32.344 12.086 1 92 69 THR B CA 1
ATOM 2618 C C . THR B 1 69 ? -13.055 32.5 13.555 1 92 69 THR B C 1
ATOM 2620 O O . THR B 1 69 ? -13.664 33.281 14.281 1 92 69 THR B O 1
ATOM 2623 N N . ASN B 1 70 ? -12.125 31.766 14 1 87.31 70 ASN B N 1
ATOM 2624 C CA . ASN B 1 70 ? -11.719 31.828 15.398 1 87.31 70 ASN B CA 1
ATOM 2625 C C . ASN B 1 70 ? -10.43 32.625 15.578 1 87.31 70 ASN B C 1
ATOM 2627 O O . ASN B 1 70 ? -9.93 32.75 16.703 1 87.31 70 ASN B O 1
ATOM 2631 N N . GLY B 1 71 ? -9.906 33.219 14.562 1 88.62 71 GLY B N 1
ATOM 2632 C CA . GLY B 1 71 ? -8.641 33.938 14.633 1 88.62 71 GLY B CA 1
ATOM 2633 C C . GLY B 1 71 ? -7.43 33.062 14.508 1 88.62 71 GLY B C 1
ATOM 2634 O O . GLY B 1 71 ? -7.484 31.875 14.875 1 88.62 71 GLY B O 1
ATOM 2635 N N . PHE B 1 72 ? -6.363 33.625 14.141 1 91 72 PHE B N 1
ATOM 2636 C CA . PHE B 1 72 ? -5.125 32.875 13.898 1 91 72 PHE B CA 1
ATOM 2637 C C . PHE B 1 72 ? -4.574 32.312 15.203 1 91 72 PHE B C 1
ATOM 2639 O O . PHE B 1 72 ? -4.086 31.172 15.227 1 91 72 PHE B O 1
ATOM 2646 N N . ASP B 1 73 ? -4.652 33 16.281 1 91.31 73 ASP B N 1
ATOM 2647 C CA . ASP B 1 73 ? -4.031 32.625 17.547 1 91.31 73 ASP B CA 1
ATOM 2648 C C . ASP B 1 73 ? -4.891 31.609 18.312 1 91.31 73 ASP B C 1
ATOM 2650 O O . ASP B 1 73 ? -4.496 31.125 19.375 1 91.31 73 ASP B O 1
ATOM 2654 N N . LYS B 1 74 ? -6.055 31.312 17.75 1 91.94 74 LYS B N 1
ATOM 2655 C CA . LYS B 1 74 ? -6.969 30.406 18.438 1 91.94 74 LYS B CA 1
ATOM 2656 C C . LYS B 1 74 ? -7.383 29.266 17.516 1 91.94 74 LYS B C 1
ATOM 2658 O O . LYS B 1 74 ? -8.547 29.172 17.125 1 91.94 74 LYS B O 1
ATOM 2663 N N . PRO B 1 75 ? -6.496 28.359 17.312 1 94.31 75 PRO B N 1
ATOM 2664 C CA . PRO B 1 75 ? -6.883 27.203 16.516 1 94.31 75 PRO B CA 1
ATOM 2665 C C . PRO B 1 75 ? -7.977 26.375 17.172 1 94.31 75 PRO B C 1
ATOM 2667 O O . PRO B 1 75 ? -8.055 26.297 18.406 1 94.31 75 PRO B O 1
ATOM 2670 N N . LEU B 1 76 ? -8.852 25.875 16.359 1 94.56 76 LEU B N 1
ATOM 2671 C CA . LEU B 1 76 ? -9.922 25.016 16.844 1 94.56 76 LEU B CA 1
ATOM 2672 C C . LEU B 1 76 ? -9.344 23.781 17.531 1 94.56 76 LEU B C 1
ATOM 2674 O O . LEU B 1 76 ? -9.914 23.297 18.516 1 94.56 76 LEU B O 1
ATOM 2678 N N . GLN B 1 77 ? -8.297 23.297 16.922 1 95.31 77 GLN B N 1
ATOM 2679 C CA . GLN B 1 77 ? -7.633 22.109 17.453 1 95.31 77 GLN B CA 1
ATOM 2680 C C . GLN B 1 77 ? -6.117 22.234 17.328 1 95.31 77 GLN B C 1
ATOM 2682 O O . GLN B 1 77 ? -5.609 22.844 16.391 1 95.31 77 GLN B O 1
ATOM 2687 N N . PHE B 1 78 ? -5.453 21.734 18.328 1 95.31 78 PHE B N 1
ATOM 2688 C CA . PHE B 1 78 ? -4.016 21.5 18.266 1 95.31 78 PHE B CA 1
ATOM 2689 C C . PHE B 1 78 ? -3.666 20.125 18.844 1 95.31 78 PHE B C 1
ATOM 2691 O O . PHE B 1 78 ? -4.09 19.781 19.938 1 95.31 78 PHE B O 1
ATOM 2698 N N . VAL B 1 79 ? -2.998 19.391 18.078 1 95.81 79 VAL B N 1
ATOM 2699 C CA . VAL B 1 79 ? -2.559 18.078 18.547 1 95.81 79 VAL B CA 1
ATOM 2700 C C . VAL B 1 79 ? -1.037 17.984 18.469 1 95.81 79 VAL B C 1
ATOM 2702 O O . VAL B 1 79 ? -0.422 18.484 17.531 1 95.81 79 VAL B O 1
ATOM 2705 N N . SER B 1 80 ? -0.433 17.406 19.484 1 96.5 80 SER B N 1
ATOM 2706 C CA . SER B 1 80 ? 1.005 17.156 19.453 1 96.5 80 SER B CA 1
ATOM 2707 C C . SER B 1 80 ? 1.354 16.047 18.469 1 96.5 80 SER B C 1
ATOM 2709 O O . SER B 1 80 ? 0.513 15.203 18.156 1 96.5 80 SER B O 1
ATOM 2711 N N . ARG B 1 81 ? 2.512 16.188 18.062 1 95.56 81 ARG B N 1
ATOM 2712 C CA . ARG B 1 81 ? 2.986 15.164 17.141 1 95.56 81 ARG B CA 1
ATOM 2713 C C . ARG B 1 81 ? 3.061 13.805 17.828 1 95.56 81 ARG B C 1
ATOM 2715 O O . ARG B 1 81 ? 3.525 13.695 18.969 1 95.56 81 ARG B O 1
ATOM 2722 N N . GLU 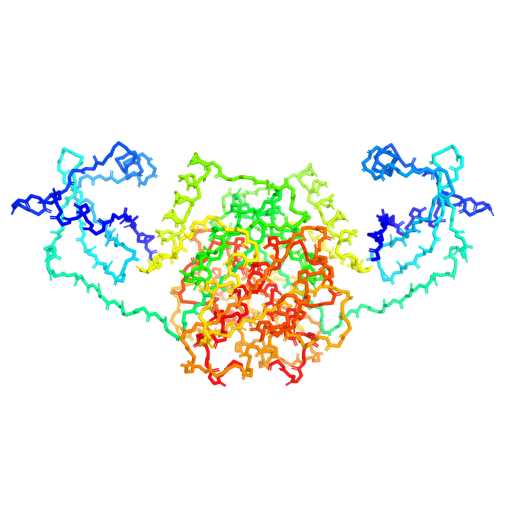B 1 82 ? 2.633 12.781 17.109 1 94.62 82 GLU B N 1
ATOM 2723 C CA . GLU B 1 82 ? 2.693 11.438 17.656 1 94.62 82 GLU B CA 1
ATOM 2724 C C . GLU B 1 82 ? 4.137 10.961 17.797 1 94.62 82 GLU B C 1
ATOM 2726 O O . GLU B 1 82 ? 4.984 11.281 16.969 1 94.62 82 GLU B O 1
ATOM 2731 N N . ARG B 1 83 ? 4.344 10.141 18.875 1 95.44 83 ARG B N 1
ATOM 2732 C CA . ARG B 1 83 ? 5.66 9.555 19.125 1 95.44 83 ARG B CA 1
ATOM 2733 C C . ARG B 1 83 ? 5.559 8.047 19.328 1 95.44 83 ARG B C 1
ATOM 2735 O O . ARG B 1 83 ? 4.539 7.551 19.812 1 95.44 83 ARG B O 1
ATOM 2742 N N . PRO B 1 84 ? 6.719 7.324 19.125 1 97.31 84 PRO B N 1
ATOM 2743 C CA . PRO B 1 84 ? 7.902 7.781 18.391 1 97.31 84 PRO B CA 1
ATOM 2744 C C . PRO B 1 84 ? 7.59 8.195 16.969 1 97.31 84 PRO B C 1
ATOM 2746 O O . PRO B 1 84 ? 6.543 7.82 16.422 1 97.31 84 PRO B O 1
ATOM 2749 N N . LEU B 1 85 ? 8.484 8.992 16.359 1 97.94 85 LEU B N 1
ATOM 2750 C CA . LEU B 1 85 ? 8.336 9.336 14.945 1 97.94 85 LEU B CA 1
ATOM 2751 C C . LEU B 1 85 ? 8.609 8.133 14.055 1 97.94 85 LEU B C 1
ATOM 2753 O O . LEU B 1 85 ? 9.547 7.375 14.289 1 97.94 85 LEU B O 1
ATOM 2757 N N . ILE B 1 86 ? 7.785 7.984 13.062 1 98.56 86 ILE B N 1
ATOM 2758 C CA . ILE B 1 86 ? 7.938 6.895 12.109 1 98.56 86 ILE B CA 1
ATOM 2759 C C . ILE B 1 86 ? 8.531 7.43 10.812 1 98.56 86 ILE B C 1
ATOM 2761 O O . ILE B 1 86 ? 7.98 8.344 10.195 1 98.56 86 ILE B O 1
ATOM 2765 N N . GLY B 1 87 ? 9.664 6.855 10.453 1 98.75 87 GLY B N 1
ATOM 2766 C CA . GLY B 1 87 ? 10.328 7.238 9.211 1 98.75 87 GLY B CA 1
ATOM 2767 C C . GLY B 1 87 ? 10.461 6.09 8.234 1 98.75 87 GLY B C 1
ATOM 2768 O O . GLY B 1 87 ? 10.688 4.945 8.633 1 98.75 87 GLY B O 1
ATOM 2769 N N . ILE B 1 88 ? 10.328 6.414 6.945 1 98.94 88 ILE B N 1
ATOM 2770 C CA . ILE B 1 88 ? 10.641 5.48 5.871 1 98.94 88 ILE B CA 1
ATOM 2771 C C . ILE B 1 88 ? 11.742 6.055 4.984 1 98.94 88 ILE B C 1
ATOM 2773 O O . ILE B 1 88 ? 11.578 7.121 4.387 1 98.94 88 ILE B O 1
ATOM 2777 N N . ALA B 1 89 ? 12.852 5.414 4.988 1 98.88 89 ALA B N 1
ATOM 2778 C CA . ALA B 1 89 ? 13.867 5.68 3.975 1 98.88 89 ALA B CA 1
ATOM 2779 C C . ALA B 1 89 ? 13.719 4.727 2.791 1 98.88 89 ALA B C 1
ATOM 2781 O O . ALA B 1 89 ? 13.57 3.518 2.973 1 98.88 89 ALA B O 1
ATOM 2782 N N . ILE B 1 90 ? 13.742 5.273 1.587 1 98.81 90 ILE B N 1
ATOM 2783 C CA . ILE B 1 90 ? 13.438 4.434 0.432 1 98.81 90 ILE B CA 1
ATOM 2784 C C . ILE B 1 90 ? 14.312 4.852 -0.75 1 98.81 90 ILE B C 1
ATOM 2786 O O . ILE B 1 90 ? 14.398 6.039 -1.075 1 98.81 90 ILE B O 1
ATOM 2790 N N . VAL B 1 91 ? 15 3.918 -1.306 1 98.62 91 VAL B N 1
ATOM 2791 C CA . VAL B 1 91 ? 15.656 4.199 -2.578 1 98.62 91 VAL B CA 1
ATOM 2792 C C . VAL B 1 91 ? 14.609 4.453 -3.656 1 98.62 91 VAL B C 1
ATOM 2794 O O . VAL B 1 91 ? 13.734 3.617 -3.891 1 98.62 91 VAL B O 1
ATOM 2797 N N . ILE B 1 92 ? 14.672 5.613 -4.266 1 98 92 ILE B N 1
ATOM 2798 C CA . ILE B 1 92 ? 13.641 6.035 -5.211 1 98 92 ILE B CA 1
ATOM 2799 C C . ILE B 1 92 ? 13.516 5 -6.328 1 98 92 ILE B C 1
ATOM 2801 O O . ILE B 1 92 ? 14.453 4.797 -7.105 1 98 92 ILE B O 1
ATOM 2805 N N . PRO B 1 93 ? 12.375 4.375 -6.359 1 97.25 93 PRO B N 1
ATOM 2806 C CA . PRO B 1 93 ? 12.188 3.387 -7.426 1 97.25 93 PRO B CA 1
ATOM 2807 C C . PRO B 1 93 ? 11.859 4.027 -8.773 1 97.25 93 PRO B C 1
ATOM 2809 O O . PRO B 1 93 ? 11.5 5.207 -8.828 1 97.25 93 PRO B O 1
ATOM 2812 N N . LYS B 1 94 ? 11.977 3.258 -9.758 1 94.44 94 LYS B N 1
ATOM 2813 C CA . LYS B 1 94 ? 11.633 3.715 -11.102 1 94.44 94 LYS B CA 1
ATOM 2814 C C . LYS B 1 94 ? 10.148 4.062 -11.203 1 94.44 94 LYS B C 1
ATOM 2816 O O . LYS B 1 94 ? 9.781 5.031 -11.867 1 94.44 94 LYS B O 1
ATOM 2821 N N . LYS B 1 95 ? 9.352 3.289 -10.562 1 94.38 95 LYS B N 1
ATOM 2822 C CA . LYS B 1 95 ? 7.906 3.482 -10.547 1 94.38 95 LYS B CA 1
ATOM 2823 C C . LYS B 1 95 ? 7.348 3.32 -9.133 1 94.38 95 LYS B C 1
ATOM 2825 O O . LYS B 1 95 ? 7.91 2.582 -8.32 1 94.38 95 LYS B O 1
ATOM 2830 N N . GLY B 1 96 ? 6.281 4.059 -8.883 1 96.56 96 GLY B N 1
ATOM 2831 C CA . GLY B 1 96 ? 5.531 3.783 -7.668 1 96.56 96 GLY B CA 1
ATOM 2832 C C . GLY B 1 96 ? 5.871 4.73 -6.531 1 96.56 96 GLY B C 1
ATOM 2833 O O . GLY B 1 96 ? 5.234 4.695 -5.477 1 96.56 96 GLY B O 1
ATOM 2834 N N . PHE B 1 97 ? 6.852 5.602 -6.719 1 97.88 97 PHE B N 1
ATOM 2835 C CA . PHE B 1 97 ? 7.246 6.508 -5.645 1 97.88 97 PHE B CA 1
ATOM 2836 C C . PHE B 1 97 ? 6.09 7.426 -5.266 1 97.88 97 PHE B C 1
ATOM 2838 O O . PHE B 1 97 ? 5.84 7.656 -4.078 1 97.88 97 PHE B O 1
ATOM 2845 N N . GLU B 1 98 ? 5.402 7.922 -6.25 1 98.06 98 GLU B N 1
ATOM 2846 C CA . GLU B 1 98 ? 4.281 8.82 -5.984 1 98.06 98 GLU B CA 1
ATOM 2847 C C . GLU B 1 98 ? 3.164 8.094 -5.234 1 98.06 98 GLU B C 1
ATOM 2849 O O . GLU B 1 98 ? 2.553 8.664 -4.324 1 98.06 98 GLU B O 1
ATOM 2854 N N . ASN B 1 99 ? 2.902 6.879 -5.621 1 98.06 99 ASN B N 1
ATOM 2855 C CA . ASN B 1 99 ? 1.935 6.066 -4.891 1 98.06 99 ASN B CA 1
ATOM 2856 C C . ASN B 1 99 ? 2.346 5.879 -3.432 1 98.06 99 ASN B C 1
ATOM 2858 O O . ASN B 1 99 ? 1.513 5.984 -2.529 1 98.06 99 ASN B O 1
ATOM 2862 N N . PHE B 1 100 ? 3.604 5.613 -3.279 1 98.56 100 PHE B N 1
ATOM 2863 C CA . PHE B 1 100 ? 4.129 5.465 -1.928 1 98.56 100 PHE B CA 1
ATOM 2864 C C . PHE B 1 100 ? 3.941 6.746 -1.127 1 98.56 100 PHE B C 1
ATOM 2866 O O . PHE B 1 100 ? 3.504 6.707 0.025 1 98.56 100 PHE B O 1
ATOM 2873 N N . LEU B 1 101 ? 4.25 7.859 -1.704 1 98.81 101 LEU B N 1
ATOM 2874 C CA . LEU B 1 101 ? 4.133 9.141 -1.009 1 98.81 101 LEU B CA 1
ATOM 2875 C C . LEU B 1 101 ? 2.703 9.359 -0.525 1 98.81 101 LEU B C 1
ATOM 2877 O O . LEU B 1 101 ? 2.484 9.711 0.637 1 98.81 101 LEU B O 1
ATOM 2881 N N . GLN B 1 102 ? 1.813 9.133 -1.365 1 98.62 102 GLN B N 1
ATOM 2882 C CA . GLN B 1 102 ? 0.404 9.32 -1.04 1 98.62 102 GLN B CA 1
ATOM 2883 C C . GLN B 1 102 ? -0.045 8.344 0.044 1 98.62 102 GLN B C 1
ATOM 2885 O O . GLN B 1 102 ? -0.598 8.758 1.066 1 98.62 102 GLN B O 1
ATOM 2890 N N . MET B 1 103 ? 0.232 7.074 -0.141 1 98.69 103 MET B N 1
ATOM 2891 C CA . MET B 1 103 ? -0.265 6.043 0.763 1 98.69 103 MET B CA 1
ATOM 2892 C C . MET B 1 103 ? 0.393 6.156 2.135 1 98.69 103 MET B C 1
ATOM 2894 O O . MET B 1 103 ? -0.273 6.008 3.16 1 98.69 103 MET B O 1
ATOM 2898 N N . SER B 1 104 ? 1.684 6.363 2.141 1 98.5 104 SER B N 1
ATOM 2899 C CA . SER B 1 104 ? 2.379 6.461 3.418 1 98.5 104 SER B CA 1
ATOM 2900 C C . SER B 1 104 ? 1.878 7.648 4.23 1 98.5 104 SER B C 1
ATOM 2902 O O . SER B 1 104 ? 1.796 7.578 5.461 1 98.5 104 SER B O 1
ATOM 2904 N N . CYS B 1 105 ? 1.576 8.75 3.547 1 98.31 105 CYS B N 1
ATOM 2905 C CA . CYS B 1 105 ? 0.993 9.914 4.215 1 98.31 105 CYS B CA 1
ATOM 2906 C C . CYS B 1 105 ? -0.344 9.555 4.855 1 98.31 105 CYS B C 1
ATOM 2908 O O . CYS B 1 105 ? -0.561 9.82 6.039 1 98.31 105 CYS B O 1
ATOM 2910 N N . GLU B 1 106 ? -1.164 8.938 4.094 1 98.25 106 GLU B N 1
ATOM 2911 C CA . GLU B 1 106 ? -2.467 8.523 4.609 1 98.25 106 GLU B CA 1
ATOM 2912 C C . GLU B 1 106 ? -2.316 7.582 5.797 1 98.25 106 GLU B C 1
ATOM 2914 O O . GLU B 1 106 ? -3.061 7.684 6.777 1 98.25 106 GLU B O 1
ATOM 2919 N N . ILE B 1 107 ? -1.372 6.723 5.703 1 98.31 107 ILE B N 1
ATOM 2920 C CA . ILE B 1 107 ? -1.193 5.656 6.68 1 98.31 107 ILE B CA 1
ATOM 2921 C C . ILE B 1 107 ? -0.628 6.23 7.977 1 98.31 107 ILE B C 1
ATOM 2923 O O . ILE B 1 107 ? -0.904 5.719 9.062 1 98.31 107 ILE B O 1
ATOM 2927 N N . GLY B 1 108 ? 0.229 7.262 7.871 1 98.06 108 GLY B N 1
ATOM 2928 C CA . GLY B 1 108 ? 0.617 7.922 9.109 1 98.06 108 GLY B CA 1
ATOM 2929 C C . GLY B 1 108 ? 2.119 8.07 9.258 1 98.06 108 GLY B C 1
ATOM 2930 O O . GLY B 1 108 ? 2.619 8.258 10.375 1 98.06 108 GLY B O 1
ATOM 2931 N N . VAL B 1 109 ? 2.877 7.961 8.227 1 98.56 109 VAL B N 1
ATOM 2932 C CA . VAL B 1 109 ? 4.324 8.141 8.273 1 98.56 109 VAL B CA 1
ATOM 2933 C C . VAL B 1 109 ? 4.652 9.602 8.578 1 98.56 109 VAL B C 1
ATOM 2935 O O . VAL B 1 109 ? 3.955 10.516 8.125 1 98.56 109 VAL B O 1
ATOM 2938 N N . ASP B 1 110 ? 5.75 9.805 9.297 1 98.56 110 ASP B N 1
ATOM 2939 C CA . ASP B 1 110 ? 6.082 11.156 9.734 1 98.56 110 ASP B CA 1
ATOM 2940 C C . ASP B 1 110 ? 7.207 11.742 8.891 1 98.56 110 ASP B C 1
ATOM 2942 O O . ASP B 1 110 ? 7.277 12.961 8.695 1 98.56 110 ASP B O 1
ATOM 2946 N N . ILE B 1 111 ? 8.125 10.883 8.492 1 98.62 111 ILE B N 1
ATOM 2947 C CA . ILE B 1 111 ? 9.305 11.352 7.77 1 98.62 111 ILE B CA 1
ATOM 2948 C C . ILE B 1 111 ? 9.586 10.422 6.594 1 98.62 111 ILE B C 1
ATOM 2950 O O . ILE B 1 111 ? 9.578 9.195 6.742 1 98.62 111 ILE B O 1
ATOM 2954 N N . ILE B 1 112 ? 9.82 11.016 5.465 1 98.81 112 ILE B N 1
ATOM 2955 C CA . ILE B 1 112 ? 10.172 10.273 4.258 1 98.81 112 ILE B CA 1
ATOM 2956 C C . ILE B 1 112 ? 11.555 10.703 3.775 1 98.81 112 ILE B C 1
ATOM 2958 O O . ILE B 1 112 ? 11.805 11.891 3.547 1 98.81 112 ILE B O 1
ATOM 2962 N N . GLN B 1 113 ? 12.414 9.75 3.646 1 98.56 113 GLN B N 1
ATOM 2963 C CA . GLN B 1 113 ? 13.781 9.992 3.178 1 98.56 113 GLN B CA 1
ATOM 2964 C C . GLN B 1 113 ? 14.031 9.297 1.844 1 98.56 113 GLN B C 1
ATOM 2966 O O . GLN B 1 113 ? 14.312 8.102 1.806 1 98.56 113 GLN B O 1
ATOM 2971 N N . PRO B 1 114 ? 13.984 10.094 0.756 1 98.44 114 PRO B N 1
ATOM 2972 C CA . PRO B 1 114 ? 14.406 9.508 -0.519 1 98.44 114 PRO B CA 1
ATOM 2973 C C . PRO B 1 114 ? 15.914 9.242 -0.577 1 98.44 114 PRO B C 1
ATOM 2975 O O . PRO B 1 114 ? 16.703 10.086 -0.156 1 98.44 114 PRO B O 1
ATOM 2978 N N . LEU B 1 115 ? 16.219 8.125 -1.116 1 98.38 115 LEU B N 1
ATOM 2979 C CA . LEU B 1 115 ? 17.609 7.715 -1.166 1 98.38 115 LEU B CA 1
ATOM 2980 C C . LEU B 1 115 ? 18.031 7.352 -2.59 1 98.38 115 LEU B C 1
ATOM 2982 O O . LEU B 1 115 ? 17.172 7.023 -3.42 1 98.38 115 LEU B O 1
ATOM 2986 N N . ILE B 1 116 ? 19.312 7.465 -2.818 1 97.62 116 ILE B N 1
ATOM 2987 C CA . ILE B 1 116 ? 19.984 6.883 -3.975 1 97.62 116 ILE B CA 1
ATOM 2988 C C . ILE B 1 116 ? 20.984 5.828 -3.514 1 97.62 116 ILE B C 1
ATOM 2990 O O . ILE B 1 116 ? 21.734 6.059 -2.57 1 97.62 116 ILE B O 1
ATOM 2994 N N . SER B 1 117 ? 20.984 4.672 -4.094 1 97.06 117 SER B N 1
ATOM 2995 C CA . SER B 1 117 ? 21.906 3.592 -3.76 1 97.06 117 SER B CA 1
ATOM 2996 C C . SER B 1 117 ? 22.672 3.121 -4.992 1 97.06 117 SER B C 1
ATOM 2998 O O . SER B 1 117 ? 22.516 3.686 -6.074 1 97.06 117 SER B O 1
ATOM 3000 N N . LYS B 1 118 ? 23.5 2.137 -4.824 1 95.31 118 LYS B N 1
ATOM 3001 C CA . LYS B 1 118 ? 24.375 1.671 -5.887 1 95.31 118 LYS B CA 1
ATOM 3002 C C . LYS B 1 118 ? 23.578 1.13 -7.07 1 95.31 118 LYS B C 1
ATOM 3004 O O . LYS B 1 118 ? 23.906 1.407 -8.227 1 95.31 118 LYS B O 1
ATOM 3009 N N . ARG B 1 119 ? 22.5 0.443 -6.816 1 94.38 119 ARG B N 1
ATOM 3010 C CA . ARG B 1 119 ? 21.734 -0.204 -7.875 1 94.38 119 ARG B CA 1
ATOM 3011 C C . ARG B 1 119 ? 20.453 0.572 -8.172 1 94.38 119 ARG B C 1
ATOM 3013 O O . ARG B 1 119 ? 19.484 0.008 -8.688 1 94.38 119 ARG B O 1
ATOM 3020 N N . SER B 1 120 ? 20.469 1.827 -7.805 1 94.06 120 SER B N 1
ATOM 3021 C CA . SER B 1 120 ? 19.328 2.688 -8.086 1 94.06 120 SER B CA 1
ATOM 3022 C C . SER B 1 120 ? 19.156 2.916 -9.586 1 94.06 120 SER B C 1
ATOM 3024 O O . SER B 1 120 ? 20.141 3.168 -10.289 1 94.06 120 SER B O 1
ATOM 3026 N N . VAL B 1 121 ? 17.969 2.863 -10.055 1 90.06 121 VAL B N 1
ATOM 3027 C CA . VAL B 1 121 ? 17.688 3.238 -11.43 1 90.06 121 VAL B CA 1
ATOM 3028 C C . VAL B 1 121 ? 17.609 4.762 -11.547 1 90.06 121 VAL B C 1
ATOM 3030 O O . VAL B 1 121 ? 18.141 5.34 -12.5 1 90.06 121 VAL B O 1
ATOM 3033 N N . VAL B 1 122 ? 16.984 5.375 -10.539 1 88.12 122 VAL B N 1
ATOM 3034 C CA . VAL B 1 122 ? 16.922 6.828 -10.453 1 88.12 122 VAL B CA 1
ATOM 3035 C C . VAL B 1 122 ? 18.203 7.363 -9.82 1 88.12 122 VAL B C 1
ATOM 3037 O O . VAL B 1 122 ? 18.547 6.992 -8.695 1 88.12 122 VAL B O 1
ATOM 3040 N N . LYS B 1 123 ? 18.797 8.25 -10.508 1 87.38 123 LYS B N 1
ATOM 3041 C CA . LYS B 1 123 ? 20.109 8.695 -10.055 1 87.38 123 LYS B CA 1
ATOM 3042 C C . LYS B 1 123 ? 20.047 10.109 -9.484 1 87.38 123 LYS B C 1
ATOM 3044 O O . LYS B 1 123 ? 20.953 10.547 -8.781 1 87.38 123 LYS B O 1
ATOM 3049 N N . GLU B 1 124 ? 19.016 10.766 -9.891 1 84.62 124 GLU B N 1
ATOM 3050 C CA . GLU B 1 124 ? 18.844 12.133 -9.398 1 84.62 124 GLU B CA 1
ATOM 3051 C C . GLU B 1 124 ? 17.375 12.5 -9.289 1 84.62 124 GLU B C 1
ATOM 3053 O O . GLU B 1 124 ? 16.516 11.867 -9.914 1 84.62 124 GLU B O 1
ATOM 3058 N N . CYS B 1 125 ? 17.141 13.367 -8.422 1 85.75 125 CYS B N 1
ATOM 3059 C CA . CYS B 1 125 ? 15.812 13.938 -8.266 1 85.75 125 CYS B CA 1
ATOM 3060 C C . CYS B 1 125 ? 15.836 15.445 -8.43 1 85.75 125 CYS B C 1
ATOM 3062 O O . CYS B 1 125 ? 16.375 16.156 -7.57 1 85.75 125 CYS B O 1
ATOM 3064 N N . ASN B 1 126 ? 15.281 15.891 -9.445 1 88.75 126 ASN B N 1
ATOM 3065 C CA . ASN B 1 126 ? 15.359 17.328 -9.711 1 88.75 126 ASN B CA 1
ATOM 3066 C C . ASN B 1 126 ? 14.305 18.094 -8.93 1 88.75 126 ASN B C 1
ATOM 3068 O O . ASN B 1 126 ? 13.453 17.5 -8.273 1 88.75 126 ASN B O 1
ATOM 3072 N N . ASN B 1 127 ? 14.406 19.359 -9.055 1 91 127 ASN B N 1
ATOM 3073 C CA . ASN B 1 127 ? 13.555 20.25 -8.273 1 91 127 ASN B CA 1
ATOM 3074 C C . ASN B 1 127 ? 12.086 20.125 -8.688 1 91 127 ASN B C 1
ATOM 3076 O O . ASN B 1 127 ? 11.195 20.219 -7.844 1 91 127 ASN B O 1
ATOM 3080 N N . GLU B 1 128 ? 11.852 19.906 -9.906 1 91.94 128 GLU B N 1
ATOM 3081 C CA . GLU B 1 128 ? 10.484 19.75 -10.398 1 91.94 128 GLU B CA 1
ATOM 3082 C C . GLU B 1 128 ? 9.805 18.547 -9.773 1 91.94 128 GLU B C 1
ATOM 3084 O O . GLU B 1 128 ? 8.633 18.609 -9.391 1 91.94 128 GLU B O 1
ATOM 3089 N N . LYS B 1 129 ? 10.57 17.484 -9.703 1 93.44 129 LYS B N 1
ATOM 3090 C CA . LYS B 1 129 ? 10.039 16.266 -9.086 1 93.44 129 LYS B CA 1
ATOM 3091 C C . LYS B 1 129 ? 9.742 16.5 -7.602 1 93.44 129 LYS B C 1
ATOM 3093 O O . LYS B 1 129 ? 8.719 16.047 -7.09 1 93.44 129 LYS B O 1
ATOM 3098 N N . ILE B 1 130 ? 10.594 17.188 -7 1 94.69 130 ILE B N 1
ATOM 3099 C CA . ILE B 1 130 ? 10.43 17.453 -5.574 1 94.69 130 ILE B CA 1
ATOM 3100 C C . ILE B 1 130 ? 9.172 18.281 -5.344 1 94.69 130 ILE B C 1
ATOM 3102 O O . ILE B 1 130 ? 8.406 18 -4.418 1 94.69 130 ILE B O 1
ATOM 3106 N N . ILE B 1 131 ? 8.961 19.266 -6.137 1 93.88 131 ILE B N 1
ATOM 3107 C CA . ILE B 1 131 ? 7.773 20.094 -6.051 1 93.88 131 ILE B CA 1
ATOM 3108 C C . ILE B 1 131 ? 6.523 19.234 -6.223 1 93.88 131 ILE B C 1
ATOM 3110 O O . ILE B 1 131 ? 5.559 19.375 -5.465 1 93.88 131 ILE B O 1
ATOM 3114 N N . ARG B 1 132 ? 6.574 18.391 -7.188 1 95.62 132 ARG B N 1
ATOM 3115 C CA . ARG B 1 132 ? 5.461 17.484 -7.434 1 95.62 132 ARG B CA 1
ATOM 3116 C C . ARG B 1 132 ? 5.23 16.562 -6.234 1 95.62 132 ARG B C 1
ATOM 3118 O O . ARG B 1 132 ? 4.09 16.359 -5.82 1 95.62 132 ARG B O 1
ATOM 3125 N N . TYR B 1 133 ? 6.324 16.031 -5.711 1 97.62 133 TYR B N 1
ATOM 3126 C CA . TYR B 1 133 ? 6.227 15.141 -4.555 1 97.62 133 TYR B CA 1
ATOM 3127 C C . TYR B 1 133 ? 5.582 15.859 -3.373 1 97.62 133 TYR B C 1
ATOM 3129 O O . TYR B 1 133 ? 4.719 15.289 -2.695 1 97.62 133 TYR B O 1
ATOM 3137 N N . LYS B 1 134 ? 5.965 17.047 -3.156 1 96.38 134 LYS B N 1
ATOM 3138 C CA . LYS B 1 134 ? 5.391 17.828 -2.068 1 96.38 134 LYS B CA 1
ATOM 3139 C C . LYS B 1 134 ? 3.902 18.078 -2.293 1 96.38 134 LYS B C 1
ATOM 3141 O O . LYS B 1 134 ? 3.107 18 -1.354 1 96.38 134 LYS B O 1
ATOM 3146 N N . LYS B 1 135 ? 3.557 18.375 -3.484 1 94.81 135 LYS B N 1
ATOM 3147 C CA . LYS B 1 135 ? 2.148 18.578 -3.82 1 94.81 135 LYS B CA 1
ATOM 3148 C C . LYS B 1 135 ? 1.331 17.328 -3.51 1 94.81 135 LYS B C 1
ATOM 3150 O O . LYS B 1 135 ? 0.24 17.422 -2.943 1 94.81 135 LYS B O 1
ATOM 3155 N N . ILE B 1 136 ? 1.843 16.203 -3.854 1 97.31 136 ILE B N 1
ATOM 3156 C CA . ILE B 1 136 ? 1.177 14.93 -3.602 1 97.31 136 ILE B CA 1
ATOM 3157 C C . ILE B 1 136 ? 0.973 14.742 -2.1 1 97.31 136 ILE B C 1
ATOM 3159 O O . ILE B 1 136 ? -0.109 14.344 -1.658 1 97.31 136 ILE B O 1
ATOM 3163 N N . ILE B 1 137 ? 1.969 15.039 -1.329 1 97.75 137 ILE B N 1
ATOM 3164 C CA . ILE B 1 137 ? 1.912 14.891 0.121 1 97.75 137 ILE B CA 1
ATOM 3165 C C . ILE B 1 137 ? 0.857 15.836 0.695 1 97.75 137 ILE B C 1
ATOM 3167 O O . ILE B 1 137 ? 0.017 15.422 1.498 1 97.75 137 ILE B O 1
ATOM 3171 N N . TYR B 1 138 ? 0.834 17.062 0.248 1 94.75 138 TYR B N 1
ATOM 3172 C CA . TYR B 1 138 ? -0.113 18.047 0.763 1 94.75 138 TYR B CA 1
ATOM 3173 C C . TYR B 1 138 ? -1.547 17.641 0.444 1 94.75 138 TYR B C 1
ATOM 3175 O O . TYR B 1 138 ? -2.432 17.734 1.299 1 94.75 138 TYR B O 1
ATOM 3183 N N . GLU B 1 139 ? -1.753 17.188 -0.73 1 93.88 139 GLU B N 1
ATOM 3184 C CA . GLU B 1 139 ? -3.078 16.719 -1.119 1 93.88 139 GLU B CA 1
ATOM 3185 C C . GLU B 1 139 ? -3.508 15.516 -0.276 1 93.88 139 GLU B C 1
ATOM 3187 O O . GLU B 1 139 ? -4.668 15.414 0.123 1 93.88 139 GLU B O 1
ATOM 3192 N N . ALA B 1 140 ? -2.57 14.648 -0.019 1 96.81 140 ALA B N 1
ATOM 3193 C CA . ALA B 1 140 ? -2.861 13.477 0.797 1 96.81 140 ALA B CA 1
ATOM 3194 C C . ALA B 1 140 ? -3.186 13.875 2.234 1 96.81 140 ALA B C 1
ATOM 3196 O O . ALA B 1 140 ? -4.062 13.281 2.867 1 96.81 140 ALA B O 1
ATOM 3197 N N . VAL B 1 141 ? -2.492 14.828 2.756 1 96.5 141 VAL B N 1
ATOM 3198 C CA . VAL B 1 141 ? -2.742 15.32 4.105 1 96.5 141 VAL B CA 1
ATOM 3199 C C . VAL B 1 141 ? -4.16 15.875 4.199 1 96.5 141 VAL B C 1
ATOM 3201 O O . VAL B 1 141 ? -4.902 15.547 5.125 1 96.5 141 VAL B O 1
ATOM 3204 N N . GLU B 1 142 ? -4.543 16.688 3.248 1 93.88 142 GLU B N 1
ATOM 3205 C CA . GLU B 1 142 ? -5.883 17.266 3.213 1 93.88 142 GLU B CA 1
ATOM 3206 C C . GLU B 1 142 ? -6.953 16.172 3.162 1 93.88 142 GLU B C 1
ATOM 3208 O O . GLU B 1 142 ? -7.902 16.188 3.949 1 93.88 142 GLU B O 1
ATOM 3213 N N . GLN B 1 143 ? -6.703 15.242 2.322 1 91.12 143 GLN B N 1
ATOM 3214 C CA . GLN B 1 143 ? -7.695 14.195 2.09 1 91.12 143 GLN B CA 1
ATOM 3215 C C . GLN B 1 143 ? -7.785 13.25 3.283 1 91.12 143 GLN B C 1
ATOM 3217 O O . GLN B 1 143 ? -8.875 12.789 3.635 1 91.12 143 GLN B O 1
ATOM 3222 N N . SER B 1 144 ? -6.707 12.938 3.908 1 95.44 144 SER B N 1
ATOM 3223 C CA . SER B 1 144 ? -6.664 11.945 4.98 1 95.44 144 SER B CA 1
ATOM 3224 C C . SER B 1 144 ? -7.074 12.555 6.312 1 95.44 144 SER B C 1
ATOM 3226 O O . SER B 1 144 ? -7.207 11.852 7.312 1 95.44 144 SER B O 1
ATOM 3228 N N . GLU B 1 145 ? -7.176 13.898 6.379 1 93.81 145 GLU B N 1
ATOM 3229 C CA . GLU B 1 145 ? -7.578 14.656 7.562 1 93.81 145 GLU B CA 1
ATOM 3230 C C . GLU B 1 145 ? -6.535 14.555 8.672 1 93.81 145 GLU B C 1
ATOM 3232 O O . GLU B 1 145 ? -6.875 14.57 9.852 1 93.81 145 GLU B O 1
ATOM 3237 N N . ARG B 1 146 ? -5.348 14.297 8.273 1 94.19 146 ARG B N 1
ATOM 3238 C CA . ARG B 1 146 ? -4.219 14.391 9.188 1 94.19 146 ARG B CA 1
ATOM 3239 C C . ARG B 1 146 ? -3.9 15.844 9.523 1 94.19 146 ARG B C 1
ATOM 3241 O O . ARG B 1 146 ? -4.109 16.734 8.695 1 94.19 146 ARG B O 1
ATOM 3248 N N . LEU B 1 147 ? -3.355 16.016 10.672 1 96.81 147 LEU B N 1
ATOM 3249 C CA . LEU B 1 147 ? -3.014 17.391 11.039 1 96.81 147 LEU B CA 1
ATOM 3250 C C . LEU B 1 147 ? -1.514 17.625 10.914 1 96.81 147 LEU B C 1
ATOM 3252 O O . LEU B 1 147 ? -1.066 18.781 10.859 1 96.81 147 LEU B O 1
ATOM 3256 N N . TRP B 1 148 ? -0.736 16.578 10.945 1 97.56 148 TRP B N 1
ATOM 3257 C CA . TRP B 1 148 ? 0.706 16.672 10.742 1 97.56 148 TRP B CA 1
ATOM 3258 C C . TRP B 1 148 ? 1.101 16.141 9.367 1 97.56 148 TRP B C 1
ATOM 3260 O O . TRP B 1 148 ? 0.769 15.016 9.016 1 97.56 148 TRP B O 1
ATOM 3270 N N . SER B 1 149 ? 1.75 16.938 8.641 1 97.94 149 SER B N 1
ATOM 3271 C CA . SER B 1 149 ? 2.264 16.516 7.34 1 97.94 149 SER B CA 1
ATOM 3272 C C . SER B 1 149 ? 3.59 15.773 7.484 1 97.94 149 SER B C 1
ATOM 3274 O O . SER B 1 149 ? 4.453 16.188 8.266 1 97.94 149 SER B O 1
ATOM 3276 N N . PRO B 1 150 ? 3.729 14.672 6.793 1 98.31 150 PRO B N 1
ATOM 3277 C CA . PRO B 1 150 ? 5.07 14.078 6.777 1 98.31 150 PRO B CA 1
ATOM 3278 C C . PRO B 1 150 ? 6.125 15.023 6.199 1 98.31 150 PRO B C 1
ATOM 3280 O O . PRO B 1 150 ? 5.836 15.789 5.277 1 98.31 150 PRO B O 1
ATOM 3283 N N . GLU B 1 151 ? 7.273 14.945 6.73 1 97.88 151 GLU B N 1
ATOM 3284 C CA . GLU B 1 151 ? 8.406 15.695 6.199 1 97.88 151 GLU B CA 1
ATOM 3285 C C . GLU B 1 151 ? 9.109 14.922 5.082 1 97.88 151 GLU B C 1
ATOM 3287 O O . GLU B 1 151 ? 9.508 13.773 5.273 1 97.88 151 GLU B O 1
ATOM 3292 N N . LEU B 1 152 ? 9.172 15.531 3.955 1 98.31 152 LEU B N 1
ATOM 3293 C CA . LEU B 1 152 ? 9.969 14.984 2.863 1 98.31 152 LEU B CA 1
ATOM 3294 C C . LEU B 1 152 ? 11.391 15.531 2.902 1 98.31 152 LEU B C 1
ATOM 3296 O O . LEU B 1 152 ? 11.617 16.703 2.619 1 98.31 152 LEU B O 1
ATOM 3300 N N . MET B 1 153 ? 12.281 14.68 3.197 1 97.69 153 MET B N 1
ATOM 3301 C CA . MET B 1 153 ? 13.672 15.102 3.352 1 97.69 153 MET B CA 1
ATOM 3302 C C . MET B 1 153 ? 14.359 15.211 1.995 1 97.69 153 MET B C 1
ATOM 3304 O O . MET B 1 153 ? 13.875 14.672 1.001 1 97.69 153 MET B O 1
ATOM 3308 N N . GLN B 1 154 ? 15.453 15.953 1.974 1 96.19 154 GLN B N 1
ATOM 3309 C CA . GLN B 1 154 ? 16.266 16.031 0.768 1 96.19 154 GLN B CA 1
ATOM 3310 C C . GLN B 1 154 ? 16.828 14.656 0.399 1 96.19 154 GLN B C 1
ATOM 3312 O O . GLN B 1 154 ? 17.172 13.859 1.278 1 96.19 154 GLN B O 1
ATOM 3317 N N . VAL B 1 155 ? 17 14.5 -0.891 1 97.31 155 VAL B N 1
ATOM 3318 C CA . VAL B 1 155 ? 17.547 13.234 -1.372 1 97.31 155 VAL B CA 1
ATOM 3319 C C . VAL B 1 155 ? 18.984 13.078 -0.909 1 97.31 155 VAL B C 1
ATOM 3321 O O . VAL B 1 155 ? 19.781 14.023 -0.984 1 97.31 155 VAL B O 1
ATOM 3324 N N . LEU B 1 156 ? 19.328 11.93 -0.397 1 97.31 156 LEU B N 1
ATOM 3325 C CA . LEU B 1 156 ? 20.688 11.586 0.013 1 97.31 156 LEU B CA 1
ATOM 3326 C C . LEU B 1 156 ? 21.109 10.242 -0.578 1 97.31 156 LEU B C 1
ATOM 3328 O O . LEU B 1 156 ? 20.266 9.43 -0.949 1 97.31 156 LEU B O 1
ATOM 3332 N N . THR B 1 157 ? 22.406 10.125 -0.653 1 97.62 157 THR B N 1
ATOM 3333 C CA . THR B 1 157 ? 22.906 8.773 -0.889 1 97.62 157 THR B CA 1
ATOM 3334 C C . THR B 1 157 ? 22.75 7.918 0.368 1 97.62 157 THR B C 1
ATOM 3336 O O . THR B 1 157 ? 22.75 8.445 1.483 1 97.62 157 THR B O 1
ATOM 3339 N N . PHE B 1 158 ? 22.672 6.625 0.134 1 98.06 158 PHE B N 1
ATOM 3340 C CA . PHE B 1 158 ? 22.484 5.703 1.248 1 98.06 158 PHE B CA 1
ATOM 3341 C C . PHE B 1 158 ? 23.609 5.863 2.273 1 98.06 158 PHE B C 1
ATOM 3343 O O . PHE B 1 158 ? 23.344 6.031 3.465 1 98.06 158 PHE B O 1
ATOM 3350 N N . PRO B 1 159 ? 24.875 5.926 1.903 1 97.75 159 PRO B N 1
ATOM 3351 C CA . PRO B 1 159 ? 25.953 6.102 2.889 1 97.75 159 PRO B CA 1
ATOM 3352 C C . PRO B 1 159 ? 25.844 7.422 3.645 1 97.75 159 PRO B C 1
ATOM 3354 O O . PRO B 1 159 ? 26.078 7.465 4.855 1 97.75 159 PRO B O 1
ATOM 3357 N N . ASN B 1 160 ? 25.484 8.508 2.973 1 97.69 160 ASN B N 1
ATOM 3358 C CA . ASN B 1 160 ? 25.359 9.805 3.629 1 97.69 160 ASN B CA 1
ATOM 3359 C C . ASN B 1 160 ? 24.219 9.805 4.645 1 97.69 160 ASN B C 1
ATOM 3361 O O . ASN B 1 160 ? 24.328 10.422 5.707 1 97.69 160 ASN B O 1
ATOM 3365 N N . TRP B 1 161 ? 23.188 9.086 4.301 1 98.06 161 TRP B N 1
ATOM 3366 C CA . TRP B 1 161 ? 22.047 9 5.215 1 98.06 161 TRP B CA 1
ATOM 3367 C C . TRP B 1 161 ? 22.438 8.258 6.492 1 98.06 161 TRP B C 1
ATOM 3369 O O . TRP B 1 161 ? 22.062 8.68 7.594 1 98.06 161 TRP B O 1
ATOM 3379 N N . ILE B 1 162 ? 23.125 7.176 6.336 1 97.19 162 ILE B N 1
ATOM 3380 C CA . ILE B 1 162 ? 23.578 6.391 7.48 1 97.19 162 ILE B CA 1
ATOM 3381 C C . ILE B 1 162 ? 24.438 7.262 8.398 1 97.19 162 ILE B C 1
ATOM 3383 O O . ILE B 1 162 ? 24.281 7.219 9.625 1 97.19 162 ILE B O 1
ATOM 3387 N N . ASN B 1 163 ? 25.266 8.047 7.801 1 94.75 163 ASN B N 1
ATOM 3388 C CA . ASN B 1 163 ? 26.172 8.914 8.562 1 94.75 163 ASN B CA 1
ATOM 3389 C C . ASN B 1 163 ? 25.391 9.969 9.344 1 94.75 163 ASN B C 1
ATOM 3391 O O . ASN B 1 163 ? 25.828 10.391 10.422 1 94.75 163 ASN B O 1
ATOM 3395 N N . ASP B 1 164 ? 24.297 10.375 8.82 1 93.38 164 ASP B N 1
ATOM 3396 C CA . ASP B 1 164 ? 23.5 11.445 9.414 1 93.38 164 ASP B CA 1
ATOM 3397 C C . ASP B 1 164 ? 22.531 10.891 10.453 1 93.38 164 ASP B C 1
ATOM 3399 O O . ASP B 1 164 ? 21.875 11.648 11.172 1 93.38 164 ASP B O 1
ATOM 3403 N N . MET B 1 165 ? 22.344 9.594 10.484 1 90.62 165 MET B N 1
ATOM 3404 C CA . MET B 1 165 ? 21.344 8.969 11.336 1 90.62 165 MET B CA 1
ATOM 3405 C C . MET B 1 165 ? 21.734 9.062 12.805 1 90.62 165 MET B C 1
ATOM 3407 O O . MET B 1 165 ? 22.891 8.812 13.156 1 90.62 165 MET B O 1
ATOM 3411 N N . SER B 1 166 ? 20.766 9.469 13.555 1 85.12 166 SER B N 1
ATOM 3412 C CA . SER B 1 166 ? 21 9.578 14.992 1 85.12 166 SER B CA 1
ATOM 3413 C C . SER B 1 166 ? 21.219 8.203 15.625 1 85.12 166 SER B C 1
ATOM 3415 O O . SER B 1 166 ? 20.562 7.23 15.234 1 85.12 166 SER B O 1
ATOM 3417 N N . SER B 1 167 ? 21.984 8.156 16.672 1 82.94 167 SER B N 1
ATOM 3418 C CA . SER B 1 167 ? 22.219 6.914 17.391 1 82.94 167 SER B CA 1
ATOM 3419 C C . SER B 1 167 ? 21 6.496 18.203 1 82.94 167 SER B C 1
ATOM 3421 O O . SER B 1 167 ? 20.891 5.344 18.625 1 82.94 167 SER B O 1
ATOM 3423 N N . GLU B 1 168 ? 20.094 7.348 18.344 1 88.38 168 GLU B N 1
ATOM 3424 C CA . GLU B 1 168 ? 18.922 7.059 19.156 1 88.38 168 GLU B CA 1
ATOM 3425 C C . GLU B 1 168 ? 17.781 6.484 18.312 1 88.38 168 GLU B C 1
ATOM 3427 O O . GLU B 1 168 ? 16.75 6.086 18.844 1 88.38 168 GLU B O 1
ATOM 3432 N N . ALA B 1 169 ? 18.016 6.418 17.094 1 94.12 169 ALA B N 1
ATOM 3433 C CA . ALA B 1 169 ? 17 5.883 16.188 1 94.12 169 ALA B CA 1
ATOM 3434 C C . ALA B 1 169 ? 17.109 4.367 16.062 1 94.12 169 ALA B C 1
ATOM 3436 O O . ALA B 1 169 ? 18.219 3.818 16.141 1 94.12 169 ALA B O 1
ATOM 3437 N N . GLN B 1 170 ? 16.031 3.719 16 1 97.19 170 GLN B N 1
ATOM 3438 C CA . GLN B 1 170 ? 16 2.305 15.641 1 97.19 170 GLN B CA 1
ATOM 3439 C C . GLN B 1 170 ? 15.688 2.119 14.164 1 97.19 170 GLN B C 1
ATOM 3441 O O . GLN B 1 170 ? 14.695 2.658 13.656 1 97.19 170 GLN B O 1
ATOM 3446 N N . VAL B 1 171 ? 16.562 1.382 13.5 1 98.31 171 VAL B N 1
ATOM 3447 C CA . VAL B 1 171 ? 16.406 1.28 12.055 1 98.31 171 VAL B CA 1
ATOM 3448 C C . VAL B 1 171 ? 16.328 -0.188 11.648 1 98.31 171 VAL B C 1
ATOM 3450 O O . VAL B 1 171 ? 17.266 -0.961 11.906 1 98.31 171 VAL B O 1
ATOM 3453 N N . GLY B 1 172 ? 15.172 -0.573 11.07 1 98.62 172 GLY B N 1
ATOM 3454 C CA . GLY B 1 172 ? 15.078 -1.847 10.375 1 98.62 172 GLY B CA 1
ATOM 3455 C C . GLY B 1 172 ? 15.57 -1.778 8.938 1 98.62 172 GLY B C 1
ATOM 3456 O O . GLY B 1 172 ? 15.125 -0.922 8.164 1 98.62 172 GLY B O 1
ATOM 3457 N N . PHE B 1 173 ? 16.469 -2.615 8.57 1 98.69 173 PHE B N 1
ATOM 3458 C CA . PHE B 1 173 ? 17.047 -2.738 7.234 1 98.69 173 PHE B CA 1
ATOM 3459 C C . PHE B 1 173 ? 16.359 -3.857 6.457 1 98.69 173 PHE B C 1
ATOM 3461 O O . PHE B 1 173 ? 16.688 -5.035 6.641 1 98.69 173 PHE B O 1
ATOM 3468 N N . ALA B 1 174 ? 15.422 -3.457 5.555 1 98.56 174 ALA B N 1
ATOM 3469 C CA . ALA B 1 174 ? 14.656 -4.461 4.82 1 98.56 174 ALA B CA 1
ATOM 3470 C C . ALA B 1 174 ? 15.5 -5.102 3.723 1 98.56 174 ALA B C 1
ATOM 3472 O O . ALA B 1 174 ? 15.984 -4.41 2.824 1 98.56 174 ALA B O 1
ATOM 3473 N N . ALA B 1 175 ? 15.633 -6.305 3.812 1 94.94 175 ALA B N 1
ATOM 3474 C CA . ALA B 1 175 ? 16.438 -7.039 2.838 1 94.94 175 ALA B CA 1
ATOM 3475 C C . ALA B 1 175 ? 15.758 -8.352 2.443 1 94.94 175 ALA B C 1
ATOM 3477 O O . ALA B 1 175 ? 14.922 -8.867 3.186 1 94.94 175 ALA B O 1
ATOM 3478 N N . THR B 1 176 ? 16.094 -8.711 1.248 1 89.38 176 THR B N 1
ATOM 3479 C CA . THR B 1 176 ? 15.625 -9.992 0.733 1 89.38 176 THR B CA 1
ATOM 3480 C C . THR B 1 176 ? 16.781 -10.961 0.537 1 89.38 176 THR B C 1
ATOM 3482 O O . THR B 1 176 ? 17.953 -10.547 0.518 1 89.38 176 THR B O 1
ATOM 3485 N N . ARG B 1 177 ? 16.5 -12.219 0.536 1 86.19 177 ARG B N 1
ATOM 3486 C CA . ARG B 1 177 ? 17.438 -13.281 0.213 1 86.19 177 ARG B CA 1
ATOM 3487 C C . ARG B 1 177 ? 18.547 -13.367 1.262 1 86.19 177 ARG B C 1
ATOM 3489 O O . ARG B 1 177 ? 19.703 -13.609 0.931 1 86.19 177 ARG B O 1
ATOM 3496 N N . ILE B 1 178 ? 18.359 -12.805 2.393 1 88.69 178 ILE B N 1
ATOM 3497 C CA . ILE B 1 178 ? 19.172 -13.023 3.58 1 88.69 178 ILE B CA 1
ATOM 3498 C C . ILE B 1 178 ? 18.453 -13.969 4.535 1 88.69 178 ILE B C 1
ATOM 3500 O O . ILE B 1 178 ? 17.266 -13.789 4.816 1 88.69 178 ILE B O 1
ATOM 3504 N N . GLU B 1 179 ? 19.141 -14.891 4.957 1 87.62 179 GLU B N 1
ATOM 3505 C CA . GLU B 1 179 ? 18.531 -15.922 5.777 1 87.62 179 GLU B CA 1
ATOM 3506 C C . GLU B 1 179 ? 18.312 -15.445 7.211 1 87.62 179 GLU B C 1
ATOM 3508 O O . GLU B 1 179 ? 19.062 -14.594 7.703 1 87.62 179 GLU B O 1
ATOM 3513 N N . ASP B 1 180 ? 17.297 -15.867 7.82 1 91.44 180 ASP B N 1
ATOM 3514 C CA . ASP B 1 180 ? 17.016 -15.805 9.258 1 91.44 180 ASP B CA 1
ATOM 3515 C C . ASP B 1 180 ? 16.797 -14.359 9.703 1 91.44 180 ASP B C 1
ATOM 3517 O O . ASP B 1 180 ? 17.203 -13.977 10.805 1 91.44 180 ASP B O 1
ATOM 3521 N N . LEU B 1 181 ? 16.359 -13.555 8.859 1 95.12 181 LEU B N 1
ATOM 3522 C CA . LEU B 1 181 ? 15.938 -12.219 9.273 1 95.12 181 LEU B CA 1
ATOM 3523 C C . LEU B 1 181 ? 14.609 -12.266 10.023 1 95.12 181 LEU B C 1
ATOM 3525 O O . LEU B 1 181 ? 13.695 -12.984 9.617 1 95.12 181 LEU B O 1
ATOM 3529 N N . PRO B 1 182 ? 14.594 -11.57 11.172 1 96.19 182 PRO B N 1
ATOM 3530 C CA . PRO B 1 182 ? 13.266 -11.453 11.781 1 96.19 182 PRO B CA 1
ATOM 3531 C C . PRO B 1 182 ? 12.266 -10.727 10.883 1 96.19 182 PRO B C 1
ATOM 3533 O O . PRO B 1 182 ? 12.656 -9.883 10.078 1 96.19 182 PRO B O 1
ATOM 3536 N N . ASP B 1 183 ? 10.992 -11.078 11.062 1 97.25 183 ASP B N 1
ATOM 3537 C CA . ASP B 1 183 ? 9.93 -10.352 10.375 1 97.25 183 ASP B CA 1
ATOM 3538 C C . ASP B 1 183 ? 9.836 -8.914 10.883 1 97.25 183 ASP B C 1
ATOM 3540 O O . ASP B 1 183 ? 9.992 -8.656 12.078 1 97.25 183 ASP B O 1
ATOM 3544 N N . CYS B 1 184 ? 9.516 -8.016 9.977 1 98.19 184 CYS B N 1
ATOM 3545 C CA . CYS B 1 184 ? 9.406 -6.605 10.336 1 98.19 184 CYS B CA 1
ATOM 3546 C C . CYS B 1 184 ? 8.406 -6.41 11.477 1 98.19 184 CYS B C 1
ATOM 3548 O O . CYS B 1 184 ? 8.625 -5.59 12.367 1 98.19 184 CYS B O 1
ATOM 3550 N N . VAL B 1 185 ? 7.297 -7.133 11.43 1 97.94 185 VAL B N 1
ATOM 3551 C CA . VAL B 1 185 ? 6.277 -7.055 12.477 1 97.94 185 VAL B CA 1
ATOM 3552 C C . VAL B 1 185 ? 6.883 -7.445 13.82 1 97.94 185 VAL B C 1
ATOM 3554 O O . VAL B 1 185 ? 6.684 -6.754 14.82 1 97.94 185 VAL B O 1
ATOM 3557 N N . THR B 1 186 ? 7.609 -8.539 13.82 1 97.06 186 THR B N 1
ATOM 3558 C CA . THR B 1 186 ? 8.234 -9.023 15.039 1 97.06 186 THR B CA 1
ATOM 3559 C C . THR B 1 186 ? 9.273 -8.023 15.547 1 97.06 186 THR B C 1
ATOM 3561 O O . THR B 1 186 ? 9.336 -7.734 16.75 1 97.06 186 THR B O 1
ATOM 3564 N N . TRP B 1 187 ? 10.039 -7.496 14.633 1 97.88 187 TRP B N 1
ATOM 3565 C CA . TRP B 1 187 ? 11.078 -6.539 14.984 1 97.88 187 TRP B CA 1
ATOM 3566 C C . TRP B 1 187 ? 10.484 -5.297 15.641 1 97.88 187 TRP B C 1
ATOM 3568 O O . TRP B 1 187 ? 10.953 -4.848 16.688 1 97.88 187 TRP B O 1
ATOM 3578 N N . VAL B 1 188 ? 9.43 -4.727 15.047 1 97.38 188 VAL B N 1
ATOM 3579 C CA . VAL B 1 188 ? 8.891 -3.486 15.586 1 97.38 188 VAL B CA 1
ATOM 3580 C C . VAL B 1 188 ? 8.203 -3.764 16.922 1 97.38 188 VAL B C 1
ATOM 3582 O O . VAL B 1 188 ? 8.203 -2.912 17.812 1 97.38 188 VAL B O 1
ATOM 3585 N N . LYS B 1 189 ? 7.609 -4.895 17.062 1 95.88 189 LYS B N 1
ATOM 3586 C CA . LYS B 1 189 ? 6.992 -5.281 18.328 1 95.88 189 LYS B CA 1
ATOM 3587 C C . LYS B 1 189 ? 8.008 -5.258 19.469 1 95.88 189 LYS B C 1
ATOM 3589 O O . LYS B 1 189 ? 7.66 -4.965 20.609 1 95.88 189 LYS B O 1
ATOM 3594 N N . GLU B 1 190 ? 9.18 -5.605 19.094 1 95.88 190 GLU B N 1
ATOM 3595 C CA . GLU B 1 190 ? 10.234 -5.688 20.094 1 95.88 190 GLU B CA 1
ATOM 3596 C C . GLU B 1 190 ? 10.914 -4.336 20.297 1 95.88 190 GLU B C 1
ATOM 3598 O O . GLU B 1 190 ? 11.742 -4.176 21.188 1 95.88 190 GLU B O 1
ATOM 3603 N N . THR B 1 191 ? 10.625 -3.408 19.484 1 95.5 191 THR B N 1
ATOM 3604 C CA . THR B 1 191 ? 11.195 -2.068 19.578 1 95.5 191 THR B CA 1
ATOM 3605 C C . THR B 1 191 ? 10.508 -1.272 20.688 1 95.5 191 THR B C 1
ATOM 3607 O O . THR B 1 191 ? 9.281 -1.176 20.734 1 95.5 191 THR B O 1
ATOM 3610 N N . PRO B 1 192 ? 11.281 -0.686 21.609 1 93.69 192 PRO B N 1
ATOM 3611 C CA . PRO B 1 192 ? 10.672 0.113 22.672 1 93.69 192 PRO B CA 1
ATOM 3612 C C . PRO B 1 192 ? 9.977 1.367 22.141 1 93.69 192 PRO B C 1
ATOM 3614 O O . PRO B 1 192 ? 10.461 2.004 21.203 1 93.69 192 PRO B O 1
ATOM 3617 N N . HIS B 1 193 ? 8.906 1.684 22.766 1 93.94 193 HIS B N 1
ATOM 3618 C CA . HIS B 1 193 ? 8.133 2.844 22.344 1 93.94 193 HIS B CA 1
ATOM 3619 C C . HIS B 1 193 ? 8.789 4.141 22.797 1 93.94 193 HIS B C 1
ATOM 3621 O O . HIS B 1 193 ? 8.414 5.227 22.344 1 93.94 193 HIS B O 1
ATOM 3627 N N . GLU B 1 194 ? 9.758 4.066 23.594 1 92.88 194 GLU B N 1
ATOM 3628 C CA . GLU B 1 194 ? 10.406 5.242 24.156 1 92.88 194 GLU B CA 1
ATOM 3629 C C . GLU B 1 194 ? 11.461 5.801 23.219 1 92.88 194 GLU B C 1
ATOM 3631 O O . GLU B 1 194 ? 11.961 6.91 23.406 1 92.88 194 GLU B O 1
ATOM 3636 N N . VAL B 1 195 ? 11.703 5.105 22.188 1 92.94 195 VAL B N 1
ATOM 3637 C CA . VAL B 1 195 ? 12.688 5.59 21.234 1 92.94 195 VAL B CA 1
ATOM 3638 C C . VAL B 1 195 ? 12.172 6.855 20.547 1 92.94 195 VAL B C 1
ATOM 3640 O O . VAL B 1 195 ? 10.961 7.098 20.516 1 92.94 195 VAL B O 1
ATOM 3643 N N . ASN B 1 196 ? 13.086 7.637 20.047 1 93.62 196 ASN B N 1
ATOM 3644 C CA . ASN B 1 196 ? 12.719 8.906 19.422 1 93.62 196 ASN B CA 1
ATOM 3645 C C . ASN B 1 196 ? 12.125 8.695 18.047 1 93.62 196 ASN B C 1
ATOM 3647 O O . ASN B 1 196 ? 11.109 9.305 17.688 1 93.62 196 ASN B O 1
ATOM 3651 N N . GLN B 1 197 ? 12.859 7.82 17.297 1 97.5 197 GLN B N 1
ATOM 3652 C CA . GLN B 1 197 ? 12.461 7.543 15.93 1 97.5 197 GLN B CA 1
ATOM 3653 C C . GLN B 1 197 ? 12.617 6.059 15.594 1 97.5 197 GLN B C 1
ATOM 3655 O O . GLN B 1 197 ? 13.57 5.418 16.047 1 97.5 197 GLN B O 1
ATOM 3660 N N . VAL B 1 198 ? 11.727 5.566 14.891 1 98.31 198 VAL B N 1
ATOM 3661 C CA . VAL B 1 198 ? 11.805 4.227 14.32 1 98.31 198 VAL B CA 1
ATOM 3662 C C . VAL B 1 198 ? 11.742 4.305 12.797 1 98.31 198 VAL B C 1
ATOM 3664 O O . VAL B 1 198 ? 10.844 4.953 12.242 1 98.31 198 VAL B O 1
ATOM 3667 N N . TRP B 1 199 ? 12.734 3.672 12.125 1 98.69 199 TRP B N 1
ATOM 3668 C CA . TRP B 1 199 ? 12.852 3.738 10.672 1 98.69 199 TRP B CA 1
ATOM 3669 C C . TRP B 1 199 ? 12.859 2.342 10.062 1 98.69 199 TRP B C 1
ATOM 3671 O O . TRP B 1 199 ? 13.328 1.386 10.688 1 98.69 199 TRP B O 1
ATOM 3681 N N . VAL B 1 200 ? 12.359 2.229 8.891 1 98.88 200 VAL B N 1
ATOM 3682 C CA . VAL B 1 200 ? 12.672 1.114 8 1 98.88 200 VAL B CA 1
ATOM 3683 C C . VAL B 1 200 ? 13.25 1.646 6.695 1 98.88 200 VAL B C 1
ATOM 3685 O O . VAL B 1 200 ? 12.75 2.621 6.133 1 98.88 200 VAL B O 1
ATOM 3688 N N . VAL B 1 201 ? 14.336 1.098 6.266 1 98.88 201 VAL B N 1
ATOM 3689 C CA . VAL B 1 201 ? 14.945 1.493 5 1 98.88 201 VAL B CA 1
ATOM 3690 C C . VAL B 1 201 ? 14.711 0.406 3.953 1 98.88 201 VAL B C 1
ATOM 3692 O O . VAL B 1 201 ? 14.938 -0.777 4.219 1 98.88 201 VAL B O 1
ATOM 3695 N N . ILE B 1 202 ? 14.219 0.841 2.816 1 98.75 202 ILE B N 1
ATOM 3696 C CA . ILE B 1 202 ? 13.828 -0.028 1.711 1 98.75 202 ILE B CA 1
ATOM 3697 C C . ILE B 1 202 ? 14.781 0.164 0.539 1 98.75 202 ILE B C 1
ATOM 3699 O O . ILE B 1 202 ? 15.039 1.295 0.116 1 98.75 202 ILE B O 1
ATOM 3703 N N . GLY B 1 203 ? 15.266 -0.878 -0.014 1 98.19 203 GLY B N 1
ATOM 3704 C CA . GLY B 1 203 ? 16.266 -0.827 -1.069 1 98.19 203 GLY B CA 1
ATOM 3705 C C . GLY B 1 203 ? 15.664 -0.73 -2.459 1 98.19 203 GLY B C 1
ATOM 3706 O O . GLY B 1 203 ? 14.438 -0.66 -2.605 1 98.19 203 GLY B O 1
ATOM 3707 N N . PRO B 1 204 ? 16.578 -0.686 -3.436 1 96.88 204 PRO B N 1
ATOM 3708 C CA . PRO B 1 204 ? 16.141 -0.569 -4.828 1 96.88 204 PRO B CA 1
ATOM 3709 C C . PRO B 1 204 ? 15.641 -1.895 -5.402 1 96.88 204 PRO B C 1
ATOM 3711 O O . PRO B 1 204 ? 15.75 -2.934 -4.746 1 96.88 204 PRO B O 1
ATOM 3714 N N . GLU B 1 205 ? 15.078 -1.864 -6.566 1 92.25 205 GLU B N 1
ATOM 3715 C CA . GLU B 1 205 ? 14.578 -3.035 -7.277 1 92.25 205 GLU B CA 1
ATOM 3716 C C . GLU B 1 205 ? 15.664 -4.09 -7.449 1 92.25 205 GLU B C 1
ATOM 3718 O O . GLU B 1 205 ? 15.391 -5.289 -7.355 1 92.25 205 GLU B O 1
ATOM 3723 N N . GLY B 1 206 ? 16.859 -3.67 -7.613 1 91.19 206 GLY B N 1
ATOM 3724 C CA . GLY B 1 206 ? 17.984 -4.578 -7.805 1 91.19 206 GLY B CA 1
ATOM 3725 C C . GLY B 1 206 ? 18.547 -5.109 -6.5 1 91.19 206 GLY B C 1
ATOM 3726 O O . GLY B 1 206 ? 19.5 -5.887 -6.504 1 91.19 206 GLY B O 1
ATOM 3727 N N . GLY B 1 207 ? 17.953 -4.68 -5.375 1 94.19 207 GLY B N 1
ATOM 3728 C CA . GLY B 1 207 ? 18.422 -5.117 -4.074 1 94.19 207 GLY B CA 1
ATOM 3729 C C . GLY B 1 207 ? 19.656 -4.355 -3.598 1 94.19 207 GLY B C 1
ATOM 3730 O O . GLY B 1 207 ? 20.203 -3.539 -4.336 1 94.19 207 GLY B O 1
ATOM 3731 N N . TRP B 1 208 ? 19.984 -4.664 -2.369 1 96.62 208 TRP B N 1
ATOM 3732 C CA . TRP B 1 208 ? 21.188 -4.078 -1.775 1 96.62 208 TRP B CA 1
ATOM 3733 C C . TRP B 1 208 ? 22.438 -4.828 -2.219 1 96.62 208 TRP B C 1
ATOM 3735 O O . TRP B 1 208 ? 22.406 -6.047 -2.398 1 96.62 208 TRP B O 1
ATOM 3745 N N . ASN B 1 209 ? 23.516 -4.109 -2.412 1 94.69 209 ASN B N 1
ATOM 3746 C CA . ASN B 1 209 ? 24.75 -4.848 -2.598 1 94.69 209 ASN B CA 1
ATOM 3747 C C . ASN B 1 209 ? 25.422 -5.176 -1.263 1 94.69 209 ASN B C 1
ATOM 3749 O O . ASN B 1 209 ? 25.031 -4.641 -0.223 1 94.69 209 ASN B O 1
ATOM 3753 N N . LYS B 1 210 ? 26.422 -5.949 -1.337 1 95.56 210 LYS B N 1
ATOM 3754 C CA . LYS B 1 210 ? 27.047 -6.473 -0.124 1 95.56 210 LYS B CA 1
ATOM 3755 C C . LYS B 1 210 ? 27.688 -5.355 0.694 1 95.56 210 LYS B C 1
ATOM 3757 O O . LYS B 1 210 ? 27.625 -5.363 1.926 1 95.56 210 LYS B O 1
ATOM 3762 N N . ASP B 1 211 ? 28.297 -4.402 0.073 1 97 211 ASP B N 1
ATOM 3763 C CA . ASP B 1 211 ? 28.906 -3.271 0.756 1 97 211 ASP B CA 1
ATOM 3764 C C . ASP B 1 211 ? 27.875 -2.451 1.516 1 97 211 ASP B C 1
ATOM 3766 O O . ASP B 1 211 ? 28.125 -2.012 2.641 1 97 211 ASP B O 1
ATOM 3770 N N . GLU B 1 212 ? 26.766 -2.24 0.933 1 97.56 212 GLU B N 1
ATOM 3771 C CA . GLU B 1 212 ? 25.688 -1.485 1.556 1 97.56 212 GLU B CA 1
ATOM 3772 C C . GLU B 1 212 ? 25.094 -2.238 2.748 1 97.56 212 GLU B C 1
ATOM 3774 O O . GLU B 1 212 ? 24.766 -1.635 3.771 1 97.56 212 GLU B O 1
ATOM 3779 N N . GLU B 1 213 ? 24.938 -3.535 2.557 1 97.12 213 GLU B N 1
ATOM 3780 C CA . GLU B 1 213 ? 24.5 -4.367 3.67 1 97.12 213 GLU B CA 1
ATOM 3781 C C . GLU B 1 213 ? 25.438 -4.254 4.859 1 97.12 213 GLU B C 1
ATOM 3783 O O . GLU B 1 213 ? 25 -4.039 5.992 1 97.12 213 GLU B O 1
ATOM 3788 N N . GLU B 1 214 ? 26.688 -4.383 4.555 1 97.25 214 GLU B N 1
ATOM 3789 C CA . GLU B 1 214 ? 27.703 -4.297 5.602 1 97.25 214 GLU B CA 1
ATOM 3790 C C . GLU B 1 214 ? 27.688 -2.93 6.277 1 97.25 214 GLU B C 1
ATOM 3792 O O . GLU B 1 214 ? 27.797 -2.834 7.5 1 97.25 214 GLU B O 1
ATOM 3797 N N . LEU B 1 215 ? 27.562 -1.899 5.492 1 97.38 215 LEU B N 1
ATOM 3798 C CA . LEU B 1 215 ? 27.484 -0.541 6.016 1 97.38 215 LEU B CA 1
ATOM 3799 C C . LEU B 1 215 ? 26.312 -0.4 6.98 1 97.38 215 LEU B C 1
ATOM 3801 O O . LEU B 1 215 ? 26.453 0.179 8.062 1 97.38 215 LEU B O 1
ATOM 3805 N N . ALA B 1 216 ? 25.172 -0.908 6.645 1 97.19 216 ALA B N 1
ATOM 3806 C CA . ALA B 1 216 ? 23.969 -0.832 7.465 1 97.19 216 ALA B CA 1
ATOM 3807 C C . ALA B 1 216 ? 24.156 -1.574 8.781 1 97.19 216 ALA B C 1
ATOM 3809 O O . ALA B 1 216 ? 23.828 -1.044 9.852 1 97.19 216 ALA B O 1
ATOM 3810 N N . PHE B 1 217 ? 24.656 -2.773 8.672 1 96.56 217 PHE B N 1
ATOM 3811 C CA . PHE B 1 217 ? 24.812 -3.607 9.859 1 96.56 217 PHE B CA 1
ATOM 3812 C C . PHE B 1 217 ? 25.875 -3.027 10.789 1 96.56 217 PHE B C 1
ATOM 3814 O O . PHE B 1 217 ? 25.719 -3.062 12.016 1 96.56 217 PHE B O 1
ATOM 3821 N N . ASN B 1 218 ? 26.938 -2.482 10.227 1 96.38 218 ASN B N 1
ATOM 3822 C CA . ASN B 1 218 ? 27.969 -1.84 11.023 1 96.38 218 ASN B CA 1
ATOM 3823 C C . ASN B 1 218 ? 27.438 -0.6 11.742 1 96.38 218 ASN B C 1
ATOM 3825 O O . ASN B 1 218 ? 27.953 -0.216 12.789 1 96.38 218 ASN B O 1
ATOM 3829 N N . ALA B 1 219 ? 26.422 0.008 11.18 1 96.69 219 ALA B N 1
ATOM 3830 C CA . ALA B 1 219 ? 25.812 1.197 11.766 1 96.69 219 ALA B CA 1
ATOM 3831 C C . ALA B 1 219 ? 24.797 0.817 12.844 1 96.69 219 ALA B C 1
ATOM 3833 O O . ALA B 1 219 ? 24.188 1.69 13.461 1 96.69 219 ALA B O 1
ATOM 3834 N N . GLY B 1 220 ? 24.531 -0.518 12.992 1 96 220 GLY B N 1
ATOM 3835 C CA . GLY B 1 220 ? 23.625 -0.985 14.031 1 96 220 GLY B CA 1
ATOM 3836 C C . GLY B 1 220 ? 22.203 -1.207 13.539 1 96 220 GLY B C 1
ATOM 3837 O O . GLY B 1 220 ? 21.297 -1.422 14.336 1 96 220 GLY B O 1
ATOM 3838 N N . PHE B 1 221 ? 22 -1.087 12.234 1 97.56 221 PHE B N 1
ATOM 3839 C CA . PHE B 1 221 ? 20.688 -1.384 11.695 1 97.56 221 PHE B CA 1
ATOM 3840 C C . PHE B 1 221 ? 20.344 -2.861 11.859 1 97.56 221 PHE B C 1
ATOM 3842 O O . PHE B 1 221 ? 21.234 -3.717 11.758 1 97.56 221 PHE B O 1
ATOM 3849 N N . VAL B 1 222 ? 19.109 -3.191 12.094 1 97.69 222 VAL B N 1
ATOM 3850 C CA . VAL B 1 222 ? 18.672 -4.574 12.234 1 97.69 222 VAL B CA 1
ATOM 3851 C C . VAL B 1 222 ? 18.062 -5.055 10.922 1 97.69 222 VAL B C 1
ATOM 3853 O O . VAL B 1 222 ? 17.125 -4.438 10.406 1 97.69 222 VAL B O 1
ATOM 3856 N N . GLY B 1 223 ? 18.562 -6.125 10.383 1 98.06 223 GLY B N 1
ATOM 3857 C CA . GLY B 1 223 ? 17.938 -6.723 9.219 1 98.06 223 GLY B CA 1
ATOM 3858 C C . GLY B 1 223 ? 16.531 -7.23 9.484 1 98.06 223 GLY B C 1
ATOM 3859 O O . GLY B 1 223 ? 16.281 -7.855 10.516 1 98.06 223 GLY B O 1
ATOM 3860 N N . VAL B 1 224 ? 15.625 -6.941 8.523 1 98.44 224 VAL B N 1
ATOM 3861 C CA . VAL B 1 224 ? 14.258 -7.414 8.703 1 98.44 224 VAL B CA 1
ATOM 3862 C C . VAL B 1 224 ? 13.703 -7.926 7.375 1 98.44 224 VAL B C 1
ATOM 3864 O O . VAL B 1 224 ? 14.102 -7.441 6.309 1 98.44 224 VAL B O 1
ATOM 3867 N N . SER B 1 225 ? 12.82 -8.867 7.461 1 97.5 225 SER B N 1
ATOM 3868 C CA . SER B 1 225 ? 12.086 -9.367 6.309 1 97.5 225 SER B CA 1
ATOM 3869 C C . SER B 1 225 ? 10.68 -8.781 6.25 1 97.5 225 SER B C 1
ATOM 3871 O O . SER B 1 225 ? 10.047 -8.562 7.285 1 97.5 225 SER B O 1
ATOM 3873 N N . MET B 1 226 ? 10.203 -8.5 5.062 1 96.38 226 MET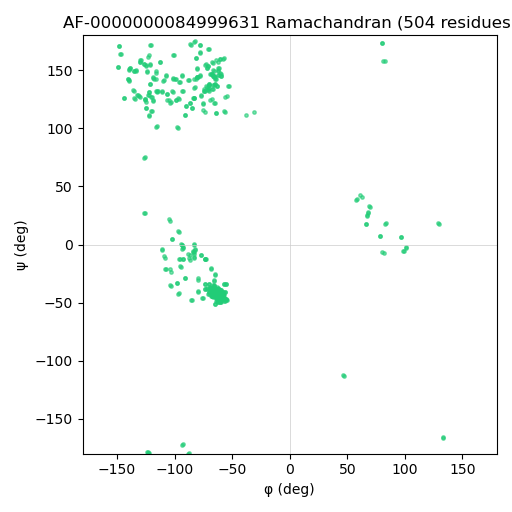 B N 1
ATOM 3874 C CA . MET B 1 226 ? 8.867 -7.953 4.875 1 96.38 226 MET B CA 1
ATOM 3875 C C . MET B 1 226 ? 7.867 -9.055 4.535 1 96.38 226 MET B C 1
ATOM 3877 O O . MET B 1 226 ? 6.734 -8.781 4.141 1 96.38 226 MET B O 1
ATOM 3881 N N . GLY B 1 227 ? 8.258 -10.25 4.68 1 92.06 227 GLY B N 1
ATOM 3882 C CA . GLY B 1 227 ? 7.414 -11.383 4.355 1 92.06 227 GLY B CA 1
ATOM 3883 C C . GLY B 1 227 ? 8.125 -12.438 3.527 1 92.06 227 GLY B C 1
ATOM 3884 O O . GLY B 1 227 ? 9.352 -12.414 3.393 1 92.06 227 GLY B O 1
ATOM 3885 N N . GLU B 1 228 ? 7.355 -13.336 2.957 1 88.44 228 GLU B N 1
ATOM 3886 C CA . GLU B 1 228 ? 7.93 -14.492 2.283 1 88.44 228 GLU B CA 1
ATOM 3887 C C . GLU B 1 228 ? 8.078 -14.242 0.785 1 88.44 228 GLU B C 1
ATOM 3889 O O . GLU B 1 228 ? 8.82 -14.953 0.103 1 88.44 228 GLU B O 1
ATOM 3894 N N . THR B 1 229 ? 7.375 -13.281 0.342 1 92.12 229 THR B N 1
ATOM 3895 C CA . THR B 1 229 ? 7.398 -12.969 -1.082 1 92.12 229 THR B CA 1
ATOM 3896 C C . THR B 1 229 ? 8.289 -11.758 -1.355 1 92.12 229 THR B C 1
ATOM 3898 O O . THR B 1 229 ? 8.664 -11.031 -0.43 1 92.12 229 THR B O 1
ATOM 3901 N N . ILE B 1 230 ? 8.656 -11.594 -2.592 1 94.62 230 ILE B N 1
ATOM 3902 C CA . ILE B 1 230 ? 9.438 -10.438 -3 1 94.62 230 ILE B CA 1
ATOM 3903 C C . ILE B 1 230 ? 8.508 -9.258 -3.287 1 94.62 230 ILE B C 1
ATOM 3905 O O . ILE B 1 230 ? 7.68 -9.328 -4.199 1 94.62 230 ILE B O 1
ATOM 3909 N N . LEU B 1 231 ? 8.672 -8.25 -2.527 1 97.38 231 LEU B N 1
ATOM 3910 C CA . LEU B 1 231 ? 7.887 -7.039 -2.736 1 97.38 231 LEU B CA 1
ATOM 3911 C C . LEU B 1 231 ? 8.656 -6.031 -3.578 1 97.38 231 LEU B C 1
ATOM 3913 O O . LEU B 1 231 ? 9.867 -5.859 -3.395 1 97.38 231 LEU B O 1
ATOM 3917 N N . ARG B 1 232 ? 7.973 -5.383 -4.473 1 97.25 232 ARG B N 1
ATOM 3918 C CA . ARG B 1 232 ? 8.594 -4.223 -5.105 1 97.25 232 ARG B CA 1
ATOM 3919 C C . ARG B 1 232 ? 8.93 -3.15 -4.078 1 97.25 232 ARG B C 1
ATOM 3921 O O . ARG B 1 232 ? 8.32 -3.09 -3.008 1 97.25 232 ARG B O 1
ATOM 3928 N N . THR B 1 233 ? 9.805 -2.314 -4.449 1 97.94 233 THR B N 1
ATOM 3929 C CA . THR B 1 233 ? 10.312 -1.285 -3.549 1 97.94 233 THR B CA 1
ATOM 3930 C C . THR B 1 233 ? 9.172 -0.462 -2.967 1 97.94 233 THR B C 1
ATOM 3932 O O . THR B 1 233 ? 9.086 -0.271 -1.752 1 97.94 233 THR B O 1
ATOM 3935 N N . SER B 1 234 ? 8.234 -0.006 -3.789 1 98.31 234 SER B N 1
ATOM 3936 C CA . SER B 1 234 ? 7.121 0.813 -3.328 1 98.31 234 SER B CA 1
ATOM 3937 C C . SER B 1 234 ? 6.18 0.012 -2.434 1 98.31 234 SER B C 1
ATOM 3939 O O . SER B 1 234 ? 5.691 0.521 -1.423 1 98.31 234 SER B O 1
ATOM 3941 N N . THR B 1 235 ? 5.914 -1.268 -2.764 1 98.56 235 THR B N 1
ATOM 3942 C CA . THR B 1 235 ? 5.043 -2.121 -1.96 1 98.56 235 THR B CA 1
ATOM 3943 C C . THR B 1 235 ? 5.66 -2.377 -0.587 1 98.56 235 THR B C 1
ATOM 3945 O O . THR B 1 235 ? 4.965 -2.32 0.43 1 98.56 235 THR B O 1
ATOM 3948 N N . ALA B 1 236 ? 6.93 -2.656 -0.609 1 98.69 236 ALA B N 1
ATOM 3949 C CA . ALA B 1 236 ? 7.633 -2.883 0.65 1 98.69 236 ALA B CA 1
ATOM 3950 C C . ALA B 1 236 ? 7.535 -1.662 1.561 1 98.69 236 ALA B C 1
ATOM 3952 O O . ALA B 1 236 ? 7.328 -1.796 2.77 1 98.69 236 ALA B O 1
ATOM 3953 N N . ALA B 1 237 ? 7.699 -0.504 0.969 1 98.81 237 ALA B N 1
ATOM 3954 C CA . ALA B 1 237 ? 7.656 0.738 1.735 1 98.81 237 ALA B CA 1
ATOM 3955 C C . ALA B 1 237 ? 6.266 0.97 2.324 1 98.81 237 ALA B C 1
ATOM 3957 O O . ALA B 1 237 ? 6.137 1.363 3.486 1 98.81 237 ALA B O 1
ATOM 3958 N N . VAL B 1 238 ? 5.23 0.722 1.525 1 98.81 238 VAL B N 1
ATOM 3959 C CA . VAL B 1 238 ? 3.861 0.888 2.002 1 98.81 238 VAL B CA 1
ATOM 3960 C C . VAL B 1 238 ? 3.562 -0.14 3.09 1 98.81 238 VAL B C 1
ATOM 3962 O O . VAL B 1 238 ? 2.943 0.184 4.105 1 98.81 238 VAL B O 1
ATOM 3965 N N . SER B 1 239 ? 4.027 -1.36 2.869 1 98.75 239 SER B N 1
ATOM 3966 C CA . SER B 1 239 ? 3.852 -2.414 3.861 1 98.75 239 SER B CA 1
ATOM 3967 C C . SER B 1 239 ? 4.523 -2.051 5.18 1 98.75 239 SER B C 1
ATOM 3969 O O . SER B 1 239 ? 3.934 -2.215 6.25 1 98.75 239 SER B O 1
ATOM 3971 N N . ALA B 1 240 ? 5.738 -1.562 5.098 1 98.88 240 ALA B N 1
ATOM 3972 C CA . ALA B 1 240 ? 6.457 -1.134 6.293 1 98.88 240 ALA B CA 1
ATOM 3973 C C . ALA B 1 240 ? 5.719 -0.004 7.004 1 98.88 240 ALA B C 1
ATOM 3975 O O . ALA B 1 240 ? 5.633 0.013 8.234 1 98.88 240 ALA B O 1
ATOM 3976 N N . SER B 1 241 ? 5.199 0.943 6.215 1 98.75 241 SER B N 1
ATOM 3977 C CA . SER B 1 241 ? 4.43 2.051 6.773 1 98.75 241 SER B CA 1
ATOM 3978 C C . SER B 1 241 ? 3.264 1.543 7.617 1 98.75 241 SER B C 1
ATOM 3980 O O . SER B 1 241 ? 3.07 1.993 8.75 1 98.75 241 SER B O 1
ATOM 3982 N N . GLN B 1 242 ? 2.541 0.586 7.07 1 98.62 242 GLN B N 1
ATOM 3983 C CA . GLN B 1 242 ? 1.37 0.048 7.754 1 98.62 242 GLN B CA 1
ATOM 3984 C C . GLN B 1 242 ? 1.769 -0.669 9.039 1 98.62 242 GLN B C 1
ATOM 3986 O O . GLN B 1 242 ? 1.132 -0.488 10.078 1 98.62 242 GLN B O 1
ATOM 3991 N N . VAL B 1 243 ? 2.805 -1.451 9 1 98.38 243 VAL B N 1
ATOM 3992 C CA . VAL B 1 243 ? 3.27 -2.221 10.148 1 98.38 243 VAL B CA 1
ATOM 3993 C C . VAL B 1 243 ? 3.701 -1.271 11.266 1 98.38 243 VAL B C 1
ATOM 3995 O O . VAL B 1 243 ? 3.254 -1.4 12.406 1 98.38 243 VAL B O 1
ATOM 3998 N N . MET B 1 244 ? 4.473 -0.285 10.945 1 98.44 244 MET B N 1
ATOM 3999 C CA . MET B 1 244 ? 5.059 0.609 11.938 1 98.44 244 MET B CA 1
ATOM 4000 C C . MET B 1 244 ? 3.994 1.51 12.555 1 98.44 244 MET B C 1
ATOM 4002 O O . MET B 1 244 ? 3.992 1.738 13.766 1 98.44 244 MET B O 1
ATOM 4006 N N . THR B 1 245 ? 3.131 2.02 11.734 1 98.06 245 THR B N 1
ATOM 4007 C CA . THR B 1 245 ? 2.115 2.934 12.242 1 98.06 245 THR B CA 1
ATOM 4008 C C . THR B 1 245 ? 1.104 2.188 13.109 1 98.06 245 THR B C 1
ATOM 4010 O O . THR B 1 245 ? 0.605 2.732 14.094 1 98.06 245 THR B O 1
ATOM 4013 N N . SER B 1 246 ? 0.776 0.92 12.719 1 97.81 246 SER B N 1
ATOM 4014 C CA . SER B 1 246 ? -0.085 0.098 13.562 1 97.81 246 SER B CA 1
ATOM 4015 C C . SER B 1 246 ? 0.559 -0.161 14.922 1 97.81 246 SER B C 1
ATOM 4017 O O . SER B 1 246 ? -0.106 -0.076 15.961 1 97.81 246 SER B O 1
ATOM 4019 N N . TRP B 1 247 ? 1.846 -0.49 14.875 1 97.69 247 TRP B N 1
ATOM 4020 C CA . TRP B 1 247 ? 2.609 -0.721 16.094 1 97.69 247 TRP B CA 1
ATOM 4021 C C . TRP B 1 247 ? 2.564 0.503 17 1 97.69 247 TRP B C 1
ATOM 4023 O O . TRP B 1 247 ? 2.303 0.385 18.203 1 97.69 247 TRP B O 1
ATOM 4033 N N . ARG B 1 248 ? 2.77 1.667 16.438 1 97.31 248 ARG B N 1
ATOM 4034 C CA . ARG B 1 248 ? 2.76 2.891 17.234 1 97.31 248 ARG B CA 1
ATOM 4035 C C . ARG B 1 248 ? 1.381 3.143 17.844 1 97.31 248 ARG B C 1
ATOM 4037 O O . ARG B 1 248 ? 1.267 3.492 19.016 1 97.31 248 ARG B O 1
ATOM 4044 N N . ARG B 1 249 ? 0.373 2.973 17.047 1 94.5 249 ARG B N 1
ATOM 4045 C CA . ARG B 1 249 ? -0.994 3.309 17.422 1 94.5 249 ARG B CA 1
ATOM 4046 C C . ARG B 1 249 ? -1.507 2.367 18.516 1 94.5 249 ARG B C 1
ATOM 4048 O O . ARG B 1 249 ? -2.203 2.795 19.438 1 94.5 249 ARG B O 1
ATOM 4055 N N . LEU B 1 250 ? -1.155 1.071 18.422 1 94.56 250 LEU B N 1
ATOM 4056 C CA . LEU B 1 250 ? -1.761 0.058 19.281 1 94.56 250 LEU B CA 1
ATOM 4057 C C . LEU B 1 250 ? -0.888 -0.213 20.5 1 94.56 250 LEU B C 1
ATOM 4059 O O . LEU B 1 250 ? -1.328 -0.863 21.453 1 94.56 250 LEU B O 1
ATOM 4063 N N . LYS B 1 251 ? 0.333 0.27 20.5 1 91.94 251 LYS B N 1
ATOM 4064 C CA . LYS B 1 251 ? 1.255 0.143 21.625 1 91.94 251 LYS B CA 1
ATOM 4065 C C . LYS B 1 251 ? 1.281 -1.287 22.156 1 91.94 251 LYS B C 1
ATOM 4067 O O . LYS B 1 251 ? 1.565 -2.227 21.406 1 91.94 251 LYS B O 1
ATOM 4072 N N . SER B 1 252 ? 0.797 -1.456 23.375 1 81 252 SER B N 1
ATOM 4073 C CA . SER B 1 252 ? 0.895 -2.77 24 1 81 252 SER B CA 1
ATOM 4074 C C . SER B 1 252 ? -0.092 -3.754 23.391 1 81 252 SER B C 1
ATOM 4076 O O . SER B 1 252 ? 0.064 -4.969 23.531 1 81 252 SER B O 1
ATOM 4078 N N . SER B 1 253 ? -1.011 -3.283 22.625 1 85.25 253 SER B N 1
ATOM 4079 C CA . SER B 1 253 ? -2.025 -4.156 22.047 1 85.25 253 SER B CA 1
ATOM 4080 C C . SER B 1 253 ? -1.626 -4.609 20.641 1 85.25 253 SER B C 1
ATOM 4082 O O . SER B 1 253 ? -2.35 -5.375 20 1 85.25 253 SER B O 1
ATOM 4084 N N . PHE B 1 254 ? -0.519 -4.184 20.234 1 88.94 254 PHE B N 1
ATOM 4085 C CA . PHE B 1 254 ? -0.073 -4.574 18.906 1 88.94 254 PHE B CA 1
ATOM 4086 C C . PHE B 1 254 ? 0.501 -5.984 18.922 1 88.94 254 PHE B C 1
ATOM 4088 O O . PHE B 1 254 ? 1.222 -6.359 19.844 1 88.94 254 PHE B O 1
#

InterPro domains:
  IPR001589 Actinin-type actin-binding domain, conserved site [PS00019] (154-163)
  IPR006700 Ribosomal RNA small subunit methyltransferase E [PIRSF015601] (6-245)
  IPR006700 Ribosomal RNA small subunit methyltransferase E [PTHR30027] (18-248)
  IPR006700 Ribosomal RNA small subunit methyltransferase E [TIGR00046] (20-244)
  IPR015947 PUA-like superfamily [SSF88697] (16-63)
  IPR029026 tRNA (guanine-N1-)-methyltransferase, N-terminal [G3DSA:3.40.1280.10] (4-252)
  IPR029028 Alpha/beta knot methyltransferases [SSF75217] (84-246)
  IPR046886 Ribosomal RNA small subunit methyltransferase E, methyltransferase domain [PF04452] (85-244)
  IPR046886 Ribosomal RNA small subunit methyltransferase E, methyltransferase domain [cd18084] (86-240)
  IPR046887 Ribosomal RNA small subunit methyltransferase E, PUA-like domain [PF20260] (26-62)

Nearest PDB structures (foldseek):
  1vhy-assembly3_A  TM=8.327E-01  e=4.605E-20  Haemophilus influenzae
  5o96-assembly4_G  TM=8.366E-01  e=2.463E-19  Legionella pneumophila
  1vhk-assembly3_C  TM=7.692E-01  e=2.475E-20  Bacillus subtilis
  3kw2-assembly1_B  TM=8.504E-01  e=1.484E-17  Porphyromonas gingivalis ATCC 33277
  2z0y-assembly3_A  TM=6.152E-01  e=1.388E-16  Thermus thermophilus

Foldseek 3Di:
DDPAQEDEDAPCQQVPAQDPQQKHADDPVRLCCCCVVVVDDFQDKHWYANQQFFIFIWTHHPDRMIGGPQHDVDTPTGDHDAPQAEEEEFADEPDQVLVLLLLLLLLRHAEYEYEHEPPRPDDDDDPVNVVVSVVSQSVSCSNSVPRHTHHYDDYYYLLVVLVVDDPLEAEEEEFPPDPDAAALLVVLLPPDRPGNYYYYYFYYPVTHDPVSVVSCVVSVHGYHYPDDDDDHRSRSRSSSSNSNSCCSVCPVND/DDQAQEDEDAPCQQVPAQDPQQKHADDPVRLCCVCVVVVDDFQDKHWYANQQFFIFIWTHHPPRMIGGPQHPVDTPTGDHDAPQAEEEEFADEPDQVLVLLLLLLLLRHAEYEYEHEDPHPDDDDDPVNVVVSVVSQSVSCSNSVPRHTHHYDDYYYLLVVLVVDDPLEAEEEEFPPDPPAAALLVVLLPPDRPGNYYYYYFYYPVTHDPVSVVSCVVSVHGYHYPDDDDDHRSRSRSSSSNSNSCCSVCPVND

Sequence (508 aa):
MAEKRRLFIKLNRLRDEIDSNGELKLTSNESHYLFRVMRMRSEDLLEVIDGKGRLWNAKIVEQKAIKLTNGFDKPLQFVSRERPLIGIAIVIPKKGFENFLQMSCEIGVDIIQPLISKRSVVKECNNEKIIRYKKIIYEAVEQSERLWSPELMQVLTFPNWINDMSSEAQVGFAATRIEDLPDCVTWVKETPHEVNQVWVVIGPEGGWNKDEEELAFNAGFVGVSMGETILRTSTAAVSASQVMTSWRRLKSSFMAEKRRLFIKLNRLRDEIDSNGELKLTSNESHYLFRVMRMRSEDLLEVIDGKGRLWNAKIVEQKAIKLTNGFDKPLQFVSRERPLIGIAIVIPKKGFENFLQMSCEIGVDIIQPLISKRSVVKECNNEKIIRYKKIIYEAVEQSERLWSPELMQVLTFPNWINDMSSEAQVGFAATRIEDLPDCVTWVKETPHEVNQVWVVIGPEGGWNKDEEELAFNAGFVGVSMGETILRTSTAAVSASQVMTSWRRLKSSF

Radius of gyration: 24.33 Å; Cα contacts (8 Å, |Δi|>4): 1017; chains: 2; bounding box: 57×78×56 Å

Secondary structure (DSSP, 8-state):
-----EEE--HHHHHHH--TTSEEEPPHHHHIIIIIIS---TT-EEEEE-SBSEEEEEEEETTTEEEESS-TTS-SEE-PPPSSEEEEEEE--SS-HHHHHHHHHHHT--EEEEEE-TT-S-----HHHHHHHHHHHHHHHHHHT-SBPPEEPPPEEHHHHHHHS-TTEEEEEE-SS-TTPPBHHHHHHHS-TTSSEEEEEE--TT---HHHHHHHHHTTPEEEB--SSPPPHHHHHHHHHHHHHHHHHHGGG-/-----EEE--HHHHHHH--TTSEEEPPHHHHIIIIIIS---TT-EEEEE-SBSEEEEEEEETTTEEEESS-TTS-SEE-PPPSSEEEEEEE--SS-HHHHHHHHHHHT--EEEEEE-TT-S-----HHHHHHHHHHHHHHHHHHT-SBPPEEPPPEEHHHHHHH--TTEEEEEE-SS-TTPPBHHHHHHHS-TTSSEEEEEE--TT---HHHHHHHHHTTPEEEB--SSPPPHHHHHHHHHHHHHHHHHHGGG-

pLDDT: mean 94.25, std 6.38, range [35.94, 98.94]

Solvent-accessible surface area (backbone atoms only — not comparable to full-atom values): 26952 Å² total; per-residue (Å²): 129,79,81,81,50,53,42,78,45,52,55,66,52,56,68,70,52,37,46,97,85,33,36,32,75,50,51,72,66,53,41,45,43,42,44,67,71,63,57,54,51,77,67,37,71,36,34,36,29,39,42,74,18,34,32,30,46,27,27,32,42,76,86,57,20,35,28,44,73,61,40,87,93,40,51,75,40,74,48,79,81,73,70,42,35,37,31,43,34,32,26,45,44,85,62,48,49,69,58,30,47,32,42,26,44,29,59,54,40,40,32,36,33,41,26,34,52,94,54,35,80,40,84,74,80,53,68,70,56,50,55,50,52,48,49,44,40,50,52,24,28,35,68,14,68,51,38,59,50,50,44,76,48,74,76,33,44,50,70,58,45,61,71,68,50,60,89,65,46,45,40,34,36,48,53,76,97,59,82,89,45,48,43,45,65,57,51,54,71,70,46,69,71,82,38,62,30,40,34,41,38,34,40,28,85,72,40,74,52,69,69,56,50,50,52,41,48,74,72,64,35,40,61,17,20,91,61,93,41,44,55,53,39,37,47,44,48,39,46,49,37,44,50,52,39,48,40,58,73,42,48,88,72,81,132,78,82,78,52,52,43,77,45,52,55,65,53,57,68,70,54,37,46,96,84,34,35,32,74,50,50,74,66,54,41,44,43,42,44,66,70,64,58,52,52,77,66,38,74,36,35,36,30,39,41,75,19,33,31,30,47,27,28,33,41,75,86,59,20,35,27,42,73,61,40,87,93,40,51,74,40,76,50,78,82,72,71,42,36,37,33,42,34,33,26,44,45,86,62,47,49,68,58,30,46,30,41,27,43,28,60,55,39,40,32,37,34,41,26,32,51,93,55,33,80,41,84,74,80,55,69,69,56,49,52,50,52,50,50,44,40,50,53,25,28,37,68,12,66,51,37,59,48,48,44,75,49,75,74,33,43,49,69,59,44,60,72,68,52,60,88,64,45,46,40,34,37,48,54,76,98,59,83,89,46,49,42,44,66,56,51,55,71,69,47,69,70,83,39,62,31,42,34,40,37,34,39,28,84,72,39,74,52,72,69,56,51,50,52,39,49,75,71,65,34,41,62,17,20,91,62,93,43,46,54,53,40,38,47,43,47,41,47,49,36,44,50,51,37,48,38,59,74,40,49,90,70,81